Protein AF-0000000084652120 (afdb_homodimer)

Structure (mmCIF, N/CA/C/O backbone):
data_AF-0000000084652120-model_v1
#
loop_
_entity.id
_entity.type
_entity.pdbx_description
1 polymer 'Late competence protein ComEC'
#
loop_
_atom_site.group_PDB
_atom_site.id
_atom_site.type_symbol
_atom_site.label_atom_id
_atom_site.label_alt_id
_atom_site.label_comp_id
_atom_site.label_asym_id
_atom_site.label_entity_id
_atom_site.label_seq_id
_atom_site.pdbx_PDB_ins_code
_atom_site.Cartn_x
_atom_site.Cartn_y
_atom_site.Cartn_z
_atom_site.occupancy
_atom_site.B_iso_or_equiv
_atom_site.auth_seq_id
_atom_site.auth_comp_id
_atom_site.auth_asym_id
_atom_site.auth_atom_id
_atom_site.pdbx_PDB_model_num
ATOM 1 N N . MET A 1 1 ? -69.312 -13.445 14.625 1 25.28 1 MET A N 1
ATOM 2 C CA . MET A 1 1 ? -68.688 -12.891 13.414 1 25.28 1 MET A CA 1
ATOM 3 C C . MET A 1 1 ? -67.375 -12.211 13.719 1 25.28 1 MET A C 1
ATOM 5 O O . MET A 1 1 ? -67.312 -11.07 14.172 1 25.28 1 MET A O 1
ATOM 9 N N . THR A 1 2 ? -66.438 -12.836 14.461 1 26.42 2 THR A N 1
ATOM 10 C CA . THR A 1 2 ? -65.125 -12.633 15.086 1 26.42 2 THR A CA 1
ATOM 11 C C . THR A 1 2 ? -64.125 -12.258 14.047 1 26.42 2 THR A C 1
ATOM 13 O O . THR A 1 2 ? -63.844 -13.016 13.109 1 26.42 2 THR A O 1
ATOM 16 N N . HIS A 1 3 ? -64.25 -11.016 13.43 1 31.11 3 HIS A N 1
ATOM 17 C CA . HIS A 1 3 ? -63.344 -10.352 12.523 1 31.11 3 HIS A CA 1
ATOM 18 C C . HIS A 1 3 ? -61.906 -10.562 12.961 1 31.11 3 HIS A C 1
ATOM 20 O O . HIS A 1 3 ? -61.531 -10.281 14.102 1 31.11 3 HIS A O 1
ATOM 26 N N . GLY A 1 4 ? -61.312 -11.719 12.562 1 28.95 4 GLY A N 1
ATOM 27 C CA . GLY A 1 4 ? -59.938 -12.188 12.742 1 28.95 4 GLY A CA 1
ATOM 28 C C . GLY A 1 4 ? -58.906 -11.117 12.492 1 28.95 4 GLY A C 1
ATOM 29 O O . GLY A 1 4 ? -59.188 -10.117 11.828 1 28.95 4 GLY A O 1
ATOM 30 N N . HIS A 1 5 ? -57.938 -10.906 13.508 1 31.48 5 HIS A N 1
ATOM 31 C CA . HIS A 1 5 ? -56.719 -10.195 13.789 1 31.48 5 HIS A CA 1
ATOM 32 C C . HIS A 1 5 ? -55.75 -10.289 12.617 1 31.48 5 HIS A C 1
ATOM 34 O O . HIS A 1 5 ? -54.969 -11.258 12.508 1 31.48 5 HIS A O 1
ATOM 40 N N . ASP A 1 6 ? -56.25 -10.242 11.367 1 29.95 6 ASP A N 1
ATOM 41 C CA . ASP A 1 6 ? -55.344 -10.422 10.234 1 29.95 6 ASP A CA 1
ATOM 42 C C . ASP A 1 6 ? -54.188 -9.43 10.289 1 29.95 6 ASP A C 1
ATOM 44 O O . ASP A 1 6 ? -53.5 -9.219 9.297 1 29.95 6 ASP A O 1
ATOM 48 N N . ASP A 1 7 ? -54.344 -8.508 11.258 1 26.42 7 ASP A N 1
ATOM 49 C CA . ASP A 1 7 ? -53.594 -7.305 10.953 1 26.42 7 ASP A CA 1
ATOM 50 C C . ASP A 1 7 ? -52.156 -7.648 10.531 1 26.42 7 ASP A C 1
ATOM 52 O O . ASP A 1 7 ? -51.75 -7.363 9.398 1 26.42 7 ASP A O 1
ATOM 56 N N . HIS A 1 8 ? -51.188 -7.359 11.461 1 28.89 8 HIS A N 1
ATOM 57 C CA . HIS A 1 8 ? -49.938 -6.621 11.461 1 28.89 8 HIS A CA 1
ATOM 58 C C . HIS A 1 8 ? -48.75 -7.516 11.039 1 28.89 8 HIS A C 1
ATOM 60 O O . HIS A 1 8 ? -47.625 -7.301 11.469 1 28.89 8 HIS A O 1
ATOM 66 N N . TYR A 1 9 ? -49 -8.75 10.578 1 27.36 9 TYR A N 1
ATOM 67 C CA . TYR A 1 9 ? -47.719 -9.398 10.328 1 27.36 9 TYR A CA 1
ATOM 68 C C . TYR A 1 9 ? -46.875 -8.586 9.344 1 27.36 9 TYR A C 1
ATOM 70 O O . TYR A 1 9 ? -46.969 -8.773 8.133 1 27.36 9 TYR A O 1
ATOM 78 N N . LYS A 1 10 ? -47 -7.281 9.242 1 30.89 10 LYS A N 1
ATOM 79 C CA . LYS A 1 10 ? -46.031 -6.664 8.344 1 30.89 10 LYS A CA 1
ATOM 80 C C . LYS A 1 10 ? -44.688 -7.355 8.445 1 30.89 10 LYS A C 1
ATOM 82 O O . LYS A 1 10 ? -44.062 -7.352 9.5 1 30.89 10 LYS A O 1
ATOM 87 N N . GLY A 1 11 ? -44.531 -8.477 7.914 1 31.05 11 GLY A N 1
ATOM 88 C CA . GLY A 1 11 ? -43.406 -9.359 7.793 1 31.05 11 GLY A CA 1
ATOM 89 C C . GLY A 1 11 ? -42.062 -8.609 7.707 1 31.05 11 GLY A C 1
ATOM 90 O O . GLY A 1 11 ? -42.031 -7.496 7.176 1 31.05 11 GLY A O 1
ATOM 91 N N . LEU A 1 12 ? -41.25 -8.617 8.812 1 30.5 12 LEU A N 1
ATOM 92 C CA . LEU A 1 12 ? -39.812 -8.297 8.773 1 30.5 12 LEU A CA 1
ATOM 93 C C . LEU A 1 12 ? -39.219 -8.672 7.43 1 30.5 12 LEU A C 1
ATOM 95 O O . LEU A 1 12 ? -39.094 -9.852 7.105 1 30.5 12 LEU A O 1
ATOM 99 N N . LEU A 1 13 ? -39.75 -8.242 6.336 1 33.66 13 LEU A N 1
ATOM 100 C CA . LEU A 1 13 ? -38.906 -8.461 5.168 1 33.66 13 LEU A CA 1
ATOM 101 C C . LEU A 1 13 ? -37.438 -8.422 5.559 1 33.66 13 LEU A C 1
ATOM 103 O O . LEU A 1 13 ? -36.969 -7.477 6.207 1 33.66 13 LEU A O 1
ATOM 107 N N . PRO A 1 14 ? -36.875 -9.578 5.832 1 33.91 14 PRO A N 1
ATOM 108 C CA . PRO A 1 14 ? -35.438 -9.508 6.094 1 33.91 14 PRO A CA 1
ATOM 109 C C . PRO A 1 14 ? -34.75 -8.398 5.297 1 33.91 14 PRO A C 1
ATOM 111 O O . PRO A 1 14 ? -34.938 -8.305 4.078 1 33.91 14 PRO A O 1
ATOM 114 N N . VAL A 1 15 ? -34.938 -7.184 5.629 1 33.06 15 VAL A N 1
ATOM 115 C CA . VAL A 1 15 ? -33.969 -6.238 5.062 1 33.06 15 VAL A CA 1
ATOM 116 C C . VAL A 1 15 ? -32.688 -6.965 4.707 1 33.06 15 VAL A C 1
ATOM 118 O O . VAL A 1 15 ? -32 -7.488 5.586 1 33.06 15 VAL A O 1
ATOM 121 N N . LEU A 1 16 ? -32.594 -7.828 3.771 1 36.59 16 LEU A N 1
ATOM 122 C CA . LEU A 1 16 ? -31.328 -8.281 3.227 1 36.59 16 LEU A CA 1
ATOM 123 C C . LEU A 1 16 ? -30.25 -7.238 3.445 1 36.59 16 LEU A C 1
ATOM 125 O O . LEU A 1 16 ? -30.25 -6.188 2.799 1 36.59 16 LEU A O 1
ATOM 129 N N . GLU A 1 17 ? -29.953 -6.793 4.602 1 40.5 17 GLU A N 1
ATOM 130 C CA . GLU A 1 17 ? -28.828 -5.941 5.012 1 40.5 17 GLU A CA 1
ATOM 131 C C . GLU A 1 17 ? -27.594 -6.199 4.156 1 40.5 17 GLU A C 1
ATOM 133 O O . GLU A 1 17 ? -27.125 -7.336 4.059 1 40.5 17 GLU A O 1
ATOM 138 N N . ASN A 1 18 ? -27.5 -5.781 2.984 1 47.03 18 ASN A N 1
ATOM 139 C CA . ASN A 1 18 ? -26.391 -5.715 2.031 1 47.03 18 ASN A CA 1
ATOM 140 C C . ASN A 1 18 ? -25.062 -5.434 2.73 1 47.03 18 ASN A C 1
ATOM 142 O O . ASN A 1 18 ? -24.609 -4.289 2.779 1 47.03 18 ASN A O 1
ATOM 146 N N . PHE A 1 19 ? -24.781 -6.086 3.832 1 52.97 19 PHE A N 1
ATOM 147 C CA . PHE A 1 19 ? -23.516 -5.812 4.512 1 52.97 19 PHE A CA 1
ATOM 148 C C . PHE A 1 19 ? -22.359 -6.5 3.799 1 52.97 19 PHE A C 1
ATOM 150 O O . PHE A 1 19 ? -22.547 -7.547 3.174 1 52.97 19 PHE A O 1
ATOM 157 N N . LYS A 1 20 ? -21.359 -5.809 3.623 1 62.28 20 LYS A N 1
ATOM 158 C CA . LYS A 1 20 ? -20.172 -6.43 3.061 1 62.28 20 LYS A CA 1
ATOM 159 C C . LYS A 1 20 ? -19.703 -7.602 3.918 1 62.28 20 LYS A C 1
ATOM 161 O O . LYS A 1 20 ? -19.875 -7.598 5.137 1 62.28 20 LYS A O 1
ATOM 166 N N . VAL A 1 21 ? -19.547 -8.711 3.25 1 66.12 21 VAL A N 1
ATOM 167 C CA . VAL A 1 21 ? -19.047 -9.938 3.865 1 66.12 21 VAL A CA 1
ATOM 168 C C . VAL A 1 21 ? -17.516 -9.969 3.777 1 66.12 21 VAL A C 1
ATOM 170 O O . VAL A 1 21 ? -16.938 -9.57 2.762 1 66.12 21 VAL A O 1
ATOM 173 N N . GLU A 1 22 ? -16.938 -10.219 4.945 1 76.5 22 GLU A N 1
ATOM 174 C CA . GLU A 1 22 ? -15.5 -10.461 4.977 1 76.5 22 GLU A CA 1
ATOM 175 C C . GLU A 1 22 ? -15.164 -11.852 4.426 1 76.5 22 GLU A C 1
ATOM 177 O O . GLU A 1 22 ? -15.836 -12.828 4.754 1 76.5 22 GLU A O 1
ATOM 182 N N . ASN A 1 23 ? -14.312 -11.836 3.494 1 81.31 23 ASN A N 1
ATOM 183 C CA . ASN A 1 23 ? -13.812 -13.094 2.945 1 81.31 23 ASN A CA 1
ATOM 184 C C . ASN A 1 23 ? -12.312 -13.242 3.176 1 81.31 23 ASN A C 1
ATOM 186 O O . ASN A 1 23 ? -11.555 -12.297 2.982 1 81.31 23 ASN A O 1
ATOM 190 N N . LEU A 1 24 ? -12 -14.383 3.689 1 81.44 24 LEU A N 1
ATOM 191 C CA . LEU A 1 24 ? -10.586 -14.727 3.779 1 81.44 24 LEU A CA 1
ATOM 192 C C . LEU A 1 24 ? -10.125 -15.484 2.539 1 81.44 24 LEU A C 1
ATOM 194 O O . LEU A 1 24 ? -10.672 -16.547 2.217 1 81.44 24 LEU A O 1
ATOM 198 N N . ILE A 1 25 ? -9.219 -14.898 1.898 1 83.62 25 ILE A N 1
ATOM 199 C CA . ILE A 1 25 ? -8.68 -15.508 0.69 1 83.62 25 ILE A CA 1
ATOM 200 C C . ILE A 1 25 ? -7.293 -16.078 0.979 1 83.62 25 ILE A C 1
ATOM 202 O O . ILE A 1 25 ? -6.391 -15.359 1.412 1 83.62 25 ILE A O 1
ATOM 206 N N . ILE A 1 26 ? -7.105 -17.359 0.754 1 83.88 26 ILE A N 1
ATOM 207 C CA . ILE A 1 26 ? -5.828 -18.031 1 1 83.88 26 ILE A CA 1
ATOM 208 C C . ILE A 1 26 ? -5.418 -18.828 -0.232 1 83.88 26 ILE A C 1
ATOM 210 O O . ILE A 1 26 ? -6.254 -19.156 -1.079 1 83.88 26 ILE A O 1
ATOM 214 N N . PRO A 1 27 ? -4.094 -18.984 -0.324 1 84.88 27 PRO A N 1
ATOM 215 C CA . PRO A 1 27 ? -3.668 -19.812 -1.45 1 84.88 27 PRO A CA 1
ATOM 216 C C . PRO A 1 27 ? -4.207 -21.234 -1.366 1 84.88 27 PRO A C 1
ATOM 218 O O . PRO A 1 27 ? -4.324 -21.797 -0.271 1 84.88 27 PRO A O 1
ATOM 221 N N . ASP A 1 28 ? -4.527 -21.734 -2.492 1 82.75 28 ASP A N 1
ATOM 222 C CA . ASP A 1 28 ? -4.961 -23.125 -2.561 1 82.75 28 ASP A CA 1
ATOM 223 C C . ASP A 1 28 ? -3.77 -24.078 -2.525 1 82.75 28 ASP A C 1
ATOM 225 O O . ASP A 1 28 ? -3.383 -24.641 -3.557 1 82.75 28 ASP A O 1
ATOM 229 N N . VAL A 1 29 ? -3.16 -24.125 -1.335 1 76.94 29 VAL A N 1
ATOM 230 C CA . VAL A 1 29 ? -2.018 -25.016 -1.15 1 76.94 29 VAL A CA 1
ATOM 231 C C . VAL A 1 29 ? -2.299 -25.984 -0.011 1 76.94 29 VAL A C 1
ATOM 233 O O . VAL A 1 29 ? -3.152 -25.719 0.841 1 76.94 29 VAL A O 1
ATOM 236 N N . ASP A 1 30 ? -1.745 -27.125 -0.105 1 70.31 30 ASP A N 1
ATOM 237 C CA . ASP A 1 30 ? -1.966 -28.156 0.892 1 70.31 30 ASP A CA 1
ATOM 238 C C . ASP A 1 30 ? -1.346 -27.781 2.234 1 70.31 30 ASP A C 1
ATOM 240 O O . ASP A 1 30 ? -1.688 -28.359 3.27 1 70.31 30 ASP A O 1
ATOM 244 N N . ILE A 1 31 ? -0.412 -26.875 2.213 1 60.03 31 ILE A N 1
ATOM 245 C CA . ILE A 1 31 ? 0.322 -26.547 3.432 1 60.03 31 ILE A CA 1
ATOM 246 C C . ILE A 1 31 ? -0.413 -25.453 4.199 1 60.03 31 ILE A C 1
ATOM 248 O O . ILE A 1 31 ? -0.436 -24.297 3.771 1 60.03 31 ILE A O 1
ATOM 252 N N . ASN A 1 32 ? -1.31 -25.812 5.02 1 60.56 32 ASN A N 1
ATOM 253 C CA . ASN A 1 32 ? -2.121 -24.859 5.77 1 60.56 32 ASN A CA 1
ATOM 254 C C . ASN A 1 32 ? -1.347 -24.281 6.941 1 60.56 32 ASN A C 1
ATOM 256 O O . ASN A 1 32 ? -1.86 -23.406 7.66 1 60.56 32 ASN A O 1
ATOM 260 N N . GLU A 1 33 ? -0.112 -24.734 7.113 1 62.47 33 GLU A N 1
ATOM 261 C CA . GLU A 1 33 ? 0.558 -24.359 8.352 1 62.47 33 GLU A CA 1
ATOM 262 C C . GLU A 1 33 ? 0.798 -22.859 8.422 1 62.47 33 GLU A C 1
ATOM 264 O O . GLU A 1 33 ? 0.634 -22.25 9.477 1 62.47 33 GLU A O 1
ATOM 269 N N . GLY A 1 34 ? 0.96 -22.266 7.352 1 65.44 34 GLY A N 1
ATOM 270 C CA . GLY A 1 34 ? 1.264 -20.844 7.426 1 65.44 34 GLY A CA 1
ATOM 271 C C . GLY A 1 34 ? 0.027 -19.984 7.566 1 65.44 34 GLY A C 1
ATOM 272 O O . GLY A 1 34 ? 0.13 -18.781 7.844 1 65.44 34 GLY A O 1
ATOM 273 N N . PHE A 1 35 ? -1.14 -20.688 7.566 1 74.75 35 PHE A N 1
ATOM 274 C CA . PHE A 1 35 ? -2.371 -19.906 7.59 1 74.75 35 PHE A CA 1
ATOM 275 C C . PHE A 1 35 ? -3.283 -20.375 8.719 1 74.75 35 PHE A C 1
ATOM 277 O O . PHE A 1 35 ? -4.445 -19.969 8.789 1 74.75 35 PHE A O 1
ATOM 284 N N . SER A 1 36 ? -2.719 -21.156 9.562 1 76.25 36 SER A N 1
ATOM 285 C CA . SER A 1 36 ? -3.516 -21.781 10.609 1 76.25 36 SER A CA 1
ATOM 286 C C . SER A 1 36 ? -4.203 -20.734 11.484 1 76.25 36 SER A C 1
ATOM 288 O O . SER A 1 36 ? -5.395 -20.859 11.781 1 76.25 36 SER A O 1
ATOM 290 N N . ASP A 1 37 ? -3.463 -19.781 11.867 1 74 37 ASP A N 1
ATOM 291 C CA . ASP A 1 37 ? -4.035 -18.75 12.727 1 74 37 ASP A CA 1
ATOM 292 C C . ASP A 1 37 ? -5.176 -18.016 12.023 1 74 37 ASP A C 1
ATOM 294 O O . ASP A 1 37 ? -6.23 -17.797 12.617 1 74 37 ASP A O 1
ATOM 298 N N . ALA A 1 38 ? -4.938 -17.703 10.844 1 75.44 38 ALA A N 1
ATOM 299 C CA . ALA A 1 38 ? -5.961 -17 10.078 1 75.44 38 ALA A CA 1
ATOM 300 C C . ALA A 1 38 ? -7.207 -17.859 9.898 1 75.44 38 ALA A C 1
ATOM 302 O O . ALA A 1 38 ? -8.328 -17.375 9.992 1 75.44 38 ALA A O 1
ATOM 303 N N . LEU A 1 39 ? -6.961 -19.047 9.727 1 80.5 39 LEU A N 1
ATOM 304 C CA . LEU A 1 39 ? -8.07 -19.969 9.523 1 80.5 39 LEU A CA 1
ATOM 305 C C . LEU A 1 39 ? -8.875 -20.141 10.805 1 80.5 39 LEU A C 1
ATOM 307 O O . LEU A 1 39 ? -10.102 -20.234 10.766 1 80.5 39 LEU A O 1
ATOM 311 N N . GLU A 1 40 ? -8.203 -20.219 11.781 1 80.62 40 GLU A N 1
ATOM 312 C CA . GLU A 1 40 ? -8.875 -20.344 13.07 1 80.62 40 GLU A CA 1
ATOM 313 C C . GLU A 1 40 ? -9.75 -19.125 13.359 1 80.62 40 GLU A C 1
ATOM 315 O O . GLU A 1 40 ? -10.883 -19.266 13.805 1 80.62 40 GLU A O 1
ATOM 320 N N . ILE A 1 41 ? -9.203 -18.047 13.125 1 74.12 41 ILE A N 1
ATOM 321 C CA . ILE A 1 41 ? -9.945 -16.812 13.352 1 74.12 41 ILE A CA 1
ATOM 322 C C . ILE A 1 41 ? -11.156 -16.766 12.414 1 74.12 41 ILE A C 1
ATOM 324 O O . ILE A 1 41 ? -12.25 -16.359 12.828 1 74.12 41 ILE A O 1
ATOM 328 N N . ALA A 1 42 ? -10.906 -17.109 11.25 1 79.69 42 ALA A N 1
ATOM 329 C CA . ALA A 1 42 ? -12 -17.125 10.281 1 79.69 42 ALA A CA 1
ATOM 330 C C . ALA A 1 42 ? -13.125 -18.047 10.75 1 79.69 42 ALA A C 1
ATOM 332 O O . ALA A 1 42 ? -14.305 -17.734 10.602 1 79.69 42 ALA A O 1
ATOM 333 N N . GLN A 1 43 ? -12.734 -19.125 11.242 1 84.12 43 GLN A N 1
ATOM 334 C CA . GLN A 1 43 ? -13.727 -20.078 11.742 1 84.12 43 GLN A CA 1
ATOM 335 C C . GLN A 1 43 ? -14.5 -19.5 12.922 1 84.12 43 GLN A C 1
ATOM 337 O O . GLN A 1 43 ? -15.734 -19.547 12.945 1 84.12 43 GLN A O 1
ATOM 342 N N . LYS A 1 44 ? -13.828 -18.953 13.766 1 81.44 44 LYS A N 1
ATOM 343 C CA . LYS A 1 44 ? -14.43 -18.375 14.969 1 81.44 44 LYS A CA 1
ATOM 344 C C . LYS A 1 44 ? -15.375 -17.234 14.609 1 81.44 44 LYS A C 1
ATOM 346 O O . LYS A 1 44 ? -16.438 -17.094 15.227 1 81.44 44 LYS A O 1
ATOM 351 N N . ARG A 1 45 ? -14.953 -16.547 13.609 1 75.88 45 ARG A N 1
ATOM 352 C CA . ARG A 1 45 ? -15.719 -15.359 13.242 1 75.88 45 ARG A CA 1
ATOM 353 C C . ARG A 1 45 ? -16.688 -15.664 12.102 1 75.88 45 ARG A C 1
ATOM 355 O O . ARG A 1 45 ? -17.375 -14.766 11.602 1 75.88 45 ARG A O 1
ATOM 362 N N . LYS A 1 46 ? -16.734 -16.891 11.656 1 81.31 46 LYS A N 1
ATOM 363 C CA . LYS A 1 46 ? -17.609 -17.359 10.578 1 81.31 46 LYS A CA 1
ATOM 364 C C . LYS A 1 46 ? -17.375 -16.562 9.297 1 81.31 46 LYS A C 1
ATOM 366 O O . LYS A 1 46 ? -18.328 -16.141 8.641 1 81.31 46 LYS A O 1
ATOM 371 N N . ILE A 1 47 ? -16.188 -16.281 9.094 1 77.38 47 ILE A N 1
ATOM 372 C CA . ILE A 1 47 ? -15.766 -15.648 7.852 1 77.38 47 ILE A CA 1
ATOM 373 C C . ILE A 1 47 ? -15.531 -16.703 6.777 1 77.38 47 ILE A C 1
ATOM 375 O O . ILE A 1 47 ? -14.773 -17.656 6.992 1 77.38 47 ILE A O 1
ATOM 379 N N . PRO A 1 48 ? -16.234 -16.562 5.668 1 83.31 48 PRO A N 1
ATOM 380 C CA . PRO A 1 48 ? -15.961 -17.531 4.598 1 83.31 48 PRO A CA 1
ATOM 381 C C . PRO A 1 48 ? -14.508 -17.516 4.148 1 83.31 48 PRO A C 1
ATOM 383 O O . PRO A 1 48 ? -13.875 -16.453 4.098 1 83.31 48 PRO A O 1
ATOM 386 N N . VAL A 1 49 ? -14.023 -18.734 3.889 1 83.81 49 VAL A N 1
ATOM 387 C CA . VAL A 1 49 ? -12.664 -18.906 3.398 1 83.81 49 VAL A CA 1
ATOM 388 C C . VAL A 1 49 ? -12.688 -19.328 1.934 1 83.81 49 VAL A C 1
ATOM 390 O O . VAL A 1 49 ? -13.398 -20.266 1.569 1 83.81 49 VAL A O 1
ATOM 393 N N . GLU A 1 50 ? -11.992 -18.594 1.165 1 84.06 50 GLU A N 1
ATOM 394 C CA . GLU A 1 50 ? -11.867 -18.922 -0.251 1 84.06 50 GLU A CA 1
ATOM 395 C C . GLU A 1 50 ? -10.43 -19.297 -0.605 1 84.06 50 GLU A C 1
ATOM 397 O O . GLU A 1 50 ? -9.5 -18.531 -0.34 1 84.06 50 GLU A O 1
ATOM 402 N N . LYS A 1 51 ? -10.305 -20.469 -1.164 1 86.69 51 LYS A N 1
ATOM 403 C CA . LYS A 1 51 ? -9 -20.875 -1.673 1 86.69 51 LYS A CA 1
ATOM 404 C C . LYS A 1 51 ? -8.836 -20.484 -3.141 1 86.69 51 LYS A C 1
ATOM 406 O O . LYS A 1 51 ? -9.695 -20.797 -3.969 1 86.69 51 LYS A O 1
ATOM 411 N N . CYS A 1 52 ? -7.742 -19.734 -3.389 1 87.25 52 CYS A N 1
ATOM 412 C CA . CYS A 1 52 ? -7.535 -19.25 -4.75 1 87.25 52 CYS A CA 1
ATOM 413 C C . CYS A 1 52 ? -6.191 -19.719 -5.297 1 87.25 52 CYS A C 1
ATOM 415 O O . CYS A 1 52 ? -5.262 -19.969 -4.531 1 87.25 52 CYS A O 1
ATOM 417 N N . GLU A 1 53 ? -6.156 -19.828 -6.562 1 88.5 53 GLU A N 1
ATOM 418 C CA . GLU A 1 53 ? -4.949 -20.203 -7.285 1 88.5 53 GLU A CA 1
ATOM 419 C C . GLU A 1 53 ? -4.785 -19.375 -8.562 1 88.5 53 GLU A C 1
ATOM 421 O O . GLU A 1 53 ? -5.707 -18.656 -8.961 1 88.5 53 GLU A O 1
ATOM 426 N N . LYS A 1 54 ? -3.633 -19.547 -9.109 1 91.5 54 LYS A N 1
ATOM 427 C CA . LYS A 1 54 ? -3.352 -18.844 -10.352 1 91.5 54 LYS A CA 1
ATOM 428 C C . LYS A 1 54 ? -4.5 -19 -11.344 1 91.5 54 LYS A C 1
ATOM 430 O O . LYS A 1 54 ? -4.988 -20.109 -11.57 1 91.5 54 LYS A O 1
ATOM 435 N N . GLY A 1 55 ? -4.887 -17.812 -11.898 1 90.88 55 GLY A N 1
ATOM 436 C CA . GLY A 1 55 ? -5.938 -17.828 -12.906 1 90.88 55 GLY A CA 1
ATOM 437 C C . GLY A 1 55 ? -7.285 -17.391 -12.367 1 90.88 55 GLY A C 1
ATOM 438 O O . GLY A 1 55 ? -8.18 -17.031 -13.141 1 90.88 55 GLY A O 1
ATOM 439 N N . ASP A 1 56 ? -7.508 -17.469 -11.148 1 90.12 56 ASP A N 1
ATOM 440 C CA . ASP A 1 56 ? -8.75 -17 -10.547 1 90.12 56 ASP A CA 1
ATOM 441 C C . ASP A 1 56 ? -8.867 -15.484 -10.648 1 90.12 56 ASP A C 1
ATOM 443 O O . ASP A 1 56 ? -7.859 -14.773 -10.656 1 90.12 56 ASP A O 1
ATOM 447 N N . VAL A 1 57 ? -10.156 -15.031 -10.805 1 91.25 57 VAL A N 1
ATOM 448 C CA . VAL A 1 57 ? -10.453 -13.602 -10.82 1 91.25 57 VAL A CA 1
ATOM 449 C C . VAL A 1 57 ? -11.547 -13.289 -9.797 1 91.25 57 VAL A C 1
ATOM 451 O O . VAL A 1 57 ? -12.586 -13.945 -9.766 1 91.25 57 VAL A O 1
ATOM 454 N N . ILE A 1 58 ? -11.242 -12.367 -8.938 1 87.31 58 ILE A N 1
ATOM 455 C CA . ILE A 1 58 ? -12.211 -11.875 -7.957 1 87.31 58 ILE A CA 1
ATOM 456 C C . ILE A 1 58 ? -12.758 -10.523 -8.406 1 87.31 58 ILE A C 1
ATOM 458 O O . ILE A 1 58 ? -12.047 -9.516 -8.383 1 87.31 58 ILE A O 1
ATOM 462 N N . THR A 1 59 ? -13.992 -10.469 -8.758 1 86.19 59 THR A N 1
ATOM 463 C CA . THR A 1 59 ? -14.602 -9.234 -9.242 1 86.19 59 THR A CA 1
ATOM 464 C C . THR A 1 59 ? -15.281 -8.484 -8.102 1 86.19 59 THR A C 1
ATOM 466 O O . THR A 1 59 ? -16.094 -9.055 -7.379 1 86.19 59 THR A O 1
ATOM 469 N N . LEU A 1 60 ? -14.914 -7.258 -7.902 1 81.31 60 LEU A N 1
ATOM 470 C CA . LEU A 1 60 ? -15.5 -6.426 -6.859 1 81.31 60 LEU A CA 1
ATOM 471 C C . LEU A 1 60 ? -16.609 -5.551 -7.422 1 81.31 60 LEU A C 1
ATOM 473 O O . LEU A 1 60 ? -17.688 -5.43 -6.816 1 81.31 60 LEU A O 1
ATOM 477 N N . ASP A 1 61 ? -16.328 -4.922 -8.539 1 81.69 61 ASP A N 1
ATOM 478 C CA . ASP A 1 61 ? -17.344 -4.191 -9.305 1 81.69 61 ASP A CA 1
ATOM 479 C C . ASP A 1 61 ? -16.953 -4.105 -10.781 1 81.69 61 ASP A C 1
ATOM 481 O O . ASP A 1 61 ? -16.062 -4.824 -11.234 1 81.69 61 ASP A O 1
ATOM 485 N N . LYS A 1 62 ? -17.625 -3.346 -11.508 1 80.06 62 LYS A N 1
ATOM 486 C CA . LYS A 1 62 ? -17.453 -3.312 -12.961 1 80.06 62 LYS A CA 1
ATOM 487 C C . LYS A 1 62 ? -16.062 -2.832 -13.336 1 80.06 62 LYS A C 1
ATOM 489 O O . LYS A 1 62 ? -15.523 -3.209 -14.375 1 80.06 62 LYS A O 1
ATOM 494 N N . ARG A 1 63 ? -15.469 -2.047 -12.516 1 83.25 63 ARG A N 1
ATOM 495 C CA . ARG A 1 63 ? -14.188 -1.443 -12.875 1 83.25 63 ARG A CA 1
ATOM 496 C C . ARG A 1 63 ? -13.086 -1.883 -11.914 1 83.25 63 ARG A C 1
ATOM 498 O O . ARG A 1 63 ? -11.953 -1.413 -12.008 1 83.25 63 ARG A O 1
ATOM 505 N N . THR A 1 64 ? -13.445 -2.758 -11.07 1 86.56 64 THR A N 1
ATOM 506 C CA . THR A 1 64 ? -12.492 -3.15 -10.039 1 86.56 64 THR A CA 1
ATOM 507 C C . THR A 1 64 ? -12.484 -4.664 -9.859 1 86.56 64 THR A C 1
ATOM 509 O O . THR A 1 64 ? -13.508 -5.254 -9.5 1 86.56 64 THR A O 1
ATOM 512 N N . TYR A 1 65 ? -11.32 -5.254 -10.148 1 90.19 65 TYR A N 1
ATOM 513 C CA . TYR A 1 65 ? -11.203 -6.695 -9.945 1 90.19 65 TYR A CA 1
ATOM 514 C C . TYR A 1 65 ? -9.773 -7.082 -9.602 1 90.19 65 TYR A C 1
ATOM 516 O O . TYR A 1 65 ? -8.844 -6.297 -9.805 1 90.19 65 TYR A O 1
ATOM 524 N N . ILE A 1 66 ? -9.617 -8.352 -9.055 1 91.62 66 ILE A N 1
ATOM 525 C CA . ILE A 1 66 ? -8.328 -8.883 -8.625 1 91.62 66 ILE A CA 1
ATOM 526 C C . ILE A 1 66 ? -8.016 -10.164 -9.391 1 91.62 66 ILE A C 1
ATOM 528 O O . ILE A 1 66 ? -8.844 -11.078 -9.445 1 91.62 66 ILE A O 1
ATOM 532 N N . GLU A 1 67 ? -6.859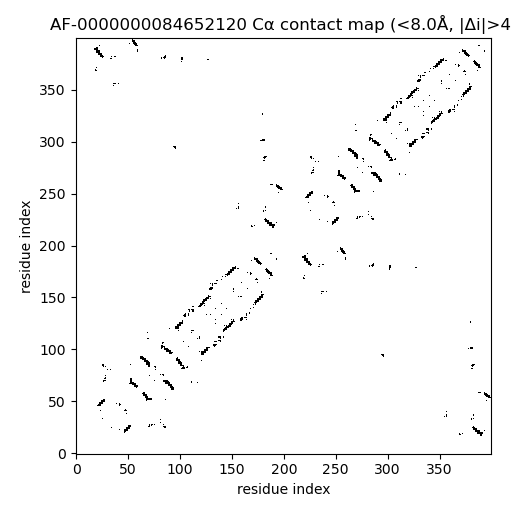 -10.156 -9.961 1 93.5 67 GLU A N 1
ATOM 533 C CA . GLU A 1 67 ? -6.348 -11.383 -10.562 1 93.5 67 GLU A CA 1
ATOM 534 C C . GLU A 1 67 ? -5.398 -12.102 -9.617 1 93.5 67 GLU A C 1
ATOM 536 O O . GLU A 1 67 ? -4.516 -11.484 -9.023 1 93.5 67 GLU A O 1
ATOM 541 N N . VAL A 1 68 ? -5.605 -13.383 -9.484 1 92 68 VAL A N 1
ATOM 542 C CA . VAL A 1 68 ? -4.668 -14.203 -8.734 1 92 68 VAL A CA 1
ATOM 543 C C . VAL A 1 68 ? -3.596 -14.758 -9.664 1 92 68 VAL A C 1
ATOM 545 O O . VAL A 1 68 ? -3.898 -15.508 -10.594 1 92 68 VAL A O 1
ATOM 548 N N . LEU A 1 69 ? -2.383 -14.414 -9.406 1 93.81 69 LEU A N 1
ATOM 549 C CA . LEU A 1 69 ? -1.311 -14.766 -10.336 1 93.81 69 LEU A CA 1
ATOM 550 C C . LEU A 1 69 ? -0.464 -15.906 -9.781 1 93.81 69 LEU A C 1
ATOM 552 O O . LEU A 1 69 ? 0.31 -16.531 -10.516 1 93.81 69 LEU A O 1
ATOM 556 N N . HIS A 1 70 ? -0.557 -16.031 -8.453 1 91.25 70 HIS A N 1
ATOM 557 C CA . HIS A 1 70 ? 0.208 -17.031 -7.73 1 91.25 70 HIS A CA 1
ATOM 558 C C . HIS A 1 70 ? -0.509 -17.469 -6.453 1 91.25 70 HIS A C 1
ATOM 560 O O . HIS A 1 70 ? -1.229 -16.672 -5.848 1 91.25 70 HIS A O 1
ATOM 566 N N . PRO A 1 71 ? -0.435 -18.719 -6.008 1 88.81 71 PRO A N 1
ATOM 567 C CA . PRO A 1 71 ? 0.324 -19.844 -6.562 1 88.81 71 PRO A CA 1
ATOM 568 C C . PRO A 1 71 ? -0.46 -20.625 -7.613 1 88.81 71 PRO A C 1
ATOM 570 O O . PRO A 1 71 ? -1.671 -20.438 -7.754 1 88.81 71 PRO A O 1
ATOM 573 N N . LYS A 1 72 ? 0.395 -21.359 -8.391 1 85.69 72 LYS A N 1
ATOM 574 C CA . LYS A 1 72 ? -0.206 -22.312 -9.312 1 85.69 72 LYS A CA 1
ATOM 575 C C . LYS A 1 72 ? -0.497 -23.641 -8.609 1 85.69 72 LYS A C 1
ATOM 577 O O . LYS A 1 72 ? 0.348 -24.156 -7.879 1 85.69 72 LYS A O 1
ATOM 582 N N . LYS A 1 73 ? -1.743 -24.109 -8.875 1 77.38 73 LYS A N 1
ATOM 583 C CA . LYS A 1 73 ? -2.111 -25.391 -8.266 1 77.38 73 LYS A CA 1
ATOM 584 C C . LYS A 1 73 ? -1.086 -26.469 -8.602 1 77.38 73 LYS A C 1
ATOM 586 O O . LYS A 1 73 ? -0.685 -26.625 -9.758 1 77.38 73 LYS A O 1
ATOM 591 N N . GLY A 1 74 ? -0.646 -27.156 -7.578 1 72 74 GLY A N 1
ATOM 592 C CA . GLY A 1 74 ? 0.259 -28.281 -7.777 1 72 74 GLY A CA 1
ATOM 593 C C . GLY A 1 74 ? 1.715 -27.859 -7.871 1 72 74 GLY A C 1
ATOM 594 O O . GLY A 1 74 ? 2.605 -28.719 -7.941 1 72 74 GLY A O 1
ATOM 595 N N . ALA A 1 75 ? 2.047 -26.656 -8.039 1 65.31 75 ALA A N 1
ATOM 596 C CA . ALA A 1 75 ? 3.422 -26.172 -8.141 1 65.31 75 ALA A CA 1
ATOM 597 C C . ALA A 1 75 ? 3.836 -25.422 -6.879 1 65.31 75 ALA A C 1
ATOM 599 O O . ALA A 1 75 ? 4.348 -24.297 -6.957 1 65.31 75 ALA A O 1
ATOM 600 N N . TYR A 1 76 ? 3.551 -26.125 -5.855 1 67.56 76 TYR A N 1
ATOM 601 C CA . TYR A 1 76 ? 3.863 -25.453 -4.598 1 67.56 76 TYR A CA 1
ATOM 602 C C . TYR A 1 76 ? 5.289 -25.766 -4.156 1 67.56 76 TYR A C 1
ATOM 604 O O . TYR A 1 76 ? 5.871 -26.766 -4.574 1 67.56 76 TYR A O 1
ATOM 612 N N . PHE A 1 77 ? 5.77 -24.734 -3.451 1 67.75 77 PHE A N 1
ATOM 613 C CA . PHE A 1 77 ? 7.105 -24.922 -2.896 1 67.75 77 PHE A CA 1
ATOM 614 C C . PHE A 1 77 ? 7.047 -25.703 -1.588 1 67.75 77 PHE A C 1
ATOM 616 O O . PHE A 1 77 ? 6.328 -25.312 -0.664 1 67.75 77 PHE A O 1
ATOM 623 N N . ASN A 1 78 ? 7.379 -26.906 -1.606 1 62.12 78 ASN A N 1
ATOM 624 C CA . ASN A 1 78 ? 7.414 -27.719 -0.399 1 62.12 78 ASN A CA 1
ATOM 625 C C . ASN A 1 78 ? 8.578 -27.344 0.505 1 62.12 78 ASN A C 1
ATOM 627 O O . ASN A 1 78 ? 8.484 -27.438 1.73 1 62.12 78 ASN A O 1
ATOM 631 N N . GLU A 1 79 ? 9.727 -27.203 -0.023 1 54.03 79 GLU A N 1
ATOM 632 C CA . GLU A 1 79 ? 10.938 -27 0.761 1 54.03 79 GLU A CA 1
ATOM 633 C C . GLU A 1 79 ? 11.172 -25.531 1.044 1 54.03 79 GLU A C 1
ATOM 635 O O . GLU A 1 79 ? 12 -25.172 1.888 1 54.03 79 GLU A O 1
ATOM 640 N N . SER A 1 80 ? 10.492 -24.75 0.251 1 55.06 80 SER A N 1
ATOM 641 C CA . SER A 1 80 ? 10.805 -23.328 0.452 1 55.06 80 SER A CA 1
ATOM 642 C C . SER A 1 80 ? 9.852 -22.703 1.46 1 55.06 80 SER A C 1
ATOM 644 O O . SER A 1 80 ? 8.828 -23.281 1.812 1 55.06 80 SER A O 1
ATOM 646 N N . ASP A 1 81 ? 10.273 -21.562 1.985 1 61.53 81 ASP A N 1
ATOM 647 C CA . ASP A 1 81 ? 9.586 -20.766 2.998 1 61.53 81 ASP A CA 1
ATOM 648 C C . ASP A 1 81 ? 8.109 -20.578 2.637 1 61.53 81 ASP A C 1
ATOM 650 O O . ASP A 1 81 ? 7.777 -20.359 1.471 1 61.53 81 ASP A O 1
ATOM 654 N N . VAL A 1 82 ? 7.316 -21.078 3.469 1 65.94 82 VAL A N 1
ATOM 655 C CA . VAL A 1 82 ? 5.871 -20.875 3.443 1 65.94 82 VAL A CA 1
ATOM 656 C C . VAL A 1 82 ? 5.559 -19.531 2.77 1 65.94 82 VAL A C 1
ATOM 658 O O . VAL A 1 82 ? 4.523 -19.391 2.115 1 65.94 82 VAL A O 1
ATOM 661 N N . ASN A 1 83 ? 6.613 -18.781 2.59 1 73.56 83 ASN A N 1
ATOM 662 C CA . ASN A 1 83 ? 6.43 -17.469 2.006 1 73.56 83 ASN A CA 1
ATOM 663 C C . ASN A 1 83 ? 6.219 -17.547 0.497 1 73.56 83 ASN A C 1
ATOM 665 O O . ASN A 1 83 ? 5.453 -16.75 -0.068 1 73.56 83 ASN A O 1
ATOM 669 N N . ASN A 1 84 ? 6.801 -18.531 -0.105 1 81 84 ASN A N 1
ATOM 670 C CA . ASN A 1 84 ? 6.762 -18.594 -1.562 1 81 84 ASN A CA 1
ATOM 671 C C . ASN A 1 84 ? 5.426 -19.141 -2.064 1 81 84 ASN A C 1
ATOM 673 O O . ASN A 1 84 ? 5.164 -19.141 -3.268 1 81 84 ASN A O 1
ATOM 677 N N . ASN A 1 85 ? 4.633 -19.469 -1.131 1 81.25 85 ASN A N 1
ATOM 678 C CA . ASN A 1 85 ? 3.293 -19.906 -1.512 1 81.25 85 ASN A CA 1
ATOM 679 C C . ASN A 1 85 ? 2.252 -18.828 -1.226 1 81.25 85 ASN A C 1
ATOM 681 O O . ASN A 1 85 ? 1.049 -19.062 -1.336 1 81.25 85 ASN A O 1
ATOM 685 N N . SER A 1 86 ? 2.729 -17.719 -0.957 1 83.69 86 SER A N 1
ATOM 686 C CA . SER A 1 86 ? 1.834 -16.594 -0.704 1 83.69 86 SER A CA 1
ATOM 687 C C . SER A 1 86 ? 1.084 -16.188 -1.969 1 83.69 86 SER A C 1
ATOM 689 O O . SER A 1 86 ? 1.571 -16.406 -3.08 1 83.69 86 SER A O 1
ATOM 691 N N . LEU A 1 87 ? -0.025 -15.586 -1.75 1 87.62 87 LEU A N 1
ATOM 692 C CA . LEU A 1 87 ? -0.804 -15.055 -2.861 1 87.62 87 LEU A CA 1
ATOM 693 C C . LEU A 1 87 ? -0.073 -13.891 -3.527 1 87.62 87 LEU A C 1
ATOM 695 O O . LEU A 1 87 ? 0.51 -13.047 -2.846 1 87.62 87 LEU A O 1
ATOM 699 N N . VAL A 1 88 ? 0.006 -13.883 -4.777 1 90.94 88 VAL A N 1
ATOM 700 C CA . VAL A 1 88 ? 0.336 -12.711 -5.578 1 90.94 88 VAL A CA 1
ATOM 701 C C . VAL A 1 88 ? -0.911 -12.219 -6.305 1 90.94 88 VAL A C 1
ATOM 703 O O . VAL A 1 88 ? -1.538 -12.961 -7.059 1 90.94 88 VAL A O 1
ATOM 706 N N . LEU A 1 89 ? -1.217 -10.961 -6.074 1 92.56 89 LEU A N 1
ATOM 707 C CA . LEU A 1 89 ? -2.492 -10.406 -6.52 1 92.56 89 LEU A CA 1
ATOM 708 C C . LEU A 1 89 ? -2.281 -9.133 -7.324 1 92.56 89 LEU A C 1
ATOM 710 O O . LEU A 1 89 ? -1.444 -8.297 -6.965 1 92.56 89 LEU A O 1
ATOM 714 N N . LYS A 1 90 ? -3.035 -9.047 -8.367 1 94.69 90 LYS A N 1
ATOM 715 C CA . LYS A 1 90 ? -3.061 -7.809 -9.141 1 94.69 90 LYS A CA 1
ATOM 716 C C . LYS A 1 90 ? -4.43 -7.141 -9.062 1 94.69 90 LYS A C 1
ATOM 718 O O . LYS A 1 90 ? -5.418 -7.672 -9.578 1 94.69 90 LYS A O 1
ATOM 723 N N . LEU A 1 91 ? -4.473 -6.047 -8.422 1 92.44 91 LEU A N 1
ATOM 724 C CA . LEU A 1 91 ? -5.688 -5.234 -8.359 1 92.44 91 LEU A CA 1
ATOM 725 C C . LEU A 1 91 ? -5.785 -4.316 -9.57 1 92.44 91 LEU A C 1
ATOM 727 O O . LEU A 1 91 ? -4.898 -3.488 -9.805 1 92.44 91 LEU A O 1
ATOM 731 N N . ASN A 1 92 ? -6.77 -4.535 -10.344 1 92.5 92 ASN A N 1
ATOM 732 C CA . ASN A 1 92 ? -7.109 -3.605 -11.422 1 92.5 92 ASN A CA 1
ATOM 733 C C . ASN A 1 92 ? -8.219 -2.643 -11 1 92.5 92 ASN A C 1
ATOM 735 O O . ASN A 1 92 ? -9.328 -3.066 -10.672 1 92.5 92 ASN A O 1
ATOM 739 N N . PHE A 1 93 ? -7.863 -1.434 -10.977 1 88.38 93 PHE A N 1
ATOM 740 C CA . PHE A 1 93 ? -8.719 -0.383 -10.438 1 88.38 93 PHE A CA 1
ATOM 741 C C . PHE A 1 93 ? -8.648 0.868 -11.312 1 88.38 93 PHE A C 1
ATOM 743 O O . PHE A 1 93 ? -7.598 1.5 -11.414 1 88.38 93 PHE A O 1
ATOM 750 N N . LYS A 1 94 ? -9.836 1.188 -11.977 1 88.12 94 LYS A N 1
ATOM 751 C CA . LYS A 1 94 ? -9.844 2.283 -12.945 1 88.12 94 LYS A CA 1
ATOM 752 C C . LYS A 1 94 ? -8.789 2.072 -14.023 1 88.12 94 LYS A C 1
ATOM 754 O O . LYS A 1 94 ? -8.797 1.059 -14.727 1 88.12 94 LYS A O 1
ATOM 759 N N . ASP A 1 95 ? -7.887 2.943 -14.172 1 88.06 95 ASP A N 1
ATOM 760 C CA . ASP A 1 95 ? -6.871 2.797 -15.203 1 88.06 95 ASP A CA 1
ATOM 761 C C . ASP A 1 95 ? -5.504 2.492 -14.594 1 88.06 95 ASP A C 1
ATOM 763 O O . ASP A 1 95 ? -4.473 2.709 -15.234 1 88.06 95 ASP A O 1
ATOM 767 N N . VAL A 1 96 ? -5.578 1.936 -13.414 1 92.06 96 VAL A N 1
ATOM 768 C CA . VAL A 1 96 ? -4.312 1.65 -12.742 1 92.06 96 VAL A CA 1
ATOM 769 C C . VAL A 1 96 ? -4.32 0.22 -12.211 1 92.06 96 VAL A C 1
ATOM 771 O O . VAL A 1 96 ? -5.371 -0.297 -11.82 1 92.06 96 VAL A O 1
ATOM 774 N N . SER A 1 97 ? -3.143 -0.354 -12.273 1 94.56 97 SER A N 1
ATOM 775 C CA . SER A 1 97 ? -2.992 -1.689 -11.703 1 94.56 97 SER A CA 1
ATOM 776 C C . SER A 1 97 ? -1.938 -1.704 -10.602 1 94.56 97 SER A C 1
ATOM 778 O O . SER A 1 97 ? -0.918 -1.019 -10.703 1 94.56 97 SER A O 1
ATOM 780 N N . ILE A 1 98 ? -2.27 -2.498 -9.539 1 92.38 98 ILE A N 1
ATOM 781 C CA . ILE A 1 98 ? -1.367 -2.639 -8.398 1 92.38 98 ILE A CA 1
ATOM 782 C C . ILE A 1 98 ? -1.05 -4.117 -8.172 1 92.38 98 ILE A C 1
ATOM 784 O O . ILE A 1 98 ? -1.958 -4.938 -8.023 1 92.38 98 ILE A O 1
ATOM 788 N N . LEU A 1 99 ? 0.25 -4.402 -8.148 1 94.19 99 LEU A N 1
ATOM 789 C CA . LEU A 1 99 ? 0.681 -5.773 -7.91 1 94.19 99 LEU A CA 1
ATOM 790 C C . LEU A 1 99 ? 1.118 -5.965 -6.465 1 94.19 99 LEU A C 1
ATOM 792 O O . LEU A 1 99 ? 2.004 -5.258 -5.98 1 94.19 99 LEU A O 1
ATOM 796 N N . PHE A 1 100 ? 0.49 -6.949 -5.785 1 90.44 100 PHE A N 1
ATOM 797 C CA . PHE A 1 100 ? 0.841 -7.332 -4.422 1 90.44 100 PHE A CA 1
ATOM 798 C C . PHE A 1 100 ? 1.588 -8.664 -4.41 1 90.44 100 PHE A C 1
ATOM 800 O O . PHE A 1 100 ? 1.039 -9.695 -4.805 1 90.44 100 PHE A O 1
ATOM 807 N N . THR A 1 101 ? 2.766 -8.656 -3.893 1 88.5 101 THR A N 1
ATOM 808 C CA . THR A 1 101 ? 3.568 -9.867 -4.016 1 88.5 101 THR A CA 1
ATOM 809 C C . THR A 1 101 ? 3.689 -10.578 -2.67 1 88.5 101 THR A C 1
ATOM 811 O O . THR A 1 101 ? 4.238 -11.68 -2.59 1 88.5 101 THR A O 1
ATOM 814 N N . GLY A 1 102 ? 3.143 -10.062 -1.698 1 76.44 102 GLY A N 1
ATOM 815 C CA . GLY A 1 102 ? 3.408 -10.664 -0.402 1 76.44 102 GLY A CA 1
ATOM 816 C C . GLY A 1 102 ? 4.891 -10.789 -0.093 1 76.44 102 GLY A C 1
ATOM 817 O O . GLY A 1 102 ? 5.676 -9.906 -0.443 1 76.44 102 GLY A O 1
ATOM 818 N N . ASP A 1 103 ? 5.305 -11.945 0.553 1 77.31 103 ASP A N 1
ATOM 819 C CA . ASP A 1 103 ? 6.695 -12.133 0.949 1 77.31 103 ASP A CA 1
ATOM 820 C C . ASP A 1 103 ? 7.387 -13.164 0.062 1 77.31 103 ASP A C 1
ATOM 822 O O . ASP A 1 103 ? 8.273 -13.891 0.519 1 77.31 103 ASP A O 1
ATOM 826 N N . ILE A 1 104 ? 7.008 -13.18 -1.102 1 82.12 104 ILE A N 1
ATOM 827 C CA . ILE A 1 104 ? 7.609 -14.172 -1.991 1 82.12 104 ILE A CA 1
ATOM 828 C C . ILE A 1 104 ? 9.078 -13.828 -2.229 1 82.12 104 ILE A C 1
ATOM 830 O O . ILE A 1 104 ? 9.484 -12.672 -2.084 1 82.12 104 ILE A O 1
ATOM 834 N N . GLU A 1 105 ? 9.805 -14.867 -2.619 1 86.69 105 GLU A N 1
ATOM 835 C CA . GLU A 1 105 ? 11.234 -14.727 -2.883 1 86.69 105 GLU A CA 1
ATOM 836 C C . GLU A 1 105 ? 11.562 -15.031 -4.34 1 86.69 105 GLU A C 1
ATOM 838 O O . GLU A 1 105 ? 10.656 -15.18 -5.168 1 86.69 105 GLU A O 1
ATOM 843 N N . LYS A 1 106 ? 12.812 -15.062 -4.582 1 88.69 106 LYS A N 1
ATOM 844 C CA . LYS A 1 106 ? 13.289 -15.164 -5.961 1 88.69 106 LYS A CA 1
ATOM 845 C C . LYS A 1 106 ? 12.727 -16.406 -6.648 1 88.69 106 LYS A C 1
ATOM 847 O O . LYS A 1 106 ? 12.484 -16.391 -7.859 1 88.69 106 LYS A O 1
ATOM 852 N N . GLU A 1 107 ? 12.508 -17.438 -5.938 1 87.88 107 GLU A N 1
ATOM 853 C CA . GLU A 1 107 ? 12.008 -18.672 -6.543 1 87.88 107 GLU A CA 1
ATOM 854 C C . GLU A 1 107 ? 10.594 -18.484 -7.078 1 87.88 107 GLU A C 1
ATOM 856 O O . GLU A 1 107 ? 10.297 -18.875 -8.203 1 87.88 107 GLU A O 1
ATOM 861 N N . ALA A 1 108 ? 9.773 -17.891 -6.293 1 88 108 ALA A N 1
ATOM 862 C CA . ALA A 1 108 ? 8.406 -17.609 -6.734 1 88 108 ALA A CA 1
ATOM 863 C C . ALA A 1 108 ? 8.391 -16.578 -7.848 1 88 108 ALA A C 1
ATOM 865 O O . ALA A 1 108 ? 7.586 -16.672 -8.781 1 88 108 ALA A O 1
ATOM 866 N N . GLU A 1 109 ? 9.273 -15.617 -7.758 1 91.56 109 GLU A N 1
ATOM 867 C CA . GLU A 1 109 ? 9.375 -14.617 -8.812 1 91.56 109 GLU A CA 1
ATOM 868 C C . GLU A 1 109 ? 9.742 -15.25 -10.148 1 91.56 109 GLU A C 1
ATOM 870 O O . GLU A 1 109 ? 9.188 -14.891 -11.188 1 91.56 109 GLU A O 1
ATOM 875 N N . ARG A 1 110 ? 10.688 -16.156 -10.086 1 91.5 110 ARG A N 1
ATOM 876 C CA . ARG A 1 110 ? 11.109 -16.828 -11.305 1 91.5 110 ARG A CA 1
ATOM 877 C C . ARG A 1 110 ? 9.953 -17.609 -11.93 1 91.5 110 ARG A C 1
ATOM 879 O O . ARG A 1 110 ? 9.742 -17.547 -13.148 1 91.5 110 ARG A O 1
ATOM 886 N N . LEU A 1 111 ? 9.266 -18.234 -11.094 1 90.12 111 LEU A N 1
ATOM 887 C CA . LEU A 1 111 ? 8.125 -19 -11.586 1 90.12 111 LEU A CA 1
ATOM 888 C C . LEU A 1 111 ? 7.098 -18.078 -12.242 1 90.12 111 LEU A C 1
ATOM 890 O O . LEU A 1 111 ? 6.551 -18.406 -13.297 1 90.12 111 LEU A O 1
ATOM 894 N N . LEU A 1 112 ? 6.844 -17.016 -11.641 1 93.19 112 LEU A N 1
ATOM 895 C CA . LEU A 1 112 ? 5.898 -16.031 -12.172 1 93.19 112 LEU A CA 1
ATOM 896 C C . LEU A 1 112 ? 6.344 -15.531 -13.539 1 93.19 112 LEU A C 1
ATOM 898 O O . LEU A 1 112 ? 5.527 -15.414 -14.453 1 93.19 112 LEU A O 1
ATOM 902 N N . CYS A 1 113 ? 7.578 -15.289 -13.688 1 94.38 113 CYS A N 1
ATOM 903 C CA . CYS A 1 113 ? 8.109 -14.797 -14.953 1 94.38 113 CYS A CA 1
ATOM 904 C C . CYS A 1 113 ? 8.039 -15.867 -16.031 1 94.38 113 CYS A C 1
ATOM 906 O O . CYS A 1 113 ? 7.77 -15.562 -17.203 1 94.38 113 CYS A O 1
ATOM 908 N N . GLU A 1 114 ? 8.242 -17.062 -15.617 1 92.44 114 GLU A N 1
ATOM 909 C CA . GLU A 1 114 ? 8.273 -18.172 -16.562 1 92.44 114 GLU A CA 1
ATOM 910 C C . GLU A 1 114 ? 6.867 -18.594 -16.984 1 92.44 114 GLU A C 1
ATOM 912 O O . GLU A 1 114 ? 6.668 -19.141 -18.062 1 92.44 114 GLU A O 1
ATOM 917 N N . ASP A 1 115 ? 5.941 -18.312 -16.219 1 88.25 115 ASP A N 1
ATOM 918 C CA . ASP A 1 115 ? 4.574 -18.781 -16.422 1 88.25 115 ASP A CA 1
ATOM 919 C C . ASP A 1 115 ? 3.871 -17.984 -17.516 1 88.25 115 ASP A C 1
ATOM 921 O O . ASP A 1 115 ? 2.816 -18.406 -18 1 88.25 115 ASP A O 1
ATOM 925 N N . GLY A 1 116 ? 4.395 -16.922 -17.938 1 85.5 116 GLY A N 1
ATOM 926 C CA . GLY A 1 116 ? 3.844 -16.141 -19.031 1 85.5 116 GLY A CA 1
ATOM 927 C C . GLY A 1 116 ? 2.648 -15.305 -18.625 1 85.5 116 GLY A C 1
ATOM 928 O O . GLY A 1 116 ? 1.87 -14.867 -19.484 1 85.5 116 GLY A O 1
ATOM 929 N N . VAL A 1 117 ? 2.406 -15.203 -17.422 1 90 117 VAL A N 1
ATOM 930 C CA . VAL A 1 117 ? 1.327 -14.344 -16.953 1 90 117 VAL A CA 1
ATOM 931 C C . VAL A 1 117 ? 1.716 -12.875 -17.125 1 90 117 VAL A C 1
ATOM 933 O O . VAL A 1 117 ? 2.902 -12.539 -17.156 1 90 117 VAL A O 1
ATOM 936 N N . ASP A 1 118 ? 0.642 -12.023 -17.328 1 95.5 118 ASP A N 1
ATOM 937 C CA . ASP A 1 118 ? 0.909 -10.594 -17.422 1 95.5 118 ASP A CA 1
ATOM 938 C C . ASP A 1 118 ? 1.197 -9.992 -16.047 1 95.5 118 ASP A C 1
ATOM 940 O O . ASP A 1 118 ? 0.275 -9.75 -15.273 1 95.5 118 ASP A O 1
ATOM 944 N N . LEU A 1 119 ? 2.377 -9.688 -15.789 1 96.75 119 LEU A N 1
ATOM 945 C CA . LEU A 1 119 ? 2.803 -9.148 -14.508 1 96.75 119 LEU A CA 1
ATOM 946 C C . LEU A 1 119 ? 2.799 -7.625 -14.523 1 96.75 119 LEU A C 1
ATOM 948 O O . LEU A 1 119 ? 3.021 -6.984 -13.492 1 96.75 119 LEU A O 1
ATOM 952 N N . SER A 1 120 ? 2.57 -7.074 -15.695 1 97.5 120 SER A N 1
ATOM 953 C CA . SER A 1 120 ? 2.67 -5.621 -15.805 1 97.5 120 SER A CA 1
ATOM 954 C C . SER A 1 120 ? 1.749 -4.934 -14.805 1 97.5 120 SER A C 1
ATOM 956 O O . SER A 1 120 ? 0.585 -5.312 -14.656 1 97.5 120 SER A O 1
ATOM 958 N N . ALA A 1 121 ? 2.26 -3.967 -14.102 1 96.44 121 ALA A N 1
ATOM 959 C CA . ALA A 1 121 ? 1.495 -3.199 -13.125 1 96.44 121 ALA A CA 1
ATOM 960 C C . ALA A 1 121 ? 2.061 -1.791 -12.969 1 96.44 121 ALA A C 1
ATOM 962 O O . ALA A 1 121 ? 3.275 -1.59 -13.055 1 96.44 121 ALA A O 1
ATOM 963 N N . ASP A 1 122 ? 1.211 -0.871 -12.719 1 94.62 122 ASP A N 1
ATOM 964 C CA . ASP A 1 122 ? 1.631 0.517 -12.547 1 94.62 122 ASP A CA 1
ATOM 965 C C . ASP A 1 122 ? 2.34 0.712 -11.203 1 94.62 122 ASP A C 1
ATOM 967 O O . ASP A 1 122 ? 3.287 1.493 -11.109 1 94.62 122 ASP A O 1
ATOM 971 N N . VAL A 1 123 ? 1.834 -0.011 -10.211 1 92.31 123 VAL A N 1
ATOM 972 C CA . VAL A 1 123 ? 2.385 0.095 -8.867 1 92.31 123 VAL A CA 1
ATOM 973 C C . VAL A 1 123 ? 2.754 -1.294 -8.344 1 92.31 123 VAL A C 1
ATOM 975 O O . VAL A 1 123 ? 1.982 -2.244 -8.492 1 92.31 123 VAL A O 1
ATOM 978 N N . LEU A 1 124 ? 3.977 -1.355 -7.797 1 93 124 LEU A N 1
ATOM 979 C CA . LEU A 1 124 ? 4.43 -2.58 -7.145 1 93 124 LEU A CA 1
ATOM 980 C C . LEU A 1 124 ? 4.5 -2.398 -5.633 1 93 124 LEU A C 1
ATOM 982 O O . LEU A 1 124 ? 5.207 -1.516 -5.145 1 93 124 LEU A O 1
ATOM 986 N N . LYS A 1 125 ? 3.652 -3.174 -4.977 1 88.06 125 LYS A N 1
ATOM 987 C CA . LYS A 1 125 ? 3.762 -3.205 -3.521 1 88.06 125 LYS A CA 1
ATOM 988 C C . LYS A 1 125 ? 4.668 -4.348 -3.062 1 88.06 125 LYS A C 1
ATOM 990 O O . LYS A 1 125 ? 4.332 -5.52 -3.238 1 88.06 125 LYS A O 1
ATOM 995 N N . VAL A 1 126 ? 5.766 -3.914 -2.58 1 75.94 126 VAL A N 1
ATOM 996 C CA . VAL A 1 126 ? 6.746 -4.898 -2.133 1 75.94 126 VAL A CA 1
ATOM 997 C C . VAL A 1 126 ? 6.57 -5.16 -0.639 1 75.94 126 VAL A C 1
ATOM 999 O O . VAL A 1 126 ? 6.414 -4.227 0.149 1 75.94 126 VAL A O 1
ATOM 1002 N N . ALA A 1 127 ? 6.242 -6.332 -0.231 1 63.41 127 ALA A N 1
ATOM 1003 C CA . ALA A 1 127 ? 6 -6.633 1.178 1 63.41 127 ALA A CA 1
ATOM 1004 C C . ALA A 1 127 ? 7.238 -6.344 2.02 1 63.41 127 ALA A C 1
ATOM 1006 O O . ALA A 1 127 ? 8.289 -5.973 1.487 1 63.41 127 ALA A O 1
ATOM 1007 N N . HIS A 1 128 ? 7.18 -6.531 3.441 1 55.44 128 HIS A N 1
ATOM 1008 C CA . HIS A 1 128 ? 7.902 -6.113 4.637 1 55.44 128 HIS A CA 1
ATOM 1009 C C . HIS A 1 128 ? 9.40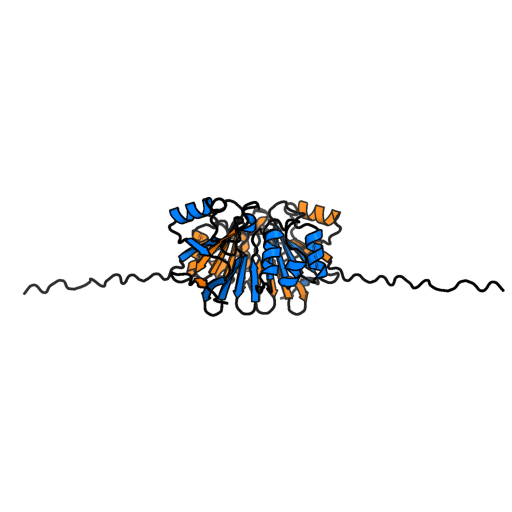6 -6.098 4.395 1 55.44 128 HIS A C 1
ATOM 1011 O O . HIS A 1 128 ? 10.109 -5.191 4.855 1 55.44 128 HIS A O 1
ATOM 1017 N N . HIS A 1 129 ? 9.938 -7.172 3.934 1 51.75 129 HIS A N 1
ATOM 1018 C CA . HIS A 1 129 ? 11.383 -7.254 4.137 1 51.75 129 HIS A CA 1
ATOM 1019 C C . HIS A 1 129 ? 12.141 -6.902 2.859 1 51.75 129 HIS A C 1
ATOM 1021 O O . HIS A 1 129 ? 13.367 -6.824 2.863 1 51.75 129 HIS A O 1
ATOM 1027 N N . GLY A 1 130 ? 11.336 -6.355 1.904 1 53.69 130 GLY A N 1
ATOM 1028 C CA . GLY A 1 130 ? 12.188 -6.082 0.758 1 53.69 130 GLY A CA 1
ATOM 1029 C C . GLY A 1 130 ? 13.523 -6.805 0.816 1 53.69 130 GLY A C 1
ATOM 1030 O O . GLY A 1 130 ? 14.578 -6.195 0.626 1 53.69 130 GLY A O 1
ATOM 1031 N N . SER A 1 131 ? 13.445 -8.008 1.305 1 56.06 131 SER A N 1
ATOM 1032 C CA . SER A 1 131 ? 14.664 -8.773 1.564 1 56.06 131 SER A CA 1
ATOM 1033 C C . SER A 1 131 ? 15.492 -8.938 0.295 1 56.06 131 SER A C 1
ATOM 1035 O O . SER A 1 131 ? 14.961 -8.852 -0.815 1 56.06 131 SER A O 1
ATOM 1037 N N . LEU A 1 132 ? 16.719 -8.953 0.513 1 58.78 132 LEU A N 1
ATOM 1038 C CA . LEU A 1 132 ? 17.703 -9.188 -0.538 1 58.78 132 LEU A CA 1
ATOM 1039 C C . LEU A 1 132 ? 17.25 -10.305 -1.468 1 58.78 132 LEU A C 1
ATOM 1041 O O . LEU A 1 132 ? 17.672 -10.367 -2.627 1 58.78 132 LEU A O 1
ATOM 1045 N N . THR A 1 133 ? 16.25 -10.961 -1.066 1 67.81 133 THR A N 1
ATOM 1046 C CA . THR A 1 133 ? 15.93 -12.172 -1.814 1 67.81 133 THR A CA 1
ATOM 1047 C C . THR A 1 133 ? 14.68 -11.977 -2.658 1 67.81 133 THR A C 1
ATOM 1049 O O . THR A 1 133 ? 14.172 -12.93 -3.262 1 67.81 133 THR A O 1
ATOM 1052 N N . SER A 1 134 ? 14.258 -10.758 -2.766 1 81.94 134 SER A N 1
ATOM 1053 C CA . SER A 1 134 ? 13.102 -10.492 -3.611 1 81.94 134 SER A CA 1
ATOM 1054 C C . SER A 1 134 ? 13.375 -9.344 -4.582 1 81.94 134 SER A C 1
ATOM 1056 O O . SER A 1 134 ? 14.477 -8.797 -4.609 1 81.94 134 SER A O 1
ATOM 1058 N N . SER A 1 135 ? 12.555 -9.164 -5.48 1 88.94 135 SER A N 1
ATOM 1059 C CA . SER A 1 135 ? 12.641 -8.086 -6.461 1 88.94 135 SER A CA 1
ATOM 1060 C C . SER A 1 135 ? 13.828 -8.289 -7.398 1 88.94 135 SER A C 1
ATOM 1062 O O . SER A 1 135 ? 14.648 -7.383 -7.566 1 88.94 135 SER A O 1
ATOM 1064 N N . THR A 1 136 ? 13.898 -9.43 -8.016 1 91.81 136 THR A N 1
ATOM 1065 C CA . THR A 1 136 ? 14.961 -9.734 -8.969 1 91.81 136 THR A CA 1
ATOM 1066 C C . THR A 1 136 ? 14.836 -8.859 -10.211 1 91.81 136 THR A C 1
ATOM 1068 O O . THR A 1 136 ? 13.781 -8.273 -10.461 1 91.81 136 THR A O 1
ATOM 1071 N N . GLU A 1 137 ? 15.961 -8.812 -10.906 1 93.75 137 GLU A N 1
ATOM 1072 C CA . GLU A 1 137 ? 15.969 -7.996 -12.117 1 93.75 137 GLU A CA 1
ATOM 1073 C C . GLU A 1 137 ? 14.906 -8.461 -13.102 1 93.75 137 GLU A C 1
ATOM 1075 O O . GLU A 1 137 ? 14.141 -7.648 -13.633 1 93.75 137 GLU A O 1
ATOM 1080 N N . GLU A 1 138 ? 14.859 -9.711 -13.312 1 94.75 138 GLU A N 1
ATOM 1081 C CA . GLU A 1 138 ? 13.898 -10.273 -14.25 1 94.75 138 GLU A CA 1
ATOM 1082 C C . GLU A 1 138 ? 12.469 -9.969 -13.828 1 94.75 138 GLU A C 1
ATOM 1084 O O . GLU A 1 138 ? 11.625 -9.633 -14.656 1 94.75 138 GLU A O 1
ATOM 1089 N N . PHE A 1 139 ? 12.195 -10.07 -12.625 1 94.88 139 PHE A N 1
ATOM 1090 C CA . PHE A 1 139 ? 10.867 -9.828 -12.094 1 94.88 139 PHE A CA 1
ATOM 1091 C C . PHE A 1 139 ? 10.477 -8.359 -12.266 1 94.88 139 PHE A C 1
ATOM 1093 O O . PHE A 1 139 ? 9.391 -8.055 -12.766 1 94.88 139 PHE A O 1
ATOM 1100 N N . LEU A 1 140 ? 11.391 -7.492 -11.883 1 94.88 140 LEU A N 1
ATOM 1101 C CA . LEU A 1 140 ? 11.141 -6.062 -12.023 1 94.88 140 LEU A CA 1
ATOM 1102 C C . LEU A 1 140 ? 10.93 -5.68 -13.484 1 94.88 140 LEU A C 1
ATOM 1104 O O . LEU A 1 140 ? 10.109 -4.816 -13.797 1 94.88 140 LEU A O 1
ATOM 1108 N N . ASP A 1 141 ? 11.664 -6.328 -14.398 1 96.56 141 ASP A N 1
ATOM 1109 C CA . ASP A 1 141 ? 11.5 -6.074 -15.828 1 96.56 141 ASP A CA 1
ATOM 1110 C C . ASP A 1 141 ? 10.117 -6.527 -16.312 1 96.56 141 ASP A C 1
ATOM 1112 O O . ASP A 1 141 ? 9.516 -5.883 -17.172 1 96.56 141 ASP A O 1
ATOM 1116 N N . SER A 1 142 ? 9.641 -7.562 -15.758 1 96.62 142 SER A N 1
ATOM 1117 C CA . SER A 1 142 ? 8.344 -8.102 -16.141 1 96.62 142 SER A CA 1
ATOM 1118 C C . SER A 1 142 ? 7.207 -7.246 -15.602 1 96.62 142 SER A C 1
ATOM 1120 O O . SER A 1 142 ? 6.203 -7.035 -16.281 1 96.62 142 SER A O 1
ATOM 1122 N N . VAL A 1 143 ? 7.371 -6.785 -14.422 1 96.69 143 VAL A N 1
ATOM 1123 C CA . VAL A 1 143 ? 6.34 -5.953 -13.812 1 96.69 143 VAL A CA 1
ATOM 1124 C C . VAL A 1 143 ? 6.379 -4.551 -14.414 1 96.69 143 VAL A C 1
ATOM 1126 O O . VAL A 1 143 ? 5.332 -3.977 -14.727 1 96.69 143 VAL A O 1
ATOM 1129 N N . ASN A 1 144 ? 7.578 -4.031 -14.531 1 96.56 144 ASN A N 1
ATOM 1130 C CA . ASN A 1 144 ? 7.844 -2.709 -15.094 1 96.56 144 ASN A CA 1
ATOM 1131 C C . ASN A 1 144 ? 6.965 -1.641 -14.453 1 96.56 144 ASN A C 1
ATOM 1133 O O . ASN A 1 144 ? 6.273 -0.894 -15.148 1 96.56 144 ASN A O 1
ATOM 1137 N N . PRO A 1 145 ? 7.012 -1.521 -13.18 1 94.69 145 PRO A N 1
ATOM 1138 C CA . PRO A 1 145 ? 6.176 -0.524 -12.5 1 94.69 145 PRO A CA 1
ATOM 1139 C C . PRO A 1 145 ? 6.73 0.892 -12.625 1 94.69 145 PRO A C 1
ATOM 1141 O O . PRO A 1 145 ? 7.941 1.072 -12.789 1 94.69 145 PRO A O 1
ATOM 1144 N N . ASP A 1 146 ? 5.797 1.866 -12.547 1 91.12 146 ASP A N 1
ATOM 1145 C CA . ASP A 1 146 ? 6.223 3.258 -12.43 1 91.12 146 ASP A CA 1
ATOM 1146 C C . ASP A 1 146 ? 6.656 3.58 -11 1 91.12 146 ASP A C 1
ATOM 1148 O O . ASP A 1 146 ? 7.613 4.332 -10.789 1 91.12 146 ASP A O 1
ATOM 1152 N N . VAL A 1 147 ? 5.953 2.961 -10.055 1 88.94 147 VAL A N 1
ATOM 1153 C CA . VAL A 1 147 ? 6.176 3.256 -8.648 1 88.94 147 VAL A CA 1
ATOM 1154 C C . VAL A 1 147 ? 6.254 1.953 -7.852 1 88.94 147 VAL A C 1
ATOM 1156 O O . VAL A 1 147 ? 5.457 1.037 -8.07 1 88.94 147 VAL A O 1
ATOM 1159 N N . ALA A 1 148 ? 7.215 1.874 -6.988 1 89.69 148 ALA A N 1
ATOM 1160 C CA . ALA A 1 148 ? 7.281 0.812 -5.988 1 89.69 148 ALA A CA 1
ATOM 1161 C C . ALA A 1 148 ? 7.039 1.363 -4.586 1 89.69 148 ALA A C 1
ATOM 1163 O O . ALA A 1 148 ? 7.668 2.342 -4.18 1 89.69 148 ALA A O 1
ATOM 1164 N N . VAL A 1 149 ? 6.066 0.742 -3.934 1 86.25 149 VAL A N 1
ATOM 1165 C CA . VAL A 1 149 ? 5.773 1.118 -2.555 1 86.25 149 VAL A CA 1
ATOM 1166 C C . VAL A 1 149 ? 6.297 0.044 -1.604 1 86.25 149 VAL A C 1
ATOM 1168 O O . VAL A 1 149 ? 5.922 -1.126 -1.714 1 86.25 149 VAL A O 1
ATOM 1171 N N . ILE A 1 150 ? 7.137 0.507 -0.667 1 81.5 150 ILE A N 1
ATOM 1172 C CA . ILE A 1 150 ? 7.766 -0.425 0.261 1 81.5 150 ILE A CA 1
ATOM 1173 C C . ILE A 1 150 ? 7.414 -0.041 1.696 1 81.5 150 ILE A C 1
ATOM 1175 O O . ILE A 1 150 ? 7.625 1.103 2.109 1 81.5 150 ILE A O 1
ATOM 1179 N N . SER A 1 151 ? 6.82 -0.986 2.383 1 73.38 151 SER A N 1
ATOM 1180 C CA . SER A 1 151 ? 6.539 -0.742 3.795 1 73.38 151 SER A CA 1
ATOM 1181 C C . SER A 1 151 ? 7.555 -1.44 4.691 1 73.38 151 SER A C 1
ATOM 1183 O O . SER A 1 151 ? 7.75 -2.652 4.586 1 73.38 151 SER A O 1
ATOM 1185 N N . VAL A 1 152 ? 8.227 -0.661 5.422 1 66.5 152 VAL A N 1
ATOM 1186 C CA . VAL A 1 152 ? 9.219 -1.266 6.305 1 66.5 152 VAL A CA 1
ATOM 1187 C C . VAL A 1 152 ? 8.812 -1.058 7.762 1 66.5 152 VAL A C 1
ATOM 1189 O O . VAL A 1 152 ? 8.18 -0.053 8.102 1 66.5 152 VAL A O 1
ATOM 1192 N N . GLY A 1 153 ? 8.852 -2.145 8.484 1 62.16 153 GLY A N 1
ATOM 1193 C CA . GLY A 1 153 ? 8.531 -2.057 9.898 1 62.16 153 GLY A CA 1
ATOM 1194 C C . GLY A 1 153 ? 9.461 -1.144 10.672 1 62.16 153 GLY A C 1
ATOM 1195 O O . GLY A 1 153 ? 10.297 -0.458 10.078 1 62.16 153 GLY A O 1
ATOM 1196 N N . LYS A 1 154 ? 9.141 -1.099 11.938 1 56.28 154 LYS A N 1
ATOM 1197 C CA . LYS A 1 154 ? 9.961 -0.297 12.844 1 56.28 154 LYS A CA 1
ATOM 1198 C C . LYS A 1 154 ? 11.422 -0.738 12.797 1 56.28 154 LYS A C 1
ATOM 1200 O O . LYS A 1 154 ? 11.711 -1.932 12.703 1 56.28 154 LYS A O 1
ATOM 1205 N N . ASN A 1 155 ? 12.289 0.157 12.828 1 53.19 155 ASN A N 1
ATOM 1206 C CA . ASN A 1 155 ? 13.719 -0.072 13.031 1 53.19 155 ASN A CA 1
ATOM 1207 C C . ASN A 1 155 ? 14.336 -0.824 11.852 1 53.19 155 ASN A C 1
ATOM 1209 O O . ASN A 1 155 ? 15.258 -1.62 12.031 1 53.19 155 ASN A O 1
ATOM 1213 N N . ASN A 1 156 ? 13.664 -0.818 10.906 1 56.81 156 ASN A N 1
ATOM 1214 C CA . ASN A 1 156 ? 14.258 -1.521 9.773 1 56.81 156 ASN A CA 1
ATOM 1215 C C . ASN A 1 156 ? 14.812 -0.547 8.734 1 56.81 156 ASN A C 1
ATOM 1217 O O . ASN A 1 156 ? 14.695 -0.776 7.531 1 56.81 156 ASN A O 1
ATOM 1221 N N . PHE A 1 157 ? 15.453 0.417 9.492 1 55.28 157 PHE A N 1
ATOM 1222 C CA . PHE A 1 157 ? 16.109 1.423 8.664 1 55.28 157 PHE A CA 1
ATOM 1223 C C . PHE A 1 157 ? 17.328 0.842 7.973 1 55.28 157 PHE A C 1
ATOM 1225 O O . PHE A 1 157 ? 18.094 0.078 8.578 1 55.28 157 PHE A O 1
ATOM 1232 N N . GLY A 1 158 ? 17.281 0.212 6.895 1 56.53 158 GLY A N 1
ATOM 1233 C CA . GLY A 1 158 ? 18.25 -0.442 6.043 1 56.53 158 GLY A CA 1
ATOM 1234 C C . GLY A 1 158 ? 17.625 -1.359 5.012 1 56.53 158 GLY A C 1
ATOM 1235 O O . GLY A 1 158 ? 18.312 -1.842 4.105 1 56.53 158 GLY A O 1
ATOM 1236 N N . HIS A 1 159 ? 16.484 -1.511 5.492 1 63.62 159 HIS A N 1
ATOM 1237 C CA . HIS A 1 159 ? 15.773 -2.299 4.5 1 63.62 159 HIS A CA 1
ATOM 1238 C C . HIS A 1 159 ? 14.938 -1.407 3.584 1 63.62 159 HIS A C 1
ATOM 1240 O O . HIS A 1 159 ? 14.492 -0.333 3.994 1 63.62 159 HIS A O 1
ATOM 1246 N N . PRO A 1 160 ? 14.789 -1.851 2.266 1 63.44 160 PRO A N 1
ATOM 1247 C CA . PRO A 1 160 ? 15.438 -2.982 1.6 1 63.44 160 PRO A CA 1
ATOM 1248 C C . PRO A 1 160 ? 16.938 -2.764 1.381 1 63.44 160 PRO A C 1
ATOM 1250 O O . PRO A 1 160 ? 17.438 -1.666 1.627 1 63.44 160 PRO A O 1
ATOM 1253 N N . SER A 1 161 ? 17.5 -3.754 0.889 1 71.38 161 SER A N 1
ATOM 1254 C CA . SER A 1 161 ? 18.938 -3.703 0.641 1 71.38 161 SER A CA 1
ATOM 1255 C C . SER A 1 161 ? 19.281 -2.68 -0.437 1 71.38 161 SER A C 1
ATOM 1257 O O . SER A 1 161 ? 18.422 -2.328 -1.257 1 71.38 161 SER A O 1
ATOM 1259 N N . LYS A 1 162 ? 20.438 -2.26 -0.336 1 73.56 162 LYS A N 1
ATOM 1260 C CA . LYS A 1 162 ? 20.953 -1.338 -1.346 1 73.56 162 LYS A CA 1
ATOM 1261 C C . LYS A 1 162 ? 20.859 -1.946 -2.742 1 73.56 162 LYS A C 1
ATOM 1263 O O . LYS A 1 162 ? 20.578 -1.241 -3.715 1 73.56 162 LYS A O 1
ATOM 1268 N N . GLU A 1 163 ? 21.031 -3.195 -2.762 1 78.88 163 GLU A N 1
ATOM 1269 C CA . GLU A 1 163 ? 21 -3.895 -4.043 1 78.88 163 GLU A CA 1
ATOM 1270 C C . GLU A 1 163 ? 19.609 -3.826 -4.676 1 78.88 163 GLU A C 1
ATOM 1272 O O . GLU A 1 163 ? 19.484 -3.586 -5.879 1 78.88 163 GLU A O 1
ATOM 1277 N N . VAL A 1 164 ? 18.625 -4 -3.865 1 80.81 164 VAL A N 1
ATOM 1278 C CA . VAL A 1 164 ? 17.25 -3.953 -4.363 1 80.81 164 VAL A CA 1
ATOM 1279 C C . VAL A 1 164 ? 16.922 -2.543 -4.852 1 80.81 164 VAL A C 1
ATOM 1281 O O . VAL A 1 164 ? 16.328 -2.367 -5.918 1 80.81 164 VAL A O 1
ATOM 1284 N N . LEU A 1 165 ? 17.375 -1.626 -4.16 1 79.56 165 LEU A N 1
ATOM 1285 C CA . LEU A 1 165 ? 17.125 -0.236 -4.523 1 79.56 165 LEU A CA 1
ATOM 1286 C C . LEU A 1 165 ? 17.844 0.129 -5.816 1 79.56 165 LEU A C 1
ATOM 1288 O O . LEU A 1 165 ? 17.312 0.861 -6.648 1 79.56 165 LEU A O 1
ATOM 1292 N N . GLU A 1 166 ? 19 -0.39 -6.008 1 81.88 166 GLU A N 1
ATOM 1293 C CA . GLU A 1 166 ? 19.766 -0.139 -7.223 1 81.88 166 GLU A CA 1
ATOM 1294 C C . GLU A 1 166 ? 19.094 -0.759 -8.438 1 81.88 166 GLU A C 1
ATOM 1296 O O . GLU A 1 166 ? 19.062 -0.154 -9.516 1 81.88 166 GLU A O 1
ATOM 1301 N N . ARG A 1 167 ? 18.578 -1.904 -8.25 1 86.75 167 ARG A N 1
ATOM 1302 C CA . ARG A 1 167 ? 17.844 -2.547 -9.344 1 86.75 167 ARG A CA 1
ATOM 1303 C C . ARG A 1 167 ? 16.656 -1.7 -9.781 1 86.75 167 ARG A C 1
ATOM 1305 O O . ARG A 1 167 ? 16.375 -1.594 -10.977 1 86.75 167 ARG A O 1
ATOM 1312 N N . MET A 1 168 ? 16.031 -1.139 -8.836 1 86.44 168 MET A N 1
ATOM 1313 C CA . MET A 1 168 ? 14.867 -0.317 -9.133 1 86.44 168 MET A CA 1
ATOM 1314 C C . MET A 1 168 ? 15.281 1.001 -9.781 1 86.44 168 MET A C 1
ATOM 1316 O O . MET A 1 168 ? 14.609 1.485 -10.695 1 86.44 168 MET A O 1
ATOM 1320 N N . ASP A 1 169 ? 16.375 1.44 -9.352 1 82.12 169 ASP A N 1
ATOM 1321 C CA . ASP A 1 169 ? 16.891 2.695 -9.883 1 82.12 169 ASP A CA 1
ATOM 1322 C C . ASP A 1 169 ? 17.266 2.555 -11.359 1 82.12 169 ASP A C 1
ATOM 1324 O O . ASP A 1 169 ? 16.891 3.391 -12.18 1 82.12 169 ASP A O 1
ATOM 1328 N N . ILE A 1 170 ? 17.922 1.537 -11.672 1 84.5 170 ILE A N 1
ATOM 1329 C CA . ILE A 1 170 ? 18.375 1.278 -13.039 1 84.5 170 ILE A CA 1
ATOM 1330 C C . ILE A 1 170 ? 17.156 1.193 -13.969 1 84.5 170 ILE A C 1
ATOM 1332 O O . ILE A 1 170 ? 17.25 1.554 -15.141 1 84.5 170 ILE A O 1
ATOM 1336 N N . ARG A 1 171 ? 16.031 0.999 -13.438 1 89.62 171 ARG A N 1
ATOM 1337 C CA . ARG A 1 171 ? 14.82 0.8 -14.234 1 89.62 171 ARG A CA 1
ATOM 1338 C C . ARG A 1 171 ? 13.898 2.008 -14.133 1 89.62 171 ARG A C 1
ATOM 1340 O O . ARG A 1 171 ? 12.734 1.941 -14.547 1 89.62 171 ARG A O 1
ATOM 1347 N N . ASP A 1 172 ? 14.289 3.002 -13.508 1 85.69 172 ASP A N 1
ATOM 1348 C CA . ASP A 1 172 ? 13.602 4.281 -13.398 1 85.69 172 ASP A CA 1
ATOM 1349 C C . ASP A 1 172 ? 12.297 4.133 -12.609 1 85.69 172 ASP A C 1
ATOM 1351 O O . ASP A 1 172 ? 11.297 4.785 -12.922 1 85.69 172 ASP A O 1
ATOM 1355 N N . ILE A 1 173 ? 12.328 3.27 -11.656 1 87.5 173 ILE A N 1
ATOM 1356 C CA . ILE A 1 173 ? 11.188 3.068 -10.773 1 87.5 173 ILE A CA 1
ATOM 1357 C C . ILE A 1 173 ? 11.266 4.043 -9.602 1 87.5 173 ILE A C 1
ATOM 1359 O O . ILE A 1 173 ? 12.281 4.109 -8.906 1 87.5 173 ILE A O 1
ATOM 1363 N N . TYR A 1 174 ? 10.234 4.785 -9.469 1 85.5 174 TYR A N 1
ATOM 1364 C CA . TYR A 1 174 ? 10.164 5.598 -8.258 1 85.5 174 TYR A CA 1
ATOM 1365 C C . TYR A 1 174 ? 9.93 4.727 -7.027 1 85.5 174 TYR A C 1
ATOM 1367 O O . TYR A 1 174 ? 9.062 3.848 -7.043 1 85.5 174 TYR A O 1
ATOM 1375 N N . VAL A 1 175 ? 10.711 4.996 -6.008 1 86.56 175 VAL A N 1
ATOM 1376 C CA . VAL A 1 175 ? 10.547 4.199 -4.797 1 86.56 175 VAL A CA 1
ATOM 1377 C C . VAL A 1 175 ? 10 5.078 -3.674 1 86.56 175 VAL A C 1
ATOM 1379 O O . VAL A 1 175 ? 10.57 6.129 -3.365 1 86.56 175 VAL A O 1
ATOM 1382 N N . LEU A 1 176 ? 8.867 4.617 -3.186 1 84.25 176 LEU A N 1
ATOM 1383 C CA . LEU A 1 176 ? 8.273 5.203 -1.988 1 84.25 176 LEU A CA 1
ATOM 1384 C C . LEU A 1 176 ? 8.352 4.234 -0.815 1 84.25 176 LEU A C 1
ATOM 1386 O O . LEU A 1 176 ? 7.59 3.262 -0.76 1 84.25 176 LEU A O 1
ATOM 1390 N N . ARG A 1 177 ? 9.211 4.531 0.014 1 80.69 177 ARG A N 1
ATOM 1391 C CA . ARG A 1 177 ? 9.359 3.699 1.203 1 80.69 177 ARG A CA 1
ATOM 1392 C C . ARG A 1 177 ? 8.789 4.395 2.434 1 80.69 177 ARG A C 1
ATOM 1394 O O . ARG A 1 177 ? 9.156 5.535 2.732 1 80.69 177 ARG A O 1
ATOM 1401 N N . THR A 1 178 ? 7.816 3.738 2.996 1 73.5 178 THR A N 1
ATOM 1402 C CA . THR A 1 178 ? 7.219 4.285 4.207 1 73.5 178 THR A CA 1
ATOM 1403 C C . THR A 1 178 ? 7.66 3.492 5.434 1 73.5 178 THR A C 1
ATOM 1405 O O . THR A 1 178 ? 7.652 2.26 5.418 1 73.5 178 THR A O 1
ATOM 1408 N N . ASP A 1 179 ? 8.242 4.285 6.324 1 65.81 179 ASP A N 1
ATOM 1409 C CA . ASP A 1 179 ? 8.656 3.668 7.582 1 65.81 179 ASP A CA 1
ATOM 1410 C C . ASP A 1 179 ? 7.59 3.859 8.664 1 65.81 179 ASP A C 1
ATOM 1412 O O . ASP A 1 179 ? 6.789 4.793 8.594 1 65.81 179 ASP A O 1
ATOM 1416 N N . MET A 1 180 ? 7.562 2.922 9.5 1 59.06 180 MET A N 1
ATOM 1417 C CA . MET A 1 180 ? 6.613 3.014 10.602 1 59.06 180 MET A CA 1
ATOM 1418 C C . MET A 1 180 ? 6.859 4.27 11.43 1 59.06 180 MET A C 1
ATOM 1420 O O . MET A 1 180 ? 5.957 4.75 12.117 1 59.06 180 MET A O 1
ATOM 1424 N N . SER A 1 181 ? 7.996 4.844 11.242 1 60.03 181 SER A N 1
ATOM 1425 C CA . SER A 1 181 ? 8.281 6.047 12.016 1 60.03 181 SER A CA 1
ATOM 1426 C C . SER A 1 181 ? 7.641 7.277 11.375 1 60.03 181 SER A C 1
ATOM 1428 O O . SER A 1 181 ? 7.699 8.375 11.938 1 60.03 181 SER A O 1
ATOM 1430 N N . GLY A 1 182 ? 6.988 7.047 10.266 1 65.12 182 GLY A N 1
ATOM 1431 C CA . GLY A 1 182 ? 6.32 8.172 9.625 1 65.12 182 GLY A CA 1
ATOM 1432 C C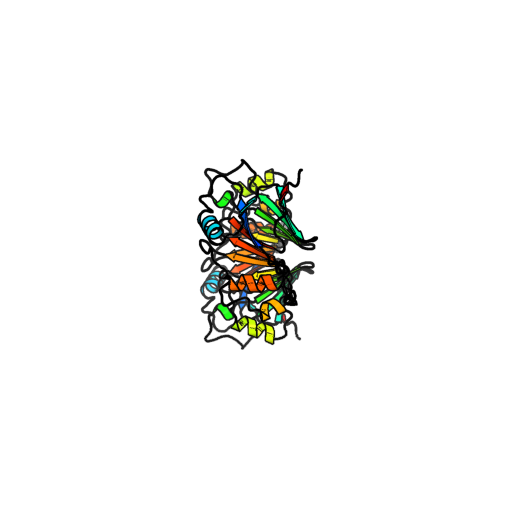 . GLY A 1 182 ? 7.195 8.891 8.617 1 65.12 182 GLY A C 1
ATOM 1433 O O . GLY A 1 182 ? 6.812 9.938 8.094 1 65.12 182 GLY A O 1
ATOM 1434 N N . ALA A 1 183 ? 8.406 8.383 8.383 1 67.44 183 ALA A N 1
ATOM 1435 C CA . ALA A 1 183 ? 9.32 8.938 7.387 1 67.44 183 ALA A CA 1
ATOM 1436 C C . ALA A 1 183 ? 9.102 8.297 6.02 1 67.44 183 ALA A C 1
ATOM 1438 O O . ALA A 1 183 ? 8.531 7.207 5.926 1 67.44 183 ALA A O 1
ATOM 1439 N N . LEU A 1 184 ? 9.43 9.148 5.004 1 75.75 184 LEU A N 1
ATOM 1440 C CA . LEU A 1 184 ? 9.359 8.672 3.625 1 75.75 184 LEU A CA 1
ATOM 1441 C C . LEU A 1 184 ? 10.734 8.719 2.965 1 75.75 184 LEU A C 1
ATOM 1443 O O . LEU A 1 184 ? 11.453 9.711 3.1 1 75.75 184 LEU A O 1
ATOM 1447 N N . VAL A 1 185 ? 11.117 7.621 2.453 1 75.31 185 VAL A N 1
ATOM 1448 C CA . VAL A 1 185 ? 12.297 7.617 1.593 1 75.31 185 VAL A CA 1
ATOM 1449 C C . VAL A 1 185 ? 11.867 7.547 0.129 1 75.31 185 VAL A C 1
ATOM 1451 O O . VAL A 1 185 ? 11.109 6.656 -0.261 1 75.31 185 VAL A O 1
ATOM 1454 N N . LEU A 1 186 ? 12.258 8.555 -0.515 1 78.38 186 LEU A N 1
ATOM 1455 C CA . LEU A 1 186 ? 11.914 8.648 -1.93 1 78.38 186 LEU A CA 1
ATOM 1456 C C . LEU A 1 186 ? 13.164 8.531 -2.799 1 78.38 186 LEU A C 1
ATOM 1458 O O . LEU A 1 186 ? 14.18 9.172 -2.521 1 78.38 186 LEU A O 1
ATOM 1462 N N . LYS A 1 187 ? 13.156 7.66 -3.686 1 75.25 187 LYS A N 1
ATOM 1463 C CA . LYS A 1 187 ? 14.203 7.598 -4.699 1 75.25 187 LYS A CA 1
ATOM 1464 C C . LYS A 1 187 ? 13.695 8.086 -6.051 1 75.25 187 LYS A C 1
ATOM 1466 O O . LYS A 1 187 ? 12.758 7.516 -6.609 1 75.25 187 LYS A O 1
ATOM 1471 N N . THR A 1 188 ? 14.148 9.203 -6.574 1 64.69 188 THR A N 1
ATOM 1472 C CA . THR A 1 188 ? 13.703 9.844 -7.809 1 64.69 188 THR A CA 1
ATOM 1473 C C . THR A 1 188 ? 14.898 10.32 -8.633 1 64.69 188 THR A C 1
ATOM 1475 O O . THR A 1 188 ? 16.031 10.352 -8.133 1 64.69 188 THR A O 1
ATOM 1478 N N . TYR A 1 189 ? 14.5 10.398 -10.094 1 57.47 189 TYR A N 1
ATOM 1479 C CA . TYR A 1 189 ? 15.508 10.969 -10.984 1 57.47 189 TYR A CA 1
ATOM 1480 C C . TYR A 1 189 ? 15.719 12.445 -10.695 1 57.47 189 TYR A C 1
ATOM 1482 O O . TYR A 1 189 ? 14.758 13.18 -10.445 1 57.47 189 TYR A O 1
ATOM 1490 N N . GLY A 1 190 ? 17.047 12.977 -10.586 1 52.12 190 GLY A N 1
ATOM 1491 C CA . GLY A 1 190 ? 17.5 14.359 -10.523 1 52.12 190 GLY A CA 1
ATOM 1492 C C . GLY A 1 190 ? 17.625 14.875 -9.102 1 52.12 190 GLY A C 1
ATOM 1493 O O . GLY A 1 190 ? 17.109 14.266 -8.164 1 52.12 190 GLY A O 1
ATOM 1494 N N . GLU A 1 191 ? 18.594 15.586 -8.906 1 50.56 191 GLU A N 1
ATOM 1495 C CA . GLU A 1 191 ? 19.031 16.125 -7.629 1 50.56 191 GLU A CA 1
ATOM 1496 C C . GLU A 1 191 ? 17.859 16.469 -6.73 1 50.56 191 GLU A C 1
ATOM 1498 O O . GLU A 1 191 ? 17.828 16.109 -5.555 1 50.56 191 GLU A O 1
ATOM 1503 N N . LYS A 1 192 ? 17.172 17.562 -6.996 1 49.81 192 LYS A N 1
ATOM 1504 C CA . LYS A 1 192 ? 16.422 18.328 -6 1 49.81 192 LYS A CA 1
ATOM 1505 C C . LYS A 1 192 ? 14.93 18.031 -6.098 1 49.81 192 LYS A C 1
ATOM 1507 O O . LYS A 1 192 ? 14.359 18.047 -7.191 1 49.81 192 LYS A O 1
ATOM 1512 N N . ILE A 1 193 ? 14.477 17.062 -5.184 1 55.34 193 ILE A N 1
ATOM 1513 C CA . ILE A 1 193 ? 13.031 17.109 -5.004 1 55.34 193 ILE A CA 1
ATOM 1514 C C . ILE A 1 193 ? 12.57 18.562 -4.934 1 55.34 193 ILE A C 1
ATOM 1516 O O . ILE A 1 193 ? 13.18 19.375 -4.242 1 55.34 193 ILE A O 1
ATOM 1520 N N . ARG A 1 194 ? 11.852 19.062 -6.074 1 57 194 ARG A N 1
ATOM 1521 C CA . ARG A 1 194 ? 11.32 20.422 -5.977 1 57 194 ARG A CA 1
ATOM 1522 C C . ARG A 1 194 ? 10.18 20.484 -4.965 1 57 194 ARG A C 1
ATOM 1524 O O . ARG A 1 194 ? 9.18 19.766 -5.094 1 57 194 ARG A O 1
ATOM 1531 N N . ILE A 1 195 ? 10.484 20.875 -3.773 1 59.34 195 ILE A N 1
ATOM 1532 C CA . ILE A 1 195 ? 9.445 21.109 -2.771 1 59.34 195 ILE A CA 1
ATOM 1533 C C . ILE A 1 195 ? 8.844 22.5 -2.977 1 59.34 195 ILE A C 1
ATOM 1535 O O . ILE A 1 195 ? 9.57 23.5 -2.996 1 59.34 195 ILE A O 1
ATOM 1539 N N . ARG A 1 196 ? 7.668 22.609 -3.719 1 61.84 196 ARG A N 1
ATOM 1540 C CA . ARG A 1 196 ? 7.016 23.906 -3.889 1 61.84 196 ARG A CA 1
ATOM 1541 C C . ARG A 1 196 ? 5.93 24.125 -2.838 1 61.84 196 ARG A C 1
ATOM 1543 O O . ARG A 1 196 ? 5.281 23.156 -2.408 1 61.84 196 ARG A O 1
ATOM 1550 N N . GLU A 1 197 ? 5.918 25.188 -2.131 1 56.31 197 GLU A N 1
ATOM 1551 C CA . GLU A 1 197 ? 4.809 25.547 -1.253 1 56.31 197 GLU A CA 1
ATOM 1552 C C . GLU A 1 197 ? 3.553 25.875 -2.055 1 56.31 197 GLU A C 1
ATOM 1554 O O . GLU A 1 197 ? 3.631 26.5 -3.113 1 56.31 197 GLU A O 1
ATOM 1559 N N . THR A 1 198 ? 2.719 24.906 -2.219 1 45.91 198 THR A N 1
ATOM 1560 C CA . THR A 1 198 ? 1.496 25.391 -2.852 1 45.91 198 THR A CA 1
ATOM 1561 C C . THR A 1 198 ? 0.903 26.547 -2.061 1 45.91 198 THR A C 1
ATOM 1563 O O . THR A 1 198 ? 0.642 26.422 -0.863 1 45.91 198 THR A O 1
ATOM 1566 N N . VAL A 1 199 ? 1.389 27.781 -2.326 1 41.34 199 VAL A N 1
ATOM 1567 C CA . VAL A 1 199 ? 0.68 28.938 -1.79 1 41.34 199 VAL A CA 1
ATOM 1568 C C . VAL A 1 199 ? -0.824 28.766 -1.979 1 41.34 199 VAL A C 1
ATOM 1570 O O . VAL A 1 199 ? -1.289 28.5 -3.092 1 41.34 199 VAL A O 1
ATOM 1573 N N . PRO A 1 200 ? -1.555 28.547 -0.813 1 38.22 200 PRO A N 1
ATOM 1574 C CA . PRO A 1 200 ? -2.99 28.734 -1.043 1 38.22 200 PRO A CA 1
ATOM 1575 C C . PRO A 1 200 ? -3.301 29.953 -1.915 1 38.22 200 PRO A C 1
ATOM 1577 O O . PRO A 1 200 ? -2.527 30.906 -1.938 1 38.22 200 PRO A O 1
ATOM 1580 N N . MET B 1 1 ? 63.719 18.703 -32.25 1 25.06 1 MET B N 1
ATOM 1581 C CA . MET B 1 1 ? 62.344 19.125 -32.562 1 25.06 1 MET B CA 1
ATOM 1582 C C . MET B 1 1 ? 61.312 18.172 -31.969 1 25.06 1 MET B C 1
ATOM 1584 O O . MET B 1 1 ? 61.188 17.031 -32.406 1 25.06 1 MET B O 1
ATOM 1588 N N . THR B 1 2 ? 61.25 18 -30.656 1 26.73 2 THR B N 1
ATOM 1589 C CA . THR B 1 2 ? 60.656 17.141 -29.625 1 26.73 2 THR B CA 1
ATOM 1590 C C . THR B 1 2 ? 59.125 17.25 -29.625 1 26.73 2 THR B C 1
ATOM 1592 O O . THR B 1 2 ? 58.562 18.312 -29.359 1 26.73 2 THR B O 1
ATOM 1595 N N . HIS B 1 3 ? 58.5 16.953 -30.844 1 31.41 3 HIS B N 1
ATOM 1596 C CA . HIS B 1 3 ? 57.062 16.969 -31.047 1 31.41 3 HIS B CA 1
ATOM 1597 C C . HIS B 1 3 ? 56.312 16.344 -29.859 1 31.41 3 HIS B C 1
ATOM 1599 O O . HIS B 1 3 ? 56.625 15.227 -29.453 1 31.41 3 HIS B O 1
ATOM 1605 N N . GLY B 1 4 ? 55.969 17.156 -28.859 1 30.67 4 GLY B N 1
ATOM 1606 C CA . GLY B 1 4 ? 55.188 16.969 -27.625 1 30.67 4 GLY B CA 1
ATOM 1607 C C . GLY B 1 4 ? 53.906 16.219 -27.844 1 30.67 4 GLY B C 1
ATOM 1608 O O . GLY B 1 4 ? 53.312 16.281 -28.938 1 30.67 4 GLY B O 1
ATOM 1609 N N . HIS B 1 5 ? 53.781 14.922 -27.312 1 32.28 5 HIS B N 1
ATOM 1610 C CA . HIS B 1 5 ? 52.688 13.961 -27.125 1 32.28 5 HIS B CA 1
ATOM 1611 C C . HIS B 1 5 ? 51.406 14.656 -26.688 1 32.28 5 HIS B C 1
ATOM 1613 O O . HIS B 1 5 ? 51.281 15.078 -25.531 1 32.28 5 HIS B O 1
ATOM 1619 N N . ASP B 1 6 ? 50.781 15.617 -27.391 1 29.53 6 ASP B N 1
ATOM 1620 C CA . ASP B 1 6 ? 49.562 16.359 -27.141 1 29.53 6 ASP B CA 1
ATOM 1621 C C . ASP B 1 6 ? 48.406 15.398 -26.859 1 29.53 6 ASP B C 1
ATOM 1623 O O . ASP B 1 6 ? 47.25 15.828 -26.781 1 29.53 6 ASP B O 1
ATOM 1627 N N . ASP B 1 7 ? 48.5 14.18 -27.359 1 26.81 7 ASP B N 1
ATOM 1628 C CA . ASP B 1 7 ? 47.219 13.625 -27.797 1 26.81 7 ASP B CA 1
ATOM 1629 C C . ASP B 1 7 ? 46.188 13.711 -26.703 1 26.81 7 ASP B C 1
ATOM 1631 O O . ASP B 1 7 ? 45.156 14.398 -26.844 1 26.81 7 ASP B O 1
ATOM 1635 N N . HIS B 1 8 ? 45.719 12.492 -26.109 1 28.66 8 HIS B N 1
ATOM 1636 C CA . HIS B 1 8 ? 44.469 11.781 -25.938 1 28.66 8 HIS B CA 1
ATOM 1637 C C . HIS B 1 8 ? 43.812 12.148 -24.594 1 28.66 8 HIS B C 1
ATOM 1639 O O . HIS B 1 8 ? 43.562 11.273 -23.766 1 28.66 8 HIS B O 1
ATOM 1645 N N . TYR B 1 9 ? 44.125 13.195 -23.891 1 27.75 9 TYR B N 1
ATOM 1646 C CA . TYR B 1 9 ? 43.375 13.297 -22.641 1 27.75 9 TYR B CA 1
ATOM 1647 C C . TYR B 1 9 ? 41.875 13.336 -22.922 1 27.75 9 TYR B C 1
ATOM 1649 O O . TYR B 1 9 ? 41.312 14.406 -23.188 1 27.75 9 TYR B O 1
ATOM 1657 N N . LYS B 1 10 ? 41.344 12.555 -23.844 1 31.42 10 LYS B N 1
ATOM 1658 C CA . LYS B 1 10 ? 39.875 12.531 -23.922 1 31.42 10 LYS B CA 1
ATOM 1659 C C . LYS B 1 10 ? 39.25 12.656 -22.547 1 31.42 10 LYS B C 1
ATOM 1661 O O . LYS B 1 10 ? 39.469 11.812 -21.672 1 31.42 10 LYS B O 1
ATOM 1666 N N . GLY B 1 11 ? 39.031 13.75 -21.984 1 31.61 11 GLY B N 1
ATOM 1667 C CA . GLY B 1 11 ? 38.406 14.211 -20.766 1 31.61 11 GLY B CA 1
ATOM 1668 C C . GLY B 1 11 ? 37.219 13.383 -20.359 1 31.61 11 GLY B C 1
ATOM 1669 O O . GLY B 1 11 ? 36.438 12.938 -21.219 1 31.61 11 GLY B O 1
ATOM 1670 N N . LEU B 1 12 ? 37.375 12.461 -19.359 1 31.06 12 LEU B N 1
ATOM 1671 C CA . LEU B 1 12 ? 36.25 11.836 -18.641 1 31.06 12 LEU B CA 1
ATOM 1672 C C . LEU B 1 12 ? 35.094 12.797 -18.5 1 31.06 12 LEU B C 1
ATOM 1674 O O . LEU B 1 12 ? 35.156 13.797 -17.781 1 31.06 12 LEU B O 1
ATOM 1678 N N . LEU B 1 13 ? 34.531 13.344 -19.531 1 33.81 13 LEU B N 1
ATOM 1679 C CA . LEU B 1 13 ? 33.281 14.031 -19.312 1 33.81 13 LEU B CA 1
ATOM 1680 C C . LEU B 1 13 ? 32.5 13.391 -18.172 1 33.81 13 LEU B C 1
ATOM 1682 O O . LEU B 1 13 ? 32.312 12.172 -18.141 1 33.81 13 LEU B O 1
ATOM 1686 N N . PRO B 1 14 ? 32.594 13.945 -16.969 1 33.91 14 PRO B N 1
ATOM 1687 C CA . PRO B 1 14 ? 31.766 13.359 -15.906 1 33.91 14 PRO B CA 1
ATOM 1688 C C . PRO B 1 14 ? 30.422 12.844 -16.438 1 33.91 14 PRO B C 1
ATOM 1690 O O . PRO B 1 14 ? 29.719 13.562 -17.141 1 33.91 14 PRO B O 1
ATOM 1693 N N . VAL B 1 15 ? 30.375 11.789 -17.109 1 33.34 15 VAL B N 1
ATOM 1694 C CA . VAL B 1 15 ? 29.062 11.188 -17.297 1 33.34 15 VAL B CA 1
ATOM 1695 C C . VAL B 1 15 ? 28.141 11.586 -16.156 1 33.34 15 VAL B C 1
ATOM 1697 O O . VAL B 1 15 ? 28.406 11.25 -14.992 1 33.34 15 VAL B O 1
ATOM 1700 N N . LEU B 1 16 ? 27.703 12.781 -15.953 1 36.81 16 LEU B N 1
ATOM 1701 C CA . LEU B 1 16 ? 26.594 13.125 -15.07 1 36.81 16 LEU B CA 1
ATOM 1702 C C . LEU B 1 16 ? 25.688 11.922 -14.844 1 36.81 16 LEU B C 1
ATOM 1704 O O . LEU B 1 16 ? 24.969 11.492 -15.75 1 36.81 16 LEU B O 1
ATOM 1708 N N . GLU B 1 17 ? 26.109 10.82 -14.336 1 40.5 17 GLU B N 1
ATOM 1709 C CA . GLU B 1 17 ? 25.406 9.617 -13.914 1 40.5 17 GLU B CA 1
ATOM 1710 C C . GLU B 1 17 ? 24.047 9.953 -13.328 1 40.5 17 GLU B C 1
ATOM 1712 O O . GLU B 1 17 ? 23.938 10.727 -12.375 1 40.5 17 GLU B O 1
ATOM 1717 N N . ASN B 1 18 ? 23.062 10.305 -14.023 1 46.69 18 ASN B N 1
ATOM 1718 C CA . ASN B 1 18 ? 21.641 10.492 -13.781 1 46.69 18 ASN B CA 1
ATOM 1719 C C . ASN B 1 18 ? 21.109 9.477 -12.766 1 46.69 18 ASN B C 1
ATOM 1721 O O . ASN B 1 18 ? 20.5 8.477 -13.141 1 46.69 18 ASN B O 1
ATOM 1725 N N . PHE B 1 19 ? 21.828 9.164 -11.711 1 52.25 19 PHE B N 1
ATOM 1726 C CA . PHE B 1 19 ? 21.328 8.172 -10.758 1 52.25 19 PHE B CA 1
ATOM 1727 C C . PHE B 1 19 ? 20.281 8.781 -9.844 1 52.25 19 PHE B C 1
ATOM 1729 O O . PHE B 1 19 ? 20.312 9.984 -9.562 1 52.25 19 PHE B O 1
ATOM 1736 N N . LYS B 1 20 ? 19.25 8.117 -9.672 1 61.69 20 LYS B N 1
ATOM 1737 C CA . LYS B 1 20 ? 18.25 8.57 -8.703 1 61.69 20 LYS B CA 1
ATOM 1738 C C . LYS B 1 20 ? 18.859 8.727 -7.316 1 61.69 20 LYS B C 1
ATOM 1740 O O . LYS B 1 20 ? 19.797 8 -6.953 1 61.69 20 LYS B O 1
ATOM 1745 N N . VAL B 1 21 ? 18.656 9.906 -6.793 1 65.62 21 VAL B N 1
ATOM 1746 C CA . VAL B 1 21 ? 19.094 10.25 -5.441 1 65.62 21 VAL B CA 1
ATOM 1747 C C . VAL B 1 21 ? 18.016 9.859 -4.434 1 65.62 21 VAL B C 1
ATOM 1749 O O . VAL B 1 21 ? 16.828 10.039 -4.691 1 65.62 21 VAL B O 1
ATOM 1752 N N . GLU B 1 22 ? 18.469 9.117 -3.436 1 76.25 22 GLU B N 1
ATOM 1753 C CA . GLU B 1 22 ? 17.609 8.828 -2.299 1 76.25 22 GLU B CA 1
ATOM 1754 C C . GLU B 1 22 ? 17.438 10.062 -1.414 1 76.25 22 GLU B C 1
ATOM 1756 O O . GLU B 1 22 ? 18.406 10.758 -1.115 1 76.25 22 GLU B O 1
ATOM 1761 N N . ASN B 1 23 ? 16.234 10.406 -1.227 1 81.12 23 ASN B N 1
ATOM 1762 C CA . ASN B 1 23 ? 15.906 11.492 -0.311 1 81.12 23 ASN B CA 1
ATOM 1763 C C . ASN B 1 23 ? 15.094 11 0.88 1 81.12 23 ASN B C 1
ATOM 1765 O O . ASN B 1 23 ? 14.164 10.203 0.717 1 81.12 23 ASN B O 1
ATOM 1769 N N . LEU B 1 24 ? 15.57 11.406 2.002 1 81.12 24 LEU B N 1
ATOM 1770 C CA . LEU B 1 24 ? 14.773 11.172 3.201 1 81.12 24 LEU B CA 1
ATOM 1771 C C . LEU B 1 24 ? 13.859 12.352 3.494 1 81.12 24 LEU B C 1
ATOM 1773 O O . LEU B 1 24 ? 14.336 13.484 3.656 1 81.12 24 LEU B O 1
ATOM 1777 N N . ILE B 1 25 ? 12.633 12.062 3.479 1 83.5 25 ILE B N 1
ATOM 1778 C CA . ILE B 1 25 ? 11.641 13.094 3.75 1 83.5 25 ILE B CA 1
ATOM 1779 C C . ILE B 1 25 ? 11.07 12.906 5.156 1 83.5 25 ILE B C 1
ATOM 1781 O O . ILE B 1 25 ? 10.539 11.836 5.477 1 83.5 25 ILE B O 1
ATOM 1785 N N . ILE B 1 26 ? 11.188 13.922 5.992 1 83.62 26 ILE B N 1
ATOM 1786 C CA . ILE B 1 26 ? 10.695 13.852 7.363 1 83.62 26 ILE B CA 1
ATOM 1787 C C . ILE B 1 26 ? 9.828 15.078 7.66 1 83.62 26 ILE B C 1
ATOM 1789 O O . ILE B 1 26 ? 9.922 16.094 6.969 1 83.62 26 ILE B O 1
ATOM 1793 N N . PRO B 1 27 ? 8.93 14.844 8.617 1 84.81 27 PRO B N 1
ATOM 1794 C CA . PRO B 1 27 ? 8.133 16.016 8.984 1 84.81 27 PRO B CA 1
ATOM 1795 C C . PRO B 1 27 ? 8.984 17.156 9.555 1 84.81 27 PRO B C 1
ATOM 1797 O O . PRO B 1 27 ? 9.969 16.891 10.258 1 84.81 27 PRO B O 1
ATOM 1800 N N . ASP B 1 28 ? 8.594 18.312 9.203 1 82.38 28 ASP B N 1
ATOM 1801 C CA . ASP B 1 28 ? 9.266 19.484 9.758 1 82.38 28 ASP B CA 1
ATOM 1802 C C . ASP B 1 28 ? 8.766 19.781 11.164 1 82.38 28 ASP B C 1
ATOM 1804 O O . ASP B 1 28 ? 7.973 20.703 11.367 1 82.38 28 ASP B O 1
ATOM 1808 N N . VAL B 1 29 ? 9.156 18.875 12.062 1 76.88 29 VAL B N 1
ATOM 1809 C CA . VAL B 1 29 ? 8.773 19.062 13.461 1 76.88 29 VAL B CA 1
ATOM 1810 C C . VAL B 1 29 ? 10.023 19.141 14.336 1 76.88 29 VAL B C 1
ATOM 1812 O O . VAL B 1 29 ? 11.102 18.688 13.93 1 76.88 29 VAL B O 1
ATOM 1815 N N . ASP B 1 30 ? 9.922 19.844 15.375 1 70.31 30 ASP B N 1
ATOM 1816 C CA . ASP B 1 30 ? 11.055 20.047 16.266 1 70.31 30 ASP B CA 1
ATOM 1817 C C . ASP B 1 30 ? 11.438 18.75 16.969 1 70.31 30 ASP B C 1
ATOM 1819 O O . ASP B 1 30 ? 12.547 18.625 17.5 1 70.31 30 ASP B O 1
ATOM 1823 N N . ILE B 1 31 ? 10.516 17.828 17.031 1 60.41 31 ILE B N 1
ATOM 1824 C CA . ILE B 1 31 ? 10.758 16.609 17.797 1 60.41 31 ILE B CA 1
ATOM 1825 C C . ILE B 1 31 ? 11.43 15.562 16.891 1 60.41 31 ILE B C 1
ATOM 1827 O O . ILE B 1 31 ? 10.82 15.07 15.945 1 60.41 31 ILE B O 1
ATOM 1831 N N . ASN B 1 32 ? 12.711 15.539 16.891 1 60.78 32 ASN B N 1
ATOM 1832 C CA . ASN B 1 32 ? 13.453 14.617 16.031 1 60.78 32 ASN B CA 1
ATOM 1833 C C . ASN B 1 32 ? 13.531 13.219 16.641 1 60.78 32 ASN B C 1
ATOM 1835 O O . ASN B 1 32 ? 14.094 12.305 16.047 1 60.78 32 ASN B O 1
ATOM 1839 N N . GLU B 1 33 ? 12.961 13.086 17.828 1 62.44 33 GLU B N 1
ATOM 1840 C CA . GLU B 1 33 ? 13.219 11.844 18.547 1 62.44 33 GLU B CA 1
ATOM 1841 C C . GLU B 1 33 ? 12.648 10.648 17.781 1 62.44 33 GLU B C 1
ATOM 1843 O O . GLU B 1 33 ? 13.289 9.594 17.703 1 62.44 33 GLU B O 1
ATOM 1848 N N . GLY B 1 34 ? 11.633 10.836 17.109 1 65.19 34 GLY B N 1
ATOM 1849 C CA . GLY B 1 34 ? 11.047 9.68 16.453 1 65.19 34 GLY B CA 1
ATOM 1850 C C . GLY B 1 34 ? 11.711 9.352 15.133 1 65.19 34 GLY B C 1
ATOM 1851 O O . GLY B 1 34 ? 11.469 8.289 14.555 1 65.19 34 GLY B O 1
ATOM 1852 N N . PHE B 1 35 ? 12.727 10.219 14.789 1 74.19 35 PHE B N 1
ATOM 1853 C CA . PHE B 1 35 ? 13.336 10.023 13.484 1 74.19 35 PHE B CA 1
ATOM 1854 C C . PHE B 1 35 ? 14.852 9.914 13.602 1 74.19 35 PHE B C 1
ATOM 1856 O O . PHE B 1 35 ? 15.562 9.93 12.594 1 74.19 35 PHE B O 1
ATOM 1863 N N . SER B 1 36 ? 15.273 9.789 14.805 1 75.88 36 SER B N 1
ATOM 1864 C CA . SER B 1 36 ? 16.703 9.82 15.07 1 75.88 36 SER B CA 1
ATOM 1865 C C . SER B 1 36 ? 17.438 8.727 14.297 1 75.88 36 SER B C 1
ATOM 1867 O O . SER B 1 36 ? 18.469 8.984 13.688 1 75.88 36 SER B O 1
ATOM 1869 N N . ASP B 1 37 ? 16.906 7.59 14.352 1 73.5 37 ASP B N 1
ATOM 1870 C CA . ASP B 1 37 ? 17.562 6.484 13.656 1 73.5 37 ASP B CA 1
ATOM 1871 C C . ASP B 1 37 ? 17.641 6.742 12.156 1 73.5 37 ASP B C 1
ATOM 1873 O O . ASP B 1 37 ? 18.672 6.52 11.531 1 73.5 37 ASP B O 1
ATOM 1877 N N . ALA B 1 38 ? 16.578 7.176 11.648 1 75.06 38 ALA B N 1
ATOM 1878 C CA . ALA B 1 38 ? 16.547 7.461 10.219 1 75.06 38 ALA B CA 1
ATOM 1879 C C . ALA B 1 38 ? 17.531 8.57 9.852 1 75.06 38 ALA B C 1
ATOM 1881 O O . ALA B 1 38 ? 18.203 8.492 8.82 1 75.06 38 ALA B O 1
ATOM 1882 N N . LEU B 1 39 ? 17.609 9.453 10.68 1 80.19 39 LEU B N 1
ATOM 1883 C CA . LEU B 1 39 ? 18.5 10.57 10.43 1 80.19 39 LEU B CA 1
ATOM 1884 C C . LEU B 1 39 ? 19.969 10.133 10.508 1 80.19 39 LEU B C 1
ATOM 1886 O O . LEU B 1 39 ? 20.797 10.594 9.727 1 80.19 39 LEU B O 1
ATOM 1890 N N . GLU B 1 40 ? 20.188 9.375 11.406 1 80 40 GLU B N 1
ATOM 1891 C CA . GLU B 1 40 ? 21.547 8.859 11.539 1 80 40 GLU B CA 1
ATOM 1892 C C . GLU B 1 40 ? 21.953 8.062 10.305 1 80 40 GLU B C 1
ATOM 1894 O O . GLU B 1 40 ? 23.078 8.227 9.805 1 80 40 GLU B O 1
ATOM 1899 N N . ILE B 1 41 ? 21.109 7.273 9.906 1 73.75 41 ILE B N 1
ATOM 1900 C CA . ILE B 1 41 ? 21.391 6.473 8.719 1 73.75 41 ILE B CA 1
ATOM 1901 C C . ILE B 1 41 ? 21.562 7.383 7.504 1 73.75 41 ILE B C 1
ATOM 1903 O O . ILE B 1 41 ? 22.453 7.168 6.684 1 73.75 41 ILE B O 1
ATOM 1907 N N . ALA B 1 42 ? 20.719 8.289 7.438 1 79.19 42 ALA B N 1
ATOM 1908 C CA . ALA B 1 42 ? 20.812 9.234 6.332 1 79.19 42 ALA B CA 1
ATOM 1909 C C . ALA B 1 42 ? 22.172 9.945 6.336 1 79.19 42 ALA B C 1
ATOM 1911 O O . ALA B 1 42 ? 22.766 10.156 5.281 1 79.19 42 ALA B O 1
ATOM 1912 N N . GLN B 1 43 ? 22.547 10.297 7.465 1 83.75 43 GLN B N 1
ATOM 1913 C CA . GLN B 1 43 ? 23.844 10.961 7.594 1 83.75 43 GLN B CA 1
ATOM 1914 C C . GLN B 1 43 ? 24.984 10.031 7.172 1 83.75 43 GLN B C 1
ATOM 1916 O O . GLN B 1 43 ? 25.844 10.422 6.387 1 83.75 43 GLN B O 1
ATOM 1921 N N . LYS B 1 44 ? 24.938 8.922 7.625 1 80.81 44 LYS B N 1
ATOM 1922 C CA . LYS B 1 44 ? 25.984 7.934 7.332 1 80.81 44 LYS B CA 1
ATOM 1923 C C . LYS B 1 44 ? 26.031 7.621 5.84 1 80.81 44 LYS B C 1
ATOM 1925 O O . LYS B 1 44 ? 27.109 7.445 5.277 1 80.81 44 LYS B O 1
ATOM 1930 N N . ARG B 1 45 ? 24.859 7.625 5.289 1 75.62 45 ARG B N 1
ATOM 1931 C CA . ARG B 1 45 ? 24.781 7.234 3.885 1 75.62 45 ARG B CA 1
ATOM 1932 C C . ARG B 1 45 ? 24.75 8.461 2.977 1 75.62 45 ARG B C 1
ATOM 1934 O O . ARG B 1 45 ? 24.609 8.336 1.76 1 75.62 45 ARG B O 1
ATOM 1941 N N . LYS B 1 46 ? 24.859 9.633 3.535 1 81.19 46 LYS B N 1
ATOM 1942 C CA . LYS B 1 46 ? 24.875 10.898 2.814 1 81.19 46 LYS B CA 1
ATOM 1943 C C . LYS B 1 46 ? 23.609 11.07 1.973 1 81.19 46 LYS B C 1
ATOM 1945 O O . LYS B 1 46 ? 23.688 11.477 0.81 1 81.19 46 LYS B O 1
ATOM 1950 N N . ILE B 1 47 ? 22.594 10.633 2.523 1 77.06 47 ILE B N 1
ATOM 1951 C CA . ILE B 1 47 ? 21.281 10.828 1.912 1 77.06 47 ILE B CA 1
ATOM 1952 C C . ILE B 1 47 ? 20.719 12.195 2.311 1 77.06 47 ILE B C 1
ATOM 1954 O O . ILE B 1 47 ? 20.641 12.516 3.498 1 77.06 47 ILE B O 1
ATOM 1958 N N . PRO B 1 48 ? 20.406 13 1.311 1 83.25 48 PRO B N 1
ATOM 1959 C CA . PRO B 1 48 ? 19.812 14.281 1.67 1 83.25 48 PRO B CA 1
ATOM 1960 C C . PRO B 1 48 ? 18.516 14.125 2.465 1 83.25 48 PRO B C 1
ATOM 1962 O O . PRO B 1 48 ? 17.734 13.203 2.201 1 83.25 48 PRO B O 1
ATOM 1965 N N . VAL B 1 49 ? 18.391 15.023 3.453 1 83.62 49 VAL B N 1
ATOM 1966 C CA . VAL B 1 49 ? 17.172 15.031 4.277 1 83.62 49 VAL B CA 1
ATOM 1967 C C . VAL B 1 49 ? 16.344 16.266 3.953 1 83.62 49 VAL B C 1
ATOM 1969 O O . VAL B 1 49 ? 16.859 17.391 3.918 1 83.62 49 VAL B O 1
ATOM 1972 N N . GLU B 1 50 ? 15.133 16.016 3.646 1 83.94 50 GLU B N 1
ATOM 1973 C CA . GLU B 1 50 ? 14.195 17.094 3.381 1 83.94 50 GLU B CA 1
ATOM 1974 C C . GLU B 1 50 ? 13.094 17.141 4.438 1 83.94 50 GLU B C 1
ATOM 1976 O O . GLU B 1 50 ? 12.414 16.156 4.676 1 83.94 50 GLU B O 1
ATOM 1981 N N . LYS B 1 51 ? 13 18.297 5.039 1 86.5 51 LYS B N 1
ATOM 1982 C CA . LYS B 1 51 ? 11.891 18.516 5.965 1 86.5 51 LYS B CA 1
ATOM 1983 C C . LYS B 1 51 ? 10.68 19.109 5.25 1 86.5 51 LYS B C 1
ATOM 1985 O O . LYS B 1 51 ? 10.797 20.109 4.547 1 86.5 51 LYS B O 1
ATOM 1990 N N . CYS B 1 52 ? 9.562 18.406 5.418 1 87.06 52 CYS B N 1
ATOM 1991 C CA . CYS B 1 52 ? 8.359 18.844 4.719 1 87.06 52 CYS B CA 1
ATOM 1992 C C . CYS B 1 52 ? 7.223 19.109 5.695 1 87.06 52 CYS B C 1
ATOM 1994 O O . CYS B 1 52 ? 7.188 18.531 6.785 1 87.06 52 CYS B O 1
ATOM 1996 N N . GLU B 1 53 ? 6.391 19.984 5.285 1 88.38 53 GLU B N 1
ATOM 1997 C CA . GLU B 1 53 ? 5.203 20.344 6.051 1 88.38 53 GLU B CA 1
ATOM 1998 C C . GLU B 1 53 ? 3.988 20.5 5.141 1 88.38 53 GLU B C 1
ATOM 2000 O O . GLU B 1 53 ? 4.121 20.516 3.916 1 88.38 53 GLU B O 1
ATOM 2005 N N . LYS B 1 54 ? 2.896 20.625 5.82 1 91.56 54 LYS B N 1
ATOM 2006 C CA . LYS B 1 54 ? 1.655 20.812 5.074 1 91.56 54 LYS B CA 1
ATOM 2007 C C . LYS B 1 54 ? 1.814 21.891 4.012 1 91.56 54 LYS B C 1
ATOM 2009 O O . LYS B 1 54 ? 2.334 22.969 4.289 1 91.56 54 LYS B O 1
ATOM 2014 N N . GLY B 1 55 ? 1.337 21.5 2.789 1 90.81 55 GLY B N 1
ATOM 2015 C CA . GLY B 1 55 ? 1.377 22.469 1.701 1 90.81 55 GLY B CA 1
ATOM 2016 C C . GLY B 1 55 ? 2.518 22.234 0.73 1 90.81 55 GLY B C 1
ATOM 2017 O O . GLY B 1 55 ? 2.496 22.719 -0.398 1 90.81 55 GLY B O 1
ATOM 2018 N N . ASP B 1 56 ? 3.51 21.578 1.113 1 89.81 56 ASP B N 1
ATOM 2019 C CA . ASP B 1 56 ? 4.609 21.234 0.217 1 89.81 56 ASP B CA 1
ATOM 2020 C C . ASP B 1 56 ? 4.16 20.25 -0.854 1 89.81 56 ASP B C 1
ATOM 2022 O O . ASP B 1 56 ? 3.256 19.453 -0.623 1 89.81 56 ASP B O 1
ATOM 2026 N N . VAL B 1 57 ? 4.781 20.406 -2.064 1 91.19 57 VAL B N 1
ATOM 2027 C CA . VAL B 1 57 ? 4.535 19.484 -3.168 1 91.19 57 VAL B CA 1
ATOM 2028 C C . VAL B 1 57 ? 5.867 18.953 -3.693 1 91.19 57 VAL B C 1
ATOM 2030 O O . VAL B 1 57 ? 6.789 19.719 -3.971 1 91.19 57 VAL B O 1
ATOM 2033 N N . ILE B 1 58 ? 5.961 17.656 -3.73 1 87.06 58 ILE B N 1
ATOM 2034 C CA . ILE B 1 58 ? 7.121 16.984 -4.301 1 87.06 58 ILE B CA 1
ATOM 2035 C C . ILE B 1 58 ? 6.785 16.469 -5.695 1 87.06 58 ILE B C 1
ATOM 2037 O O . ILE B 1 58 ? 6.012 15.516 -5.836 1 87.06 58 ILE B O 1
ATOM 2041 N N . THR B 1 59 ? 7.359 17.016 -6.688 1 86 59 THR B N 1
ATOM 2042 C CA . THR B 1 59 ? 7.078 16.609 -8.062 1 86 59 THR B CA 1
ATOM 2043 C C . THR B 1 59 ? 8.086 15.562 -8.539 1 86 59 THR B C 1
ATOM 2045 O O . THR B 1 59 ? 9.297 15.781 -8.453 1 86 59 THR B O 1
ATOM 2048 N N . LEU B 1 60 ? 7.598 14.445 -8.977 1 81 60 LEU B N 1
ATOM 2049 C CA . LEU B 1 60 ? 8.453 13.375 -9.484 1 81 60 LEU B CA 1
ATOM 2050 C C . LEU B 1 60 ? 8.562 13.438 -11 1 81 60 LEU B C 1
ATOM 2052 O O . LEU B 1 60 ? 9.656 13.297 -11.555 1 81 60 LEU B O 1
ATOM 2056 N N . ASP B 1 61 ? 7.438 13.594 -11.648 1 81.44 61 ASP B N 1
ATOM 2057 C CA . ASP B 1 61 ? 7.383 13.852 -13.078 1 81.44 61 ASP B CA 1
ATOM 2058 C C . ASP B 1 61 ? 6.105 14.602 -13.453 1 81.44 61 ASP B C 1
ATOM 2060 O O . ASP B 1 61 ? 5.418 15.141 -12.586 1 81.44 61 ASP B O 1
ATOM 2064 N N . LYS B 1 62 ? 5.84 14.727 -14.688 1 80.25 62 LYS B N 1
ATOM 2065 C CA . LYS B 1 62 ? 4.742 15.562 -15.164 1 80.25 62 LYS B CA 1
ATOM 2066 C C . LYS B 1 62 ? 3.398 15.031 -14.672 1 80.25 62 LYS B C 1
ATOM 2068 O O . LYS B 1 62 ? 2.449 15.797 -14.492 1 80.25 62 LYS B O 1
ATOM 2073 N N . ARG B 1 63 ? 3.309 13.781 -14.438 1 83.25 63 ARG B N 1
ATOM 2074 C CA . ARG B 1 63 ? 2.02 13.188 -14.102 1 83.25 63 ARG B CA 1
ATOM 2075 C C . ARG B 1 63 ? 2.049 12.562 -12.711 1 83.25 63 ARG B C 1
ATOM 2077 O O . ARG B 1 63 ? 1.074 11.945 -12.281 1 83.25 63 ARG B O 1
ATOM 2084 N N . THR B 1 64 ? 3.119 12.773 -12.07 1 86.5 64 THR B N 1
ATOM 2085 C CA . THR B 1 64 ? 3.277 12.117 -10.773 1 86.5 64 THR B CA 1
ATOM 2086 C C . THR B 1 64 ? 3.854 13.086 -9.742 1 86.5 64 THR B C 1
ATOM 2088 O O . THR B 1 64 ? 4.961 13.602 -9.922 1 86.5 64 THR B O 1
ATOM 2091 N N . TYR B 1 65 ? 3.055 13.344 -8.711 1 90 65 TYR B N 1
ATOM 2092 C CA . TYR B 1 65 ? 3.543 14.219 -7.648 1 90 65 TYR B CA 1
ATOM 2093 C C . TYR B 1 65 ? 2.924 13.844 -6.309 1 90 65 TYR B C 1
ATOM 2095 O O . TYR B 1 65 ? 1.92 13.125 -6.258 1 90 65 TYR B O 1
ATOM 2103 N N . ILE B 1 66 ? 3.57 14.367 -5.188 1 91.56 66 ILE B N 1
ATOM 2104 C CA . ILE B 1 66 ? 3.145 14.086 -3.822 1 91.56 66 ILE B CA 1
ATOM 2105 C C . ILE B 1 66 ? 2.811 15.391 -3.105 1 91.56 66 ILE B C 1
ATOM 2107 O O . ILE B 1 66 ? 3.607 16.328 -3.117 1 91.56 66 ILE B O 1
ATOM 2111 N N . GLU B 1 67 ? 1.645 15.391 -2.57 1 93.38 67 GLU B N 1
ATOM 2112 C CA . GLU B 1 67 ? 1.268 16.5 -1.692 1 93.38 67 GLU B CA 1
ATOM 2113 C C . GLU B 1 67 ? 1.48 16.125 -0.226 1 93.38 67 GLU B C 1
ATOM 2115 O O . GLU B 1 67 ? 1.089 15.047 0.213 1 93.38 67 GLU B O 1
ATOM 2120 N N . VAL B 1 68 ? 2.088 17.031 0.484 1 91.94 68 VAL B N 1
ATOM 2121 C CA . VAL B 1 68 ? 2.211 16.859 1.928 1 91.94 68 VAL B CA 1
ATOM 2122 C C . VAL B 1 68 ? 1.024 17.516 2.627 1 91.94 68 VAL B C 1
ATOM 2124 O O . VAL B 1 68 ? 0.836 18.734 2.531 1 91.94 68 VAL B O 1
ATOM 2127 N N . LEU B 1 69 ? 0.288 16.75 3.334 1 93.75 69 LEU B N 1
ATOM 2128 C CA . LEU B 1 69 ? -0.953 17.25 3.91 1 93.75 69 LEU B CA 1
ATOM 2129 C C . LEU B 1 69 ? -0.807 17.469 5.414 1 93.75 69 LEU B C 1
ATOM 2131 O O . LEU B 1 69 ? -1.635 18.141 6.031 1 93.75 69 LEU B O 1
ATOM 2135 N N . HIS B 1 70 ? 0.179 16.75 5.941 1 91.12 70 HIS B N 1
ATOM 2136 C CA . HIS B 1 70 ? 0.453 16.781 7.371 1 91.12 70 HIS B CA 1
ATOM 2137 C C . HIS B 1 70 ? 1.923 16.5 7.66 1 91.12 70 HIS B C 1
ATOM 2139 O O . HIS B 1 70 ? 2.574 15.766 6.918 1 91.12 70 HIS B O 1
ATOM 2145 N N . PRO B 1 71 ? 2.561 17.094 8.68 1 88.62 71 PRO B N 1
ATOM 2146 C CA . PRO B 1 71 ? 2.018 18.031 9.68 1 88.62 71 PRO B CA 1
ATOM 2147 C C . PRO B 1 71 ? 2.076 19.484 9.219 1 88.62 71 PRO B C 1
ATOM 2149 O O . PRO B 1 71 ? 2.736 19.797 8.227 1 88.62 71 PRO B O 1
ATOM 2152 N N . LYS B 1 72 ? 1.215 20.234 9.961 1 85.69 72 LYS B N 1
ATOM 2153 C CA . LYS B 1 72 ? 1.295 21.688 9.789 1 85.69 72 LYS B CA 1
ATOM 2154 C C . LYS B 1 72 ? 2.365 22.281 10.695 1 85.69 72 LYS B C 1
ATOM 2156 O O . LYS B 1 72 ? 2.443 21.953 11.883 1 85.69 72 LYS B O 1
ATOM 2161 N N . LYS B 1 73 ? 3.156 23.156 10.047 1 77.44 73 LYS B N 1
ATOM 2162 C CA . LYS B 1 73 ? 4.195 23.812 10.836 1 77.44 73 LYS B CA 1
ATOM 2163 C C . LYS B 1 73 ? 3.605 24.5 12.062 1 77.44 73 LYS B C 1
ATOM 2165 O O . LYS B 1 73 ? 2.602 25.203 11.969 1 77.44 73 LYS B O 1
ATOM 2170 N N . GLY B 1 74 ? 4.195 24.219 13.203 1 72 74 GLY B N 1
ATOM 2171 C CA . GLY B 1 74 ? 3.785 24.875 14.43 1 72 74 GLY B CA 1
ATOM 2172 C C . GLY B 1 74 ? 2.613 24.203 15.109 1 72 74 GLY B C 1
ATOM 2173 O O . GLY B 1 74 ? 2.217 24.594 16.203 1 72 74 GLY B O 1
ATOM 2174 N N . ALA B 1 75 ? 1.92 23.328 14.5 1 65.19 75 ALA B N 1
ATOM 2175 C CA . ALA B 1 75 ? 0.78 22.625 15.078 1 65.19 75 ALA B CA 1
ATOM 2176 C C . ALA B 1 75 ? 1.125 21.172 15.375 1 65.19 75 ALA B C 1
ATOM 2178 O O . ALA B 1 75 ? 0.472 20.25 14.867 1 65.19 75 ALA B O 1
ATOM 2179 N N . TYR B 1 76 ? 2.182 21.141 16.094 1 66.75 76 TYR B N 1
ATOM 2180 C CA . TYR B 1 76 ? 2.621 19.781 16.375 1 66.75 76 TYR B CA 1
ATOM 2181 C C . TYR B 1 76 ? 2.031 19.281 17.703 1 66.75 76 TYR B C 1
ATOM 2183 O O . TYR B 1 76 ? 1.648 20.078 18.547 1 66.75 76 TYR B O 1
ATOM 2191 N N . PHE B 1 77 ? 1.87 17.969 17.641 1 66.88 77 PHE B N 1
ATOM 2192 C CA . PHE B 1 77 ? 1.387 17.344 18.859 1 66.88 77 PHE B CA 1
ATOM 2193 C C . PHE B 1 77 ? 2.537 17.094 19.828 1 66.88 77 PHE B C 1
ATOM 2195 O O . PHE B 1 77 ? 3.525 16.453 19.469 1 66.88 77 PHE B O 1
ATOM 2202 N N . ASN B 1 78 ? 2.672 17.875 20.797 1 61.47 78 ASN B N 1
ATOM 2203 C CA . ASN B 1 78 ? 3.705 17.688 21.812 1 61.47 78 ASN B CA 1
ATOM 2204 C C . ASN B 1 78 ? 3.4 16.484 22.703 1 61.47 78 ASN B C 1
ATOM 2206 O O . ASN B 1 78 ? 4.316 15.82 23.188 1 61.47 78 ASN B O 1
ATOM 2210 N N . GLU B 1 79 ? 2.242 16.406 23.172 1 53.25 79 GLU B N 1
ATOM 2211 C CA . GLU B 1 79 ? 1.882 15.391 24.172 1 53.25 79 GLU B CA 1
ATOM 2212 C C . GLU B 1 79 ? 1.466 14.086 23.5 1 53.25 79 GLU B C 1
ATOM 2214 O O . GLU B 1 79 ? 1.343 13.055 24.172 1 53.25 79 GLU B O 1
ATOM 2219 N N . SER B 1 80 ? 1.179 14.242 22.25 1 54.78 80 SER B N 1
ATOM 2220 C CA . SER B 1 80 ? 0.681 13.008 21.641 1 54.78 80 SER B CA 1
ATOM 2221 C C . SER B 1 80 ? 1.811 12.203 21 1 54.78 80 SER B C 1
ATOM 2223 O O . SER B 1 80 ? 2.914 12.727 20.812 1 54.78 80 SER B O 1
ATOM 2225 N N . ASP B 1 81 ? 1.541 10.938 20.797 1 61.5 81 ASP B N 1
ATOM 2226 C CA . ASP B 1 81 ? 2.457 9.945 20.25 1 61.5 81 ASP B CA 1
ATOM 2227 C C . ASP B 1 81 ? 3.146 10.469 18.984 1 61.5 81 ASP B C 1
ATOM 2229 O O . ASP B 1 81 ? 2.521 11.141 18.172 1 61.5 81 ASP B O 1
ATOM 2233 N N . VAL B 1 82 ? 4.395 10.547 19.094 1 65.62 82 VAL B N 1
ATOM 2234 C CA . VAL B 1 82 ? 5.289 10.836 17.969 1 65.62 82 VAL B CA 1
ATOM 2235 C C . VAL B 1 82 ? 4.641 10.391 16.672 1 65.62 82 VAL B C 1
ATOM 2237 O O . VAL B 1 82 ? 4.855 11.008 15.617 1 65.62 82 VAL B O 1
ATOM 2240 N N . ASN B 1 83 ? 3.57 9.656 16.844 1 73.38 83 ASN B N 1
ATOM 2241 C CA . ASN B 1 83 ? 2.896 9.117 15.672 1 73.38 83 ASN B CA 1
ATOM 2242 C C . ASN B 1 83 ? 2.049 10.18 14.977 1 73.38 83 ASN B C 1
ATOM 2244 O O . ASN B 1 83 ? 1.953 10.203 13.75 1 73.38 83 ASN B O 1
ATOM 2248 N N . ASN B 1 84 ? 1.562 11.109 15.75 1 80.56 84 ASN B N 1
ATOM 2249 C CA . ASN B 1 84 ? 0.63 12.078 15.188 1 80.56 84 ASN B CA 1
ATOM 2250 C C . ASN B 1 84 ? 1.36 13.188 14.43 1 80.56 84 ASN B C 1
ATOM 2252 O O . ASN B 1 84 ? 0.729 14.023 13.781 1 80.56 84 ASN B O 1
ATOM 2256 N N . ASN B 1 85 ? 2.621 13.062 14.469 1 81.12 85 ASN B N 1
ATOM 2257 C CA . ASN B 1 85 ? 3.404 14.016 13.695 1 81.12 85 ASN B CA 1
ATOM 2258 C C . ASN B 1 85 ? 3.971 13.383 12.43 1 81.12 85 ASN B C 1
ATOM 2260 O O . ASN B 1 85 ? 4.777 13.992 11.727 1 81.12 85 ASN B O 1
ATOM 2264 N N . SER B 1 86 ? 3.492 12.273 12.164 1 83.62 86 SER B N 1
ATOM 2265 C CA . SER B 1 86 ? 3.928 11.578 10.961 1 83.62 86 SER B CA 1
ATOM 2266 C C . SER B 1 86 ? 3.461 12.305 9.703 1 83.62 86 SER B C 1
ATOM 2268 O O . SER B 1 86 ? 2.441 13 9.719 1 83.62 86 SER B O 1
ATOM 2270 N N . LEU B 1 87 ? 4.18 12.078 8.68 1 87.44 87 LEU B N 1
ATOM 2271 C CA . LEU B 1 87 ? 3.797 12.625 7.379 1 87.44 87 LEU B CA 1
ATOM 2272 C C . LEU B 1 87 ? 2.506 11.984 6.879 1 87.44 87 LEU B C 1
ATOM 2274 O O . LEU B 1 87 ? 2.314 10.773 7.012 1 87.44 87 LEU B O 1
ATOM 2278 N N . VAL B 1 88 ? 1.61 12.742 6.43 1 90.81 88 VAL B N 1
ATOM 2279 C CA . VAL B 1 88 ? 0.493 12.297 5.598 1 90.81 88 VAL B CA 1
ATOM 2280 C C . VAL B 1 88 ? 0.696 12.781 4.164 1 90.81 88 VAL B C 1
ATOM 2282 O O . VAL B 1 88 ? 0.838 13.977 3.916 1 90.81 88 VAL B O 1
ATOM 2285 N N . LEU B 1 89 ? 0.68 11.82 3.258 1 92.44 89 LEU B N 1
ATOM 2286 C CA . LEU B 1 89 ? 1.077 12.094 1.88 1 92.44 89 LEU B CA 1
ATOM 2287 C C . LEU B 1 89 ? 0.008 11.617 0.903 1 92.44 89 LEU B C 1
ATOM 2289 O O . LEU B 1 89 ? -0.566 10.539 1.08 1 92.44 89 LEU B O 1
ATOM 2293 N N . LYS B 1 90 ? -0.212 12.438 -0.06 1 94.56 90 LYS B N 1
ATOM 2294 C CA . LYS B 1 90 ? -1.086 12.047 -1.16 1 94.56 90 LYS B CA 1
ATOM 2295 C C . LYS B 1 90 ? -0.307 11.93 -2.467 1 94.56 90 LYS B C 1
ATOM 2297 O O . LYS B 1 90 ? 0.174 12.93 -3 1 94.56 90 LYS B O 1
ATOM 2302 N N . LEU B 1 91 ? -0.178 10.758 -2.93 1 92.31 91 LEU B N 1
ATOM 2303 C CA . LEU B 1 91 ? 0.436 10.5 -4.23 1 92.31 91 LEU B CA 1
ATOM 2304 C C . LEU B 1 91 ? -0.589 10.633 -5.352 1 92.31 91 LEU B C 1
ATOM 2306 O O . LEU B 1 91 ? -1.597 9.922 -5.363 1 92.31 91 LEU B O 1
ATOM 2310 N N . ASN B 1 92 ? -0.367 11.57 -6.18 1 92.5 92 ASN B N 1
ATOM 2311 C CA . ASN B 1 92 ? -1.138 11.68 -7.414 1 92.5 92 ASN B CA 1
ATOM 2312 C C . ASN B 1 92 ? -0.397 11.055 -8.594 1 92.5 92 ASN B C 1
ATOM 2314 O O . ASN B 1 92 ? 0.699 11.492 -8.945 1 92.5 92 ASN B O 1
ATOM 2318 N N . PHE B 1 93 ? -0.987 10.062 -9.109 1 88.25 93 PHE B N 1
ATOM 2319 C CA . PHE B 1 93 ? -0.36 9.234 -10.133 1 88.25 93 PHE B CA 1
ATOM 2320 C C . PHE B 1 93 ? -1.366 8.852 -11.211 1 88.25 93 PHE B C 1
ATOM 2322 O O . PHE B 1 93 ? -2.334 8.141 -10.938 1 88.25 93 PHE B O 1
ATOM 2329 N N . LYS B 1 94 ? -1.116 9.398 -12.469 1 88.06 94 LYS B N 1
ATOM 2330 C CA . LYS B 1 94 ? -2.088 9.211 -13.547 1 88.06 94 LYS B CA 1
ATOM 2331 C C . LYS B 1 94 ? -3.467 9.711 -13.133 1 88.06 94 LYS B C 1
ATOM 2333 O O . LYS B 1 94 ? -3.627 10.883 -12.781 1 88.06 94 LYS B O 1
ATOM 2338 N N . ASP B 1 95 ? -4.441 8.914 -13.141 1 88.19 95 ASP B N 1
ATOM 2339 C CA . ASP B 1 95 ? -5.781 9.359 -12.773 1 88.19 95 ASP B CA 1
ATOM 2340 C C . ASP B 1 95 ? -6.207 8.781 -11.422 1 88.19 95 ASP B C 1
ATOM 2342 O O . ASP B 1 95 ? -7.398 8.711 -11.125 1 88.19 95 ASP B O 1
ATOM 2346 N N . VAL B 1 96 ? -5.184 8.469 -10.656 1 92.06 96 VAL B N 1
ATOM 2347 C CA . VAL B 1 96 ? -5.504 7.875 -9.367 1 92.06 96 VAL B CA 1
ATOM 2348 C C . VAL B 1 96 ? -4.711 8.578 -8.266 1 92.06 96 VAL B C 1
ATOM 2350 O O . VAL B 1 96 ? -3.586 9.023 -8.492 1 92.06 96 VAL B O 1
ATOM 2353 N N . SER B 1 97 ? -5.379 8.672 -7.141 1 94.56 97 SER B N 1
ATOM 2354 C CA . SER B 1 97 ? -4.699 9.227 -5.977 1 94.56 97 SER B CA 1
ATOM 2355 C C . SER B 1 97 ? -4.668 8.234 -4.824 1 94.56 97 SER B C 1
ATOM 2357 O O . SER B 1 97 ? -5.629 7.496 -4.605 1 94.56 97 SER B O 1
ATOM 2359 N N . ILE B 1 98 ? -3.488 8.234 -4.129 1 92.31 98 ILE B N 1
ATOM 2360 C CA . ILE B 1 98 ? -3.291 7.352 -2.986 1 92.31 98 ILE B CA 1
ATOM 2361 C C . ILE B 1 98 ? -2.91 8.172 -1.758 1 92.31 98 ILE B C 1
ATOM 2363 O O . ILE B 1 98 ? -1.951 8.953 -1.797 1 92.31 98 ILE B O 1
ATOM 2367 N N . LEU B 1 99 ? -3.676 7.969 -0.683 1 94.19 99 LEU B N 1
ATOM 2368 C CA . LEU B 1 99 ? -3.393 8.68 0.562 1 94.19 99 LEU B CA 1
ATOM 2369 C C . LEU B 1 99 ? -2.658 7.773 1.546 1 94.19 99 LEU B C 1
ATOM 2371 O O . LEU B 1 99 ? -3.146 6.691 1.888 1 94.19 99 LEU B O 1
ATOM 2375 N N . PHE B 1 100 ? -1.485 8.242 2.004 1 90.38 100 PHE B N 1
ATOM 2376 C CA . PHE B 1 100 ? -0.691 7.562 3.018 1 90.38 100 PHE B CA 1
ATOM 2377 C C . PHE B 1 100 ? -0.79 8.281 4.359 1 90.38 100 PHE B C 1
ATOM 2379 O O . PHE B 1 100 ? -0.383 9.438 4.477 1 90.38 100 PHE B O 1
ATOM 2386 N N . THR B 1 101 ? -1.222 7.59 5.348 1 88.56 101 THR B N 1
ATOM 2387 C CA . THR B 1 101 ? -1.491 8.297 6.594 1 88.56 101 THR B CA 1
ATOM 2388 C C . THR B 1 101 ? -0.456 7.938 7.656 1 88.56 101 THR B C 1
ATOM 2390 O O . THR B 1 101 ? -0.459 8.508 8.75 1 88.56 101 THR B O 1
ATOM 2393 N N . GLY B 1 102 ? 0.424 7.129 7.348 1 76.62 102 GLY B N 1
ATOM 2394 C CA . GLY B 1 102 ? 1.298 6.684 8.422 1 76.62 102 GLY B CA 1
ATOM 2395 C C . GLY B 1 102 ? 0.542 6.125 9.617 1 76.62 102 GLY B C 1
ATOM 2396 O O . GLY B 1 102 ? -0.486 5.465 9.453 1 76.62 102 GLY B O 1
ATOM 2397 N N . ASP B 1 103 ? 1.04 6.426 10.875 1 77.44 103 ASP B N 1
ATOM 2398 C CA . ASP B 1 103 ? 0.418 5.887 12.078 1 77.44 103 ASP B CA 1
ATOM 2399 C C . ASP B 1 103 ? -0.336 6.977 12.836 1 77.44 103 ASP B C 1
ATOM 2401 O O . ASP B 1 103 ? -0.402 6.945 14.07 1 77.44 103 ASP B O 1
ATOM 2405 N N . ILE B 1 104 ? -0.857 7.832 12.141 1 82.06 104 ILE B N 1
ATOM 2406 C CA . ILE B 1 104 ? -1.567 8.914 12.805 1 82.06 104 ILE B CA 1
ATOM 2407 C C . ILE B 1 104 ? -2.822 8.375 13.484 1 82.06 104 ILE B C 1
ATOM 2409 O O . ILE B 1 104 ? -3.344 7.328 13.086 1 82.06 104 ILE B O 1
ATOM 2413 N N . GLU B 1 105 ? -3.268 9.156 14.461 1 86.5 105 GLU B N 1
ATOM 2414 C CA . GLU B 1 105 ? -4.453 8.781 15.227 1 86.5 105 GLU B CA 1
ATOM 2415 C C . GLU B 1 105 ? -5.562 9.812 15.07 1 86.5 105 GLU B C 1
ATOM 2417 O O . GLU B 1 105 ? -5.461 10.719 14.234 1 86.5 105 GLU B O 1
ATOM 2422 N N . LYS B 1 106 ? -6.562 9.617 15.828 1 88.56 106 LYS B N 1
ATOM 2423 C CA . LYS B 1 106 ? -7.781 10.398 15.672 1 88.56 106 LYS B CA 1
ATOM 2424 C C . LYS B 1 106 ? -7.492 11.891 15.797 1 88.56 106 LYS B C 1
ATOM 2426 O O . LYS B 1 106 ? -8.148 12.711 15.156 1 88.56 106 LYS B O 1
ATOM 2431 N N . GLU B 1 107 ? -6.547 12.25 16.578 1 87.81 107 GLU B N 1
ATOM 2432 C CA . GLU B 1 107 ? -6.246 13.672 16.766 1 87.81 107 GLU B CA 1
ATOM 2433 C C . GLU B 1 107 ? -5.707 14.297 15.492 1 87.81 107 GLU B C 1
ATOM 2435 O O . GLU B 1 107 ? -6.145 15.383 15.094 1 87.81 107 GLU B O 1
ATOM 2440 N N . ALA B 1 108 ? -4.793 13.625 14.891 1 87.81 108 ALA B N 1
ATOM 2441 C CA . ALA B 1 108 ? -4.254 14.117 13.625 1 87.81 108 ALA B CA 1
ATOM 2442 C C . ALA B 1 108 ? -5.305 14.078 12.523 1 87.81 108 ALA B C 1
ATOM 2444 O O . ALA B 1 108 ? -5.359 14.961 11.672 1 87.81 108 ALA B O 1
ATOM 2445 N N . GLU B 1 109 ? -6.129 13.07 12.562 1 91.5 109 GLU B N 1
ATOM 2446 C CA . GLU B 1 109 ? -7.207 12.977 11.578 1 91.5 109 GLU B CA 1
ATOM 2447 C C . GLU B 1 109 ? -8.164 14.156 11.703 1 91.5 109 GLU B C 1
ATOM 2449 O O . GLU B 1 109 ? -8.594 14.727 10.695 1 91.5 109 GLU B O 1
ATOM 2454 N N . ARG B 1 110 ? -8.484 14.484 12.922 1 91.5 110 ARG B N 1
ATOM 2455 C CA . ARG B 1 110 ? -9.383 15.609 13.156 1 91.5 110 ARG B CA 1
ATOM 2456 C C . ARG B 1 110 ? -8.797 16.906 12.609 1 91.5 110 ARG B C 1
ATOM 2458 O O . ARG B 1 110 ? -9.492 17.688 11.953 1 91.5 110 ARG B O 1
ATOM 2465 N N . LEU B 1 111 ? -7.582 17.047 12.875 1 90.12 111 LEU B N 1
ATOM 2466 C CA . LEU B 1 111 ? -6.91 18.25 12.391 1 90.12 111 LEU B CA 1
ATOM 2467 C C . LEU B 1 111 ? -6.934 18.312 10.867 1 90.12 111 LEU B C 1
ATOM 2469 O O . LEU B 1 111 ? -7.18 19.359 10.281 1 90.12 111 LEU B O 1
ATOM 2473 N N . LEU B 1 112 ? -6.68 17.234 10.266 1 93.12 112 LEU B N 1
ATOM 2474 C CA . LEU B 1 112 ? -6.691 17.156 8.805 1 93.12 112 LEU B CA 1
ATOM 2475 C C . LEU B 1 112 ? -8.062 17.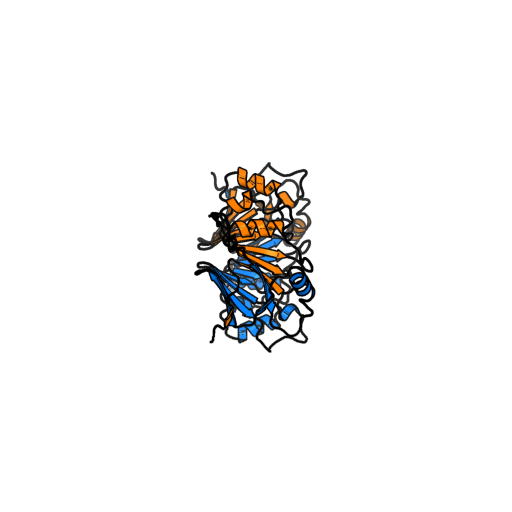516 8.25 1 93.12 112 LEU B C 1
ATOM 2477 O O . LEU B 1 112 ? -8.164 18.25 7.262 1 93.12 112 LEU B O 1
ATOM 2481 N N . CYS B 1 113 ? -9.078 17.062 8.867 1 94.44 113 CYS B N 1
ATOM 2482 C CA . CYS B 1 113 ? -10.438 17.344 8.422 1 94.44 113 CYS B CA 1
ATOM 2483 C C . CYS B 1 113 ? -10.789 18.812 8.617 1 94.44 113 CYS B C 1
ATOM 2485 O O . CYS B 1 113 ? -11.484 19.406 7.785 1 94.44 113 CYS B O 1
ATOM 2487 N N . GLU B 1 114 ? -10.281 19.359 9.664 1 92.44 114 GLU B N 1
ATOM 2488 C CA . GLU B 1 114 ? -10.609 20.734 10 1 92.44 114 GLU B CA 1
ATOM 2489 C C . GLU B 1 114 ? -9.805 21.719 9.148 1 92.44 114 GLU B C 1
ATOM 2491 O O . GLU B 1 114 ? -10.234 22.844 8.93 1 92.44 114 GLU B O 1
ATOM 2496 N N . ASP B 1 115 ? -8.758 21.312 8.648 1 88.12 115 ASP B N 1
ATOM 2497 C CA . ASP B 1 115 ? -7.816 22.172 7.953 1 88.12 115 ASP B CA 1
ATOM 2498 C C . ASP B 1 115 ? -8.312 22.516 6.551 1 88.12 115 ASP B C 1
ATOM 2500 O O . ASP B 1 115 ? -7.793 23.438 5.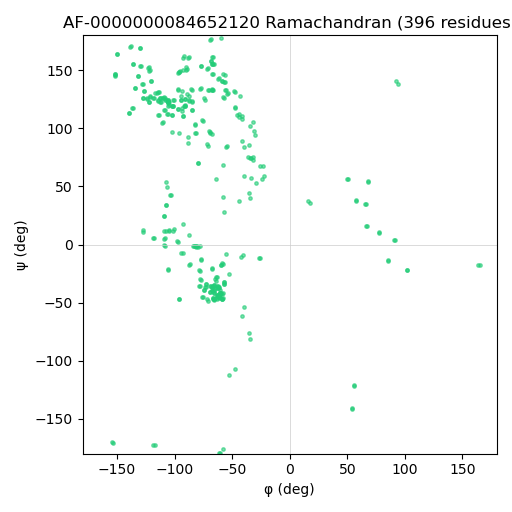906 1 88.12 115 ASP B O 1
ATOM 2504 N N . GLY B 1 116 ? -9.289 21.844 6.078 1 85.25 116 GLY B N 1
ATOM 2505 C CA . GLY B 1 116 ? -9.883 22.156 4.785 1 85.25 116 GLY B CA 1
ATOM 2506 C C . GLY B 1 116 ? -9.055 21.656 3.615 1 85.25 116 GLY B C 1
ATOM 2507 O O . GLY B 1 116 ? -9.234 22.109 2.482 1 85.25 116 GLY B O 1
ATOM 2508 N N . VAL B 1 117 ? -8.102 20.906 3.871 1 89.88 117 VAL B N 1
ATOM 2509 C CA . VAL B 1 117 ? -7.316 20.328 2.795 1 89.88 117 VAL B CA 1
ATOM 2510 C C . VAL B 1 117 ? -8.141 19.266 2.07 1 89.88 117 VAL B C 1
ATOM 2512 O O . VAL B 1 117 ? -9.062 18.688 2.648 1 89.88 117 VAL B O 1
ATOM 2515 N N . ASP B 1 118 ? -7.801 19.094 0.731 1 95.5 118 ASP B N 1
ATOM 2516 C CA . ASP B 1 118 ? -8.477 18.047 -0.023 1 95.5 118 ASP B CA 1
ATOM 2517 C C . ASP B 1 118 ? -7.93 16.672 0.339 1 95.5 118 ASP B C 1
ATOM 2519 O O . ASP B 1 118 ? -6.852 16.281 -0.117 1 95.5 118 ASP B O 1
ATOM 2523 N N . LEU B 1 119 ? -8.648 15.922 1.031 1 96.75 119 LEU B N 1
ATOM 2524 C CA . LEU B 1 119 ? -8.234 14.602 1.491 1 96.75 119 LEU B CA 1
ATOM 2525 C C . LEU B 1 119 ? -8.711 13.523 0.527 1 96.75 119 LEU B C 1
ATOM 2527 O O . LEU B 1 119 ? -8.359 12.352 0.687 1 96.75 119 LEU B O 1
ATOM 2531 N N . SER B 1 120 ? -9.508 13.93 -0.431 1 97.5 120 SER B N 1
ATOM 2532 C CA . SER B 1 120 ? -10.078 12.922 -1.313 1 97.5 120 SER B CA 1
ATOM 2533 C C . SER B 1 120 ? -8.992 12.07 -1.969 1 97.5 120 SER B C 1
ATOM 2535 O O . SER B 1 120 ? -7.996 12.602 -2.455 1 97.5 120 SER B O 1
ATOM 2537 N N . ALA B 1 121 ? -9.172 10.789 -1.948 1 96.44 121 ALA B N 1
ATOM 2538 C CA . ALA B 1 121 ? -8.234 9.852 -2.559 1 96.44 121 ALA B CA 1
ATOM 2539 C C . ALA B 1 121 ? -8.938 8.578 -3 1 96.44 121 ALA B C 1
ATOM 2541 O O . ALA B 1 121 ? -9.875 8.117 -2.346 1 96.44 121 ALA B O 1
ATOM 2542 N N . ASP B 1 122 ? -8.469 8.016 -4.059 1 94.56 122 ASP B N 1
ATOM 2543 C CA . ASP B 1 122 ? -9.055 6.785 -4.578 1 94.56 122 ASP B CA 1
ATOM 2544 C C . ASP B 1 122 ? -8.695 5.594 -3.697 1 94.56 122 ASP B C 1
ATOM 2546 O O . ASP B 1 122 ? -9.508 4.684 -3.51 1 94.56 122 ASP B O 1
ATOM 2550 N N . VAL B 1 123 ? -7.465 5.637 -3.189 1 92.31 123 VAL B N 1
ATOM 2551 C CA . VAL B 1 123 ? -6.965 4.551 -2.355 1 92.31 123 VAL B CA 1
ATOM 2552 C C . VAL B 1 123 ? -6.445 5.105 -1.032 1 92.31 123 VAL B C 1
ATOM 2554 O O . VAL B 1 123 ? -5.734 6.113 -1.011 1 92.31 123 VAL B O 1
ATOM 2557 N N . LEU B 1 124 ? -6.887 4.441 0.039 1 93.06 124 LEU B N 1
ATOM 2558 C CA . LEU B 1 124 ? -6.387 4.773 1.368 1 93.06 124 LEU B CA 1
ATOM 2559 C C . LEU B 1 124 ? -5.473 3.674 1.899 1 93.06 124 LEU B C 1
ATOM 2561 O O . LEU B 1 124 ? -5.891 2.518 2.012 1 93.06 124 LEU B O 1
ATOM 2565 N N . LYS B 1 125 ? -4.23 4.07 2.078 1 88 125 LYS B N 1
ATOM 2566 C CA . LYS B 1 125 ? -3.318 3.145 2.746 1 88 125 LYS B CA 1
ATOM 2567 C C . LYS B 1 125 ? -3.283 3.398 4.25 1 88 125 LYS B C 1
ATOM 2569 O O . LYS B 1 125 ? -2.816 4.449 4.699 1 88 125 LYS B O 1
ATOM 2574 N N . VAL B 1 126 ? -3.834 2.455 4.914 1 76 126 VAL B N 1
ATOM 2575 C CA . VAL B 1 126 ? -3.908 2.582 6.363 1 76 126 VAL B CA 1
ATOM 2576 C C . VAL B 1 126 ? -2.705 1.892 7.004 1 76 126 VAL B C 1
ATOM 2578 O O . VAL B 1 126 ? -2.355 0.77 6.633 1 76 126 VAL B O 1
ATOM 2581 N N . ALA B 1 127 ? -1.842 2.598 7.652 1 62.78 127 ALA B N 1
ATOM 2582 C CA . ALA B 1 127 ? -0.642 2.002 8.234 1 62.78 127 ALA B CA 1
ATOM 2583 C C . ALA B 1 127 ? -1.001 0.898 9.227 1 62.78 127 ALA B C 1
ATOM 2585 O O . ALA B 1 127 ? -2.182 0.637 9.469 1 62.78 127 ALA B O 1
ATOM 2586 N N . HIS B 1 128 ? 0.02 0.265 9.961 1 55.72 128 HIS B N 1
ATOM 2587 C CA . HIS B 1 128 ? 0.246 -0.979 10.688 1 55.72 128 HIS B CA 1
ATOM 2588 C C . HIS B 1 128 ? -0.972 -1.358 11.523 1 55.72 128 HIS B C 1
ATOM 2590 O O . HIS B 1 128 ? -1.355 -2.529 11.578 1 55.72 128 HIS B O 1
ATOM 2596 N N . HIS B 1 129 ? -1.317 -0.53 12.43 1 51.28 129 HIS B N 1
ATOM 2597 C CA . HIS B 1 129 ? -2.139 -1.092 13.5 1 51.28 129 HIS B CA 1
ATOM 2598 C C . HIS B 1 129 ? -3.613 -0.76 13.289 1 51.28 129 HIS B C 1
ATOM 2600 O O . HIS B 1 129 ? -4.469 -1.204 14.055 1 51.28 129 HIS B O 1
ATOM 2606 N N . GLY B 1 130 ? -3.867 -0.29 12.031 1 53.44 130 GLY B N 1
ATOM 2607 C CA . GLY B 1 130 ? -5.297 -0.035 11.984 1 53.44 130 GLY B CA 1
ATOM 2608 C C . GLY B 1 130 ? -5.926 0.062 13.367 1 53.44 130 GLY B C 1
ATOM 2609 O O . GLY B 1 130 ? -6.973 -0.536 13.617 1 53.44 130 GLY B O 1
ATOM 2610 N N . SER B 1 131 ? -5.156 0.616 14.266 1 55.72 131 SER B N 1
ATOM 2611 C CA . SER B 1 131 ? -5.582 0.646 15.664 1 55.72 131 SER B CA 1
ATOM 2612 C C . SER B 1 131 ? -6.941 1.319 15.812 1 55.72 131 SER B C 1
ATOM 2614 O O . SER B 1 131 ? -7.344 2.113 14.961 1 55.72 131 SER B O 1
ATOM 2616 N N . LEU B 1 132 ? -7.637 0.828 16.719 1 58.34 132 LEU B N 1
ATOM 2617 C CA . LEU B 1 132 ? -8.938 1.364 17.109 1 58.34 132 LEU B CA 1
ATOM 2618 C C . LEU B 1 132 ? -8.906 2.889 17.125 1 58.34 132 LEU B C 1
ATOM 2620 O O . LEU B 1 132 ? -9.953 3.535 17 1 58.34 132 L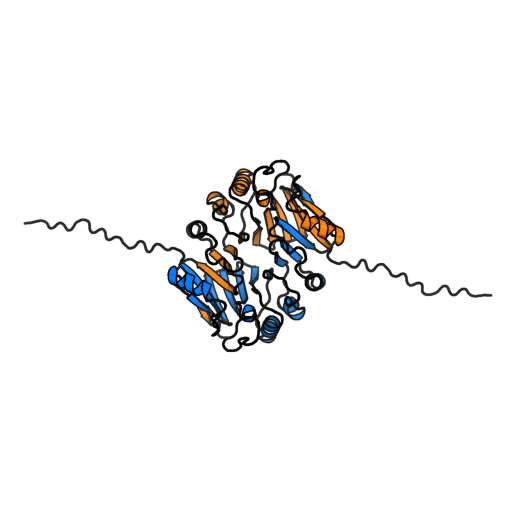EU B O 1
ATOM 2624 N N . THR B 1 133 ? -7.754 3.412 16.984 1 67.62 133 THR B N 1
ATOM 2625 C CA . THR B 1 133 ? -7.676 4.848 17.234 1 67.62 133 THR B CA 1
ATOM 2626 C C . THR B 1 133 ? -7.461 5.617 15.945 1 67.62 133 THR B C 1
ATOM 2628 O O . THR B 1 133 ? -7.238 6.828 15.961 1 67.62 133 THR B O 1
ATOM 2631 N N . SER B 1 134 ? -7.621 4.926 14.844 1 81.81 134 SER B N 1
ATOM 2632 C CA . SER B 1 134 ? -7.488 5.625 13.57 1 81.81 134 SER B CA 1
ATOM 2633 C C . SER B 1 134 ? -8.672 5.324 12.656 1 81.81 134 SER B C 1
ATOM 2635 O O . SER B 1 134 ? -9.602 4.609 13.039 1 81.81 134 SER B O 1
ATOM 2637 N N . SER B 1 135 ? -8.781 6.02 11.633 1 89 135 SER B N 1
ATOM 2638 C CA . SER B 1 135 ? -9.828 5.832 10.633 1 89 135 SER B CA 1
ATOM 2639 C C . SER B 1 135 ? -11.195 6.203 11.188 1 89 135 SER B C 1
ATOM 2641 O O . SER B 1 135 ? -12.141 5.41 11.102 1 89 135 SER B O 1
ATOM 2643 N N . THR B 1 136 ? -11.312 7.387 11.695 1 91.69 136 THR B N 1
ATOM 2644 C CA . THR B 1 136 ? -12.578 7.887 12.219 1 91.69 136 THR B CA 1
ATOM 2645 C C . THR B 1 136 ? -13.594 8.07 11.094 1 91.69 136 THR B C 1
ATOM 2647 O O . THR B 1 136 ? -13.227 8.125 9.914 1 91.69 136 THR B O 1
ATOM 2650 N N . GLU B 1 137 ? -14.844 8.141 11.531 1 93.75 137 GLU B N 1
ATOM 2651 C CA . GLU B 1 137 ? -15.906 8.312 10.555 1 93.75 137 GLU B CA 1
ATOM 2652 C C . GLU B 1 137 ? -15.703 9.586 9.734 1 93.75 137 GLU B C 1
ATOM 2654 O O . GLU B 1 137 ? -15.789 9.562 8.508 1 93.75 137 GLU B O 1
ATOM 2659 N N . GLU B 1 138 ? -15.43 10.625 10.406 1 94.81 138 GLU B N 1
ATOM 2660 C CA . GLU B 1 138 ? -15.234 11.906 9.742 1 94.81 138 GLU B CA 1
ATOM 2661 C C . GLU B 1 138 ? -14.07 11.852 8.758 1 94.81 138 GLU B C 1
ATOM 2663 O O . GLU B 1 138 ? -14.156 12.391 7.652 1 94.81 138 GLU B O 1
ATOM 2668 N N . PHE B 1 139 ? -13.062 11.25 9.133 1 94.88 139 PHE B N 1
ATOM 2669 C CA . PHE B 1 139 ? -11.875 11.141 8.289 1 94.88 139 PHE B CA 1
ATOM 2670 C C . PHE B 1 139 ? -12.164 10.312 7.043 1 94.88 139 PHE B C 1
ATOM 2672 O O . PHE B 1 139 ? -11.859 10.734 5.926 1 94.88 139 PHE B O 1
ATOM 2679 N N . LEU B 1 140 ? -12.797 9.18 7.254 1 94.88 140 LEU B N 1
ATOM 2680 C CA . LEU B 1 140 ? -13.148 8.312 6.133 1 94.88 140 LEU B CA 1
ATOM 2681 C C . LEU B 1 140 ? -14.102 9.023 5.176 1 94.88 140 LEU B C 1
ATOM 2683 O O . LEU B 1 140 ? -14.016 8.844 3.959 1 94.88 140 LEU B O 1
ATOM 2687 N N . ASP B 1 141 ? -15.023 9.844 5.711 1 96.62 141 ASP B N 1
ATOM 2688 C CA . ASP B 1 141 ? -15.945 10.609 4.875 1 96.62 141 ASP B CA 1
ATOM 2689 C C . ASP B 1 141 ? -15.195 11.648 4.047 1 96.62 141 ASP B C 1
ATOM 2691 O O . ASP B 1 141 ? -15.555 11.914 2.9 1 96.62 141 ASP B O 1
ATOM 2695 N N . SER B 1 142 ? -14.188 12.18 4.605 1 96.62 142 SER B N 1
ATOM 2696 C CA . SER B 1 142 ? -13.398 13.203 3.922 1 96.62 142 SER B CA 1
ATOM 2697 C C . SER B 1 142 ? -12.523 12.594 2.834 1 96.62 142 SER B C 1
ATOM 2699 O O . SER B 1 142 ? -12.367 13.18 1.76 1 96.62 142 SER B O 1
ATOM 2701 N N . VAL B 1 143 ? -11.992 11.469 3.113 1 96.69 143 VAL B N 1
ATOM 2702 C CA . VAL B 1 143 ? -11.133 10.797 2.145 1 96.69 143 VAL B CA 1
ATOM 2703 C C . VAL B 1 143 ? -11.992 10.156 1.051 1 96.69 143 VAL B C 1
ATOM 2705 O O . VAL B 1 143 ? -11.664 10.258 -0.135 1 96.69 143 VAL B O 1
ATOM 2708 N N . ASN B 1 144 ? -13.039 9.5 1.479 1 96.56 144 ASN B N 1
ATOM 2709 C CA . ASN B 1 144 ? -13.992 8.82 0.604 1 96.56 144 ASN B CA 1
ATOM 2710 C C . ASN B 1 144 ? -13.289 7.918 -0.403 1 96.56 144 ASN B C 1
ATOM 2712 O O . ASN B 1 144 ? -13.516 8.031 -1.608 1 96.56 144 ASN B O 1
ATOM 2716 N N . PRO B 1 145 ? -12.5 7.016 0.055 1 94.69 145 PRO B N 1
ATOM 2717 C CA . PRO B 1 145 ? -11.781 6.129 -0.865 1 94.69 145 PRO B CA 1
ATOM 2718 C C . PRO B 1 145 ? -12.672 5.023 -1.43 1 94.69 145 PRO B C 1
ATOM 2720 O O . PRO B 1 145 ? -13.656 4.637 -0.799 1 94.69 145 PRO B O 1
ATOM 2723 N N . ASP B 1 146 ? -12.273 4.559 -2.629 1 91.12 146 ASP B N 1
ATOM 2724 C CA . ASP B 1 146 ? -12.906 3.357 -3.168 1 91.12 146 ASP B CA 1
ATOM 2725 C C . ASP B 1 146 ? -12.344 2.098 -2.514 1 91.12 146 ASP B C 1
ATOM 2727 O O . ASP B 1 146 ? -13.078 1.141 -2.262 1 91.12 146 ASP B O 1
ATOM 2731 N N . VAL B 1 147 ? -11.047 2.166 -2.232 1 88.94 147 VAL B N 1
ATOM 2732 C CA . VAL B 1 147 ? -10.344 1.001 -1.708 1 88.94 147 VAL B CA 1
ATOM 2733 C C . VAL B 1 147 ? -9.469 1.413 -0.528 1 88.94 147 VAL B C 1
ATOM 2735 O O . VAL B 1 147 ? -8.797 2.447 -0.576 1 88.94 147 VAL B O 1
ATOM 2738 N N . ALA B 1 148 ? -9.523 0.633 0.519 1 89.75 148 ALA B N 1
ATOM 2739 C CA . ALA B 1 148 ? -8.578 0.747 1.624 1 89.75 148 ALA B CA 1
ATOM 2740 C C . ALA B 1 148 ? -7.637 -0.455 1.668 1 89.75 148 ALA B C 1
ATOM 2742 O O . ALA B 1 148 ? -8.086 -1.604 1.639 1 89.75 148 ALA B O 1
ATOM 2743 N N . VAL B 1 149 ? -6.359 -0.125 1.664 1 86.25 149 VAL B N 1
ATOM 2744 C CA . VAL B 1 149 ? -5.348 -1.173 1.772 1 86.25 149 VAL B CA 1
ATOM 2745 C C . VAL B 1 149 ? -4.734 -1.158 3.172 1 86.25 149 VAL B C 1
ATOM 2747 O O . VAL B 1 149 ? -4.199 -0.138 3.609 1 86.25 149 VAL B O 1
ATOM 2750 N N . ILE B 1 150 ? -4.809 -2.332 3.82 1 81.62 150 ILE B N 1
ATOM 2751 C CA . ILE B 1 150 ? -4.328 -2.438 5.195 1 81.62 150 ILE B CA 1
ATOM 2752 C C . ILE B 1 150 ? -3.246 -3.512 5.281 1 81.62 150 ILE B C 1
ATOM 2754 O O . ILE B 1 150 ? -3.459 -4.652 4.863 1 81.62 150 ILE B O 1
ATOM 2758 N N . SER B 1 151 ? -2.102 -3.082 5.75 1 73.38 151 SER B N 1
ATOM 2759 C CA . SER B 1 151 ? -1.042 -4.062 5.965 1 73.38 151 SER B CA 1
ATOM 2760 C C . SER B 1 151 ? -0.918 -4.434 7.438 1 73.38 151 SER B C 1
ATOM 2762 O O . SER B 1 151 ? -0.754 -3.561 8.289 1 73.38 151 SER B O 1
ATOM 2764 N N . VAL B 1 152 ? -1.113 -5.66 7.688 1 67.06 152 VAL B N 1
ATOM 2765 C CA . VAL B 1 152 ? -1.011 -6.082 9.078 1 67.06 152 VAL B CA 1
ATOM 2766 C C . VAL B 1 152 ? 0.177 -7.027 9.25 1 67.06 152 VAL B C 1
ATOM 2768 O O . VAL B 1 152 ? 0.523 -7.77 8.328 1 67.06 152 VAL B O 1
ATOM 2771 N N . GLY B 1 153 ? 0.963 -6.723 10.25 1 62.16 153 GLY B N 1
ATOM 2772 C CA . GLY B 1 153 ? 2.104 -7.578 10.531 1 62.16 153 GLY B CA 1
ATOM 2773 C C . GLY B 1 153 ? 1.707 -9 10.891 1 62.16 153 GLY B C 1
ATOM 2774 O O . GLY B 1 153 ? 0.535 -9.367 10.789 1 62.16 153 GLY B O 1
ATOM 2775 N N . LYS B 1 154 ? 2.762 -9.727 11.141 1 56.44 154 LYS B N 1
ATOM 2776 C CA . LYS B 1 154 ? 2.566 -11.117 11.547 1 56.44 154 LYS B CA 1
ATOM 2777 C C . LYS B 1 154 ? 1.685 -11.211 12.781 1 56.44 154 LYS B C 1
ATOM 2779 O O . LYS B 1 154 ? 1.798 -10.391 13.695 1 56.44 154 LYS B O 1
ATOM 2784 N N . ASN B 1 155 ? 0.843 -12.133 12.82 1 53.19 155 ASN B N 1
ATOM 2785 C CA . ASN B 1 155 ? 0.083 -12.523 14 1 53.19 155 ASN B CA 1
ATOM 2786 C C . ASN B 1 155 ? -0.892 -11.43 14.43 1 53.19 155 ASN B C 1
ATOM 2788 O O . ASN B 1 155 ? -1.167 -11.273 15.617 1 53.19 155 ASN B O 1
ATOM 2792 N N . ASN B 1 156 ? -1.066 -10.633 13.594 1 56.97 156 ASN B N 1
ATOM 2793 C CA . ASN B 1 156 ? -2.012 -9.594 13.992 1 56.97 156 ASN B CA 1
ATOM 2794 C C . ASN B 1 156 ? -3.379 -9.805 13.352 1 56.97 156 ASN B C 1
ATOM 2796 O O . ASN B 1 156 ? -4.027 -8.836 12.93 1 56.97 156 ASN B O 1
ATOM 2800 N N . PHE B 1 157 ? -3.607 -11.148 13.469 1 55.69 157 PHE B N 1
ATOM 2801 C CA . PHE B 1 157 ? -4.914 -11.539 12.945 1 55.69 157 PHE B CA 1
ATOM 2802 C C . PHE B 1 157 ? -6.027 -11.055 13.859 1 55.69 157 PHE B C 1
ATOM 2804 O O . PHE B 1 157 ? -5.902 -11.117 15.086 1 55.69 157 PHE B O 1
ATOM 2811 N N . GLY B 1 158 ? -6.535 -9.93 13.773 1 56.5 158 GLY B N 1
ATOM 2812 C CA . GLY B 1 158 ? -7.57 -9.219 14.508 1 56.5 158 GLY B CA 1
ATOM 2813 C C . GLY B 1 158 ? -7.555 -7.723 14.266 1 56.5 158 GLY B C 1
ATOM 2814 O O . GLY B 1 158 ? -8.477 -7.016 14.664 1 56.5 158 GLY B O 1
ATOM 2815 N N . HIS B 1 159 ? -6.402 -7.574 13.789 1 63.66 159 HIS B N 1
ATOM 2816 C CA . HIS B 1 159 ? -6.344 -6.164 13.414 1 63.66 159 HIS B CA 1
ATOM 2817 C C . HIS B 1 159 ? -6.66 -5.973 11.938 1 63.66 159 HIS B C 1
ATOM 2819 O O . HIS B 1 159 ? -6.414 -6.867 11.125 1 63.66 159 HIS B O 1
ATOM 2825 N N . PRO B 1 160 ? -7.297 -4.781 11.594 1 63.56 160 PRO B N 1
ATOM 2826 C CA . PRO B 1 160 ? -7.84 -3.746 12.484 1 63.56 160 PRO B CA 1
ATOM 2827 C C . PRO B 1 160 ? -9.062 -4.219 13.266 1 63.56 160 PRO B C 1
ATOM 2829 O O . PRO B 1 160 ? -9.57 -5.316 13.016 1 63.56 160 PRO B O 1
ATOM 2832 N N . SER B 1 161 ? -9.492 -3.371 14.07 1 71.44 161 SER B N 1
ATOM 2833 C CA . SER B 1 161 ? -10.648 -3.686 14.898 1 71.44 161 SER B CA 1
ATOM 2834 C C . SER B 1 161 ? -11.906 -3.844 14.062 1 71.44 161 SER B C 1
ATOM 2836 O O . SER B 1 161 ? -11.984 -3.326 12.945 1 71.44 161 SER B O 1
ATOM 2838 N N . LYS B 1 162 ? -12.75 -4.559 14.609 1 73.44 162 LYS B N 1
ATOM 2839 C CA . LYS B 1 162 ? -14.055 -4.742 13.977 1 73.44 162 LYS B CA 1
ATOM 2840 C C . LYS B 1 162 ? -14.742 -3.4 13.75 1 73.44 162 LYS B C 1
ATOM 2842 O O . LYS B 1 162 ? -15.422 -3.213 12.734 1 73.44 162 LYS B O 1
ATOM 2847 N N . GLU B 1 163 ? -14.492 -2.547 14.641 1 78.75 163 GLU B N 1
ATOM 2848 C CA . GLU B 1 163 ? -15.125 -1.231 14.555 1 78.75 163 GLU B CA 1
ATOM 2849 C C . GLU B 1 163 ? -14.633 -0.462 13.336 1 78.75 163 GLU B C 1
ATOM 2851 O O . GLU B 1 163 ? -15.422 0.157 12.625 1 78.75 163 GLU B O 1
ATOM 2856 N N . VAL B 1 164 ? -13.375 -0.542 13.094 1 80.69 164 VAL B N 1
ATOM 2857 C CA . VAL B 1 164 ? -12.797 0.155 11.945 1 80.69 164 VAL B CA 1
ATOM 2858 C C . VAL B 1 164 ? -13.328 -0.454 10.656 1 80.69 164 VAL B C 1
ATOM 2860 O O . VAL B 1 164 ? -13.695 0.269 9.727 1 80.69 164 VAL B O 1
ATOM 2863 N N . LEU B 1 165 ? -13.43 -1.681 10.648 1 79.56 165 LEU B N 1
ATOM 2864 C CA . LEU B 1 165 ? -13.922 -2.373 9.461 1 79.56 165 LEU B CA 1
ATOM 2865 C C . LEU B 1 165 ? -15.391 -2.047 9.203 1 79.56 165 LEU B C 1
ATOM 2867 O O . LEU B 1 165 ? -15.805 -1.885 8.055 1 79.56 165 LEU B O 1
ATOM 2871 N N . GLU B 1 166 ? -16.141 -1.905 10.242 1 81.75 166 GLU B N 1
ATOM 2872 C CA . GLU B 1 166 ? -17.562 -1.559 10.117 1 81.75 166 GLU B CA 1
ATOM 2873 C C . GLU B 1 166 ? -17.734 -0.144 9.57 1 81.75 166 GLU B C 1
ATOM 2875 O O . GLU B 1 166 ? -18.609 0.104 8.75 1 81.75 166 GLU B O 1
ATOM 2880 N N . ARG B 1 167 ? -16.906 0.715 10.016 1 86.69 167 ARG B N 1
ATOM 2881 C CA . ARG B 1 167 ? -16.969 2.08 9.5 1 86.69 167 ARG B CA 1
ATOM 2882 C C . ARG B 1 167 ? -16.703 2.109 7.996 1 86.69 167 ARG B C 1
ATOM 2884 O O . ARG B 1 167 ? -17.344 2.869 7.27 1 86.69 167 ARG B O 1
ATOM 2891 N N . MET B 1 168 ? -15.82 1.296 7.598 1 86.5 168 MET B N 1
ATOM 2892 C CA . MET B 1 168 ? -15.477 1.247 6.18 1 86.5 168 MET B CA 1
ATOM 2893 C C . MET B 1 168 ? -16.594 0.582 5.371 1 86.5 168 MET B C 1
ATOM 2895 O O . MET B 1 168 ? -16.891 1.011 4.258 1 86.5 168 MET B O 1
ATOM 2899 N N . ASP B 1 169 ? -17.172 -0.332 6.004 1 82 169 ASP B N 1
ATOM 2900 C CA .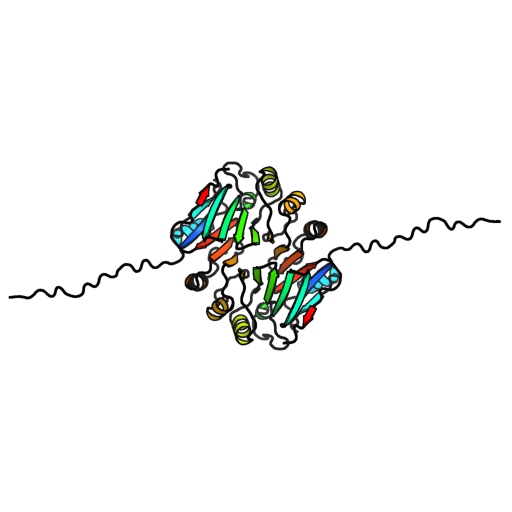 ASP B 1 169 ? -18.266 -1.054 5.355 1 82 169 ASP B CA 1
ATOM 2901 C C . ASP B 1 169 ? -19.453 -0.136 5.109 1 82 169 ASP B C 1
ATOM 2903 O O . ASP B 1 169 ? -20.016 -0.108 4.004 1 82 169 ASP B O 1
ATOM 2907 N N . ILE B 1 170 ? -19.797 0.585 6.066 1 84.56 170 ILE B N 1
ATOM 2908 C CA . ILE B 1 170 ? -20.953 1.49 5.992 1 84.56 170 ILE B CA 1
ATOM 2909 C C . ILE B 1 170 ? -20.734 2.502 4.867 1 84.56 170 ILE B C 1
ATOM 2911 O O . ILE B 1 170 ? -21.688 2.953 4.238 1 84.56 170 ILE B O 1
ATOM 2915 N N . ARG B 1 171 ? -19.547 2.66 4.434 1 89.69 171 ARG B N 1
ATOM 2916 C CA . ARG B 1 171 ? -19.203 3.666 3.434 1 89.69 171 ARG B CA 1
ATOM 2917 C C . ARG B 1 171 ? -18.875 3.016 2.094 1 89.69 171 ARG B C 1
ATOM 2919 O O . ARG B 1 171 ? -18.344 3.67 1.192 1 89.69 171 ARG B O 1
ATOM 2926 N N . ASP B 1 172 ? -19.031 1.788 1.978 1 85.88 172 ASP B N 1
ATOM 2927 C CA . ASP B 1 172 ? -18.875 1.008 0.754 1 85.88 172 ASP B CA 1
ATOM 2928 C C . ASP B 1 172 ? -17.422 1.018 0.28 1 85.88 172 ASP B C 1
ATOM 2930 O O . ASP B 1 172 ? -17.156 1.05 -0.923 1 85.88 172 ASP B O 1
ATOM 2934 N N . ILE B 1 173 ? -16.547 1.034 1.225 1 87.56 173 ILE B N 1
ATOM 2935 C CA . ILE B 1 173 ? -15.117 0.965 0.93 1 87.56 173 ILE B CA 1
ATOM 2936 C C . ILE B 1 173 ? -14.68 -0.494 0.836 1 87.56 173 ILE B C 1
ATOM 2938 O O . ILE B 1 173 ? -14.93 -1.284 1.75 1 87.56 173 ILE B O 1
ATOM 2942 N N . TYR B 1 174 ? -14.109 -0.805 -0.269 1 85.69 174 TYR B N 1
ATOM 2943 C CA . TYR B 1 174 ? -13.5 -2.129 -0.344 1 85.69 174 TYR B CA 1
ATOM 2944 C C . TYR B 1 174 ? -12.25 -2.203 0.524 1 85.69 174 TYR B C 1
ATOM 2946 O O . TYR B 1 174 ? -11.406 -1.307 0.486 1 85.69 174 TYR B O 1
ATOM 2954 N N . VAL B 1 175 ? -12.188 -3.273 1.288 1 86.75 175 VAL B N 1
ATOM 2955 C CA . VAL B 1 175 ? -11.023 -3.414 2.156 1 86.75 175 VAL B CA 1
ATOM 2956 C C . VAL B 1 175 ? -10.164 -4.586 1.684 1 86.75 175 VAL B C 1
ATOM 2958 O O . VAL B 1 175 ? -10.656 -5.703 1.53 1 86.75 175 VAL B O 1
ATOM 2961 N N . LEU B 1 176 ? -8.93 -4.227 1.401 1 84.44 176 LEU B N 1
ATOM 2962 C CA . LEU B 1 176 ? -7.902 -5.219 1.109 1 84.44 176 LEU B CA 1
ATOM 2963 C C . LEU B 1 176 ? -6.867 -5.277 2.229 1 84.44 176 LEU B C 1
ATOM 2965 O O . LEU B 1 176 ? -6.023 -4.387 2.346 1 84.44 176 LEU B O 1
ATOM 2969 N N . ARG B 1 177 ? -6.984 -6.273 2.961 1 80.94 177 ARG B N 1
ATOM 2970 C CA . ARG B 1 177 ? -6.027 -6.469 4.047 1 80.94 177 ARG B CA 1
ATOM 2971 C C . ARG B 1 177 ? -5.027 -7.566 3.709 1 80.94 177 ARG B C 1
ATOM 2973 O O . ARG B 1 177 ? -5.418 -8.68 3.361 1 80.94 177 ARG B O 1
ATOM 2980 N N . THR B 1 178 ? -3.795 -7.156 3.688 1 73.94 178 THR B N 1
ATOM 2981 C CA . THR B 1 178 ? -2.744 -8.133 3.424 1 73.94 178 THR B CA 1
ATOM 2982 C C . THR B 1 178 ? -1.984 -8.469 4.703 1 73.94 178 THR B C 1
ATOM 2984 O O . THR B 1 178 ? -1.616 -7.574 5.469 1 73.94 178 THR B O 1
ATOM 2987 N N . ASP B 1 179 ? -2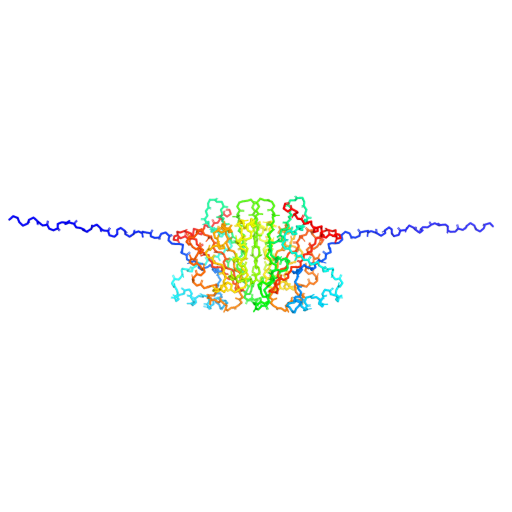.012 -9.766 4.941 1 66.44 179 ASP B N 1
ATOM 2988 C CA . ASP B 1 179 ? -1.264 -10.242 6.102 1 66.44 179 ASP B CA 1
ATOM 2989 C C . ASP B 1 179 ? 0.124 -10.734 5.699 1 66.44 179 ASP B C 1
ATOM 2991 O O . ASP B 1 179 ? 0.339 -11.125 4.551 1 66.44 179 ASP B O 1
ATOM 2995 N N . MET B 1 180 ? 0.993 -10.562 6.602 1 59.5 180 MET B N 1
ATOM 2996 C CA . MET B 1 180 ? 2.354 -11.031 6.34 1 59.5 180 MET B CA 1
ATOM 2997 C C . MET B 1 180 ? 2.371 -12.523 6.043 1 59.5 180 MET B C 1
ATOM 2999 O O . MET B 1 180 ? 3.299 -13.023 5.406 1 59.5 180 MET B O 1
ATOM 3003 N N . SER B 1 181 ? 1.319 -13.172 6.379 1 60.47 181 SER B N 1
ATOM 3004 C CA . SER B 1 181 ? 1.284 -14.609 6.121 1 60.47 181 SER B CA 1
ATOM 3005 C C . SER B 1 181 ? 0.919 -14.906 4.672 1 60.47 181 SER B C 1
ATOM 3007 O O . SER B 1 181 ? 0.923 -16.062 4.246 1 60.47 181 SER B O 1
ATOM 3009 N N . GLY B 1 182 ? 0.66 -13.828 3.926 1 65.69 182 GLY B N 1
ATOM 3010 C CA . GLY B 1 182 ? 0.348 -14.039 2.521 1 65.69 182 GLY B CA 1
ATOM 3011 C C . GLY B 1 182 ? -1.139 -14.188 2.256 1 65.69 182 GLY B C 1
ATOM 3012 O O . GLY B 1 182 ? -1.548 -14.484 1.133 1 65.69 182 GLY B O 1
ATOM 3013 N N . ALA B 1 183 ? -1.959 -14.039 3.291 1 68.25 183 ALA B N 1
ATOM 3014 C CA . ALA B 1 183 ? -3.412 -14.094 3.158 1 68.25 183 ALA B CA 1
ATOM 3015 C C . ALA B 1 183 ? -3.988 -12.703 2.879 1 68.25 183 ALA B C 1
ATOM 3017 O O . ALA B 1 183 ? -3.34 -11.695 3.146 1 68.25 183 ALA B O 1
ATOM 3018 N N . LEU B 1 184 ? -5.16 -12.781 2.178 1 76.38 184 LEU B N 1
ATOM 3019 C CA . LEU B 1 184 ? -5.898 -11.555 1.887 1 76.38 184 LEU B CA 1
ATOM 3020 C C . LEU B 1 184 ? -7.285 -11.594 2.516 1 76.38 184 LEU B C 1
ATOM 3022 O O . LEU B 1 184 ? -7.984 -12.609 2.422 1 76.38 184 LEU B O 1
ATOM 3026 N N . VAL B 1 185 ? -7.562 -10.602 3.266 1 76.06 185 VAL B N 1
ATOM 3027 C CA . VAL B 1 185 ? -8.938 -10.414 3.717 1 76.06 185 VAL B CA 1
ATOM 3028 C C . VAL B 1 185 ? -9.609 -9.312 2.895 1 76.06 185 VAL B C 1
ATOM 3030 O O . VAL B 1 185 ? -9.094 -8.203 2.795 1 76.06 185 VAL B O 1
ATOM 3033 N N . LEU B 1 186 ? -10.617 -9.758 2.273 1 79.38 186 LEU B N 1
ATOM 3034 C CA . LEU B 1 186 ? -11.367 -8.828 1.426 1 79.38 186 LEU B CA 1
ATOM 3035 C C . LEU B 1 186 ? -12.758 -8.57 1.993 1 79.38 186 LEU B C 1
ATOM 3037 O O . LEU B 1 186 ? -13.445 -9.508 2.402 1 79.38 186 LEU B O 1
ATOM 3041 N N . LYS B 1 187 ? -13.086 -7.379 2.174 1 75.88 187 LYS B N 1
ATOM 3042 C CA . LYS B 1 187 ? -14.461 -7.016 2.52 1 75.88 187 LYS B CA 1
ATOM 3043 C C . LYS B 1 187 ? -15.172 -6.367 1.336 1 75.88 187 LYS B C 1
ATOM 3045 O O . LYS B 1 187 ? -14.742 -5.324 0.843 1 75.88 187 LYS B O 1
ATOM 3050 N N . THR B 1 188 ? -16.172 -6.988 0.736 1 65.06 188 THR B N 1
ATOM 3051 C CA . THR B 1 188 ? -16.891 -6.547 -0.446 1 65.06 188 THR B CA 1
ATOM 3052 C C . THR B 1 188 ? -18.391 -6.734 -0.259 1 65.06 188 THR B C 1
ATOM 3054 O O . THR B 1 188 ? -18.828 -7.402 0.682 1 65.06 188 THR B O 1
ATOM 3057 N N . TYR B 1 189 ? -19.125 -5.762 -1.155 1 58.16 189 TYR B N 1
ATOM 3058 C CA . TYR B 1 189 ? -20.578 -5.926 -1.179 1 58.16 189 TYR B CA 1
ATOM 3059 C C . TYR B 1 189 ? -20.969 -7.238 -1.845 1 58.16 189 TYR B C 1
ATOM 3061 O O . TYR B 1 189 ? -20.375 -7.629 -2.857 1 58.16 189 TYR B O 1
ATOM 3069 N N . GLY B 1 190 ? -21.922 -8.102 -1.24 1 52.62 190 GLY B N 1
ATOM 3070 C CA . GLY B 1 190 ? -22.578 -9.273 -1.781 1 52.62 190 GLY B CA 1
ATOM 3071 C C . GLY B 1 190 ? -21.875 -10.57 -1.446 1 52.62 190 GLY B C 1
ATOM 3072 O O . GLY B 1 190 ? -20.719 -10.562 -1.028 1 52.62 190 GLY B O 1
ATOM 3073 N N . GLU B 1 191 ? -22.609 -11.461 -1.146 1 50.97 191 GLU B N 1
ATOM 3074 C CA . GLU B 1 191 ? -22.188 -12.789 -0.689 1 50.97 191 GLU B CA 1
ATOM 3075 C C . GLU B 1 191 ? -20.906 -13.227 -1.378 1 50.97 191 GLU B C 1
ATOM 3077 O O . GLU B 1 191 ? -19.953 -13.656 -0.717 1 50.97 191 GLU B O 1
ATOM 3082 N N . LYS B 1 192 ? -20.969 -13.734 -2.582 1 50.19 192 LYS B N 1
ATOM 3083 C CA . LYS B 1 192 ? -20.016 -14.656 -3.191 1 50.19 192 LYS B CA 1
ATOM 3084 C C . LYS B 1 192 ? -19 -13.914 -4.059 1 50.19 192 LYS B C 1
ATOM 3086 O O . LYS B 1 192 ? -19.375 -13.102 -4.906 1 50.19 192 LYS B O 1
ATOM 3091 N N . ILE B 1 193 ? -17.781 -13.617 -3.4 1 55.59 193 ILE B N 1
ATOM 3092 C CA . ILE B 1 193 ? -16.719 -13.305 -4.344 1 55.59 193 ILE B CA 1
ATOM 3093 C C . ILE B 1 193 ? -16.781 -14.258 -5.531 1 55.59 193 ILE B C 1
ATOM 3095 O O . ILE B 1 193 ? -16.953 -15.469 -5.355 1 55.59 193 ILE B O 1
ATOM 3099 N N . ARG B 1 194 ? -17.188 -13.688 -6.797 1 58.09 194 ARG B N 1
ATOM 3100 C CA . ARG B 1 194 ? -17.156 -14.562 -7.961 1 58.09 194 ARG B CA 1
ATOM 3101 C C . ARG B 1 194 ? -15.719 -14.898 -8.359 1 58.09 194 ARG B C 1
ATOM 3103 O O . ARG B 1 194 ? -14.922 -14 -8.625 1 58.09 194 ARG B O 1
ATOM 3110 N N . ILE B 1 195 ? -15.258 -15.992 -7.914 1 60.75 195 ILE B N 1
ATOM 3111 C CA . ILE B 1 195 ? -13.961 -16.484 -8.352 1 60.75 195 ILE B CA 1
ATOM 3112 C C . ILE B 1 195 ? -14.102 -17.188 -9.703 1 60.75 195 ILE B C 1
ATOM 3114 O O . ILE B 1 195 ? -14.914 -18.094 -9.859 1 60.75 195 ILE B O 1
ATOM 3118 N N . ARG B 1 196 ? -13.828 -16.469 -10.852 1 62.19 196 ARG B N 1
ATOM 3119 C CA . ARG B 1 196 ? -13.875 -17.094 -12.172 1 62.19 196 ARG B CA 1
ATOM 3120 C C . ARG B 1 196 ? -12.492 -17.594 -12.586 1 62.19 196 ARG B C 1
ATOM 3122 O O . ARG B 1 196 ? -11.477 -17 -12.227 1 62.19 196 ARG B O 1
ATOM 3129 N N . GLU B 1 197 ? -12.375 -18.797 -13.047 1 57.34 197 GLU B N 1
ATOM 3130 C CA . GLU B 1 197 ? -11.148 -19.281 -13.68 1 57.34 197 GLU B CA 1
ATOM 3131 C C . GLU B 1 197 ? -10.93 -18.625 -15.039 1 57.34 197 GLU B C 1
ATOM 3133 O O . GLU B 1 197 ? -11.883 -18.391 -15.781 1 57.34 197 GLU B O 1
ATOM 3138 N N . THR B 1 198 ? -10.117 -17.594 -15.055 1 46.25 198 THR B N 1
ATOM 3139 C CA . THR B 1 198 ? -9.852 -17.156 -16.422 1 46.25 198 THR B CA 1
ATOM 3140 C C . THR B 1 198 ? -9.312 -18.312 -17.266 1 46.25 198 THR B C 1
ATOM 3142 O O . THR B 1 198 ? -8.312 -18.938 -16.891 1 46.25 198 THR B O 1
ATOM 3145 N N . VAL B 1 199 ? -10.211 -19.156 -17.828 1 41.44 199 VAL B N 1
ATOM 3146 C CA . VAL B 1 199 ? -9.742 -20.109 -18.844 1 41.44 199 VAL B CA 1
ATOM 3147 C C . VAL B 1 199 ? -8.797 -19.406 -19.812 1 41.44 199 VAL B C 1
ATOM 3149 O O . VAL B 1 199 ? -9.133 -18.359 -20.375 1 41.44 199 VAL B O 1
ATOM 3152 N N . PRO B 1 200 ? -7.465 -19.812 -19.766 1 38.12 200 PRO B N 1
ATOM 3153 C CA . PRO B 1 200 ? -6.707 -19.359 -20.938 1 38.12 200 PRO B CA 1
ATOM 3154 C C . PRO B 1 200 ? -7.461 -19.594 -22.234 1 38.12 200 PRO B C 1
ATOM 3156 O O . PRO B 1 200 ? -8.297 -20.5 -22.328 1 38.12 200 PRO B O 1
#

Radius of gyration: 24.14 Å; Cα contacts (8 Å, |Δi|>4): 875; chains: 2; bounding box: 131×57×57 Å

InterPro domains:
  IPR001279 Metallo-beta-lactamase [PF00753] (2-153)
  IPR035681 ComA-like, MBL domain [cd07731] (2-129)
  IPR036866 Ribonuclease Z/Hydroxyacylglutathione hydrolase-like [G3DSA:3.60.15.10] (1-194)
  IPR036866 Ribonuclease Z/Hydroxyacylglutathione hydrolase-like [SSF56281] (2-195)
  IPR052159 Bacterial competence-related DNA uptake protein [PTHR30619] (2-196)

Secondary structure (DSSP, 8-state):
------------------PPEEEEEEE--S--GGGHHHHHHHHHHT--EEEE-TTEEEEEETTEEEEEEEPPTT---SSS-GGGGS-EEEEEETTEEEEE-TT--HHHHHHHHHTT-----SEEEE-TT--TTSS-HHHHHHH--SEEEEEE-TT-BTBS-HHHHHHHHHTT-EEEEEETTS-EEEEESSS--EEEE---/------------------PPEEEEEEE--S--GGGHHHHHHHHHHT--EEEE-TTEEEEEETTEEEEEEEPPTT---SSS-GGGGS-EEEEEETTEEEEE-TT--HHHHHHHHHTT-----SEEEE-TT--TTS--HHHHHHH--SEEEEEE-TT-BTBS-HHHHHHHHHTT-EEEEEETTS-EEEEESSS--EEEE---

Foldseek 3Di:
DPPDPPDDCPPVPVPPPPDDAAEAEWAPDPCCPVCVVVVVVCVVVVGHYHHDAAPDKADDDDQKIKGWHDDHPPPDDPPDDPQLRGTWIWIGHHPFIEIERGAHFPVSLVVSLVVPDQLAGQEYEDEAALDPGHQDLSSCVRHLYQEYEYEYEPPPVCPPDPVNVVSCVVSQHWYWYQYPVRDTDTDHPDDDPPDDPPPD/DPPDPPDDPVDVPVPPPPDDAAEAEWAPDPPCPVVVVVVVVCVVVVHHYHHDAAPDKADDDPQKIKGWHDDHPPPDDPPDDPQLRGTWIWIGHHPFIEIERGRHFPVSLVVSLVVPDQLAGQEYEDEEALDPGHQDLSSCVRHLYQEYEYEYEPPPVCPPDPVNVVSCVVSQHWYWYQYPVGDTDTDHPDDDPPDDDPPD

Solvent-accessible surface area (backbone atoms only — not comparable to full-atom values): 21363 Å² total; per-residue (Å²): 137,80,82,74,86,72,71,76,76,71,66,77,62,74,69,76,73,79,53,51,41,54,33,37,38,36,40,56,55,91,72,49,76,67,41,45,67,56,49,50,50,25,58,76,66,69,35,52,75,43,71,41,30,41,40,28,30,40,56,75,52,96,59,29,35,32,39,28,69,24,31,47,73,91,65,65,63,80,88,47,59,70,36,45,43,18,29,23,38,34,40,37,43,80,95,43,32,37,32,38,42,34,56,37,32,50,70,42,41,49,49,46,64,70,66,68,61,86,52,61,20,47,28,34,39,44,34,60,56,45,41,80,51,29,75,44,69,69,42,47,64,51,25,54,34,55,33,34,41,34,47,27,55,74,89,36,83,62,58,46,32,69,65,48,51,46,56,36,42,79,65,67,27,32,35,43,31,40,35,61,61,18,35,36,39,36,32,38,79,52,85,70,72,50,71,41,69,58,73,128,136,81,78,74,87,74,74,78,77,73,69,78,62,74,70,78,73,81,55,51,41,55,32,37,37,35,42,56,53,91,72,50,75,67,42,45,68,57,48,49,50,25,58,75,66,68,35,51,75,42,70,41,30,41,40,28,30,40,55,73,52,98,57,29,35,33,39,28,68,25,30,45,74,88,64,65,62,79,88,48,62,70,36,45,44,18,28,21,37,34,39,37,45,79,95,41,32,37,32,37,42,34,54,38,31,49,68,41,40,50,49,47,64,69,67,68,61,87,54,62,21,46,29,35,40,44,36,61,57,45,41,85,53,30,76,44,68,68,42,47,64,51,24,56,33,54,33,34,41,35,47,28,56,72,88,35,83,62,58,47,34,69,65,48,52,48,55,34,43,78,64,67,28,32,34,43,33,39,35,60,61,18,34,35,38,36,32,38,78,50,84,73,72,50,69,40,70,58,74,128

Sequence (400 aa):
MTHGHDDHYKGLLPVLENFKVENLIIPDVDINEGFSDALEIAQKRKIPVEKCEKGDVITLDKRTYIEVLHPKKGAYFNESDVNNNSLVLKLNFKDVSILFTGDIEKEAERLLCEDGVDLSADVLKVAHHGSLTSSTEEFLDSVNPDVAVISVGKNNFGHPSKEVLERMDIRDIYVLRTDMSGALVLKTYGEKIRIRETVPMTHGHDDHYKGLLPVLENFKVENLIIPDVDINEGFSDALEIAQKRKIPVEKCEKGDVITLDKRTYIEVLHPKKGAYFNESDVNNNSLVLKLNFKDVSILFTGDIEKEAERLLCEDGVDLSADVLKVAHHGSLTSSTEEFLDSVNPDVAVISVGKNNFGHPSKEVLERMDIRDIYVLRTDMSGALVLKTYGEKIRIRETVP

pLDDT: mean 74.33, std 18.78, range [25.06, 97.5]

Organism: NCBI:txid1294263

Nearest PDB structures (foldseek):
  2a6q-assembly3_D  TM=5.842E-01  e=1.166E+00  Escherichia coli
  3a1v-assembly2_B  TM=2.794E-01  e=1.185E-01  Thermotoga maritima
  8qev-assembly1_A  TM=4.789E-01  e=4.012E+00  Arabidopsis thaliana
  5g1o-assembly2_C  TM=5.139E-01  e=7.916E+00  Homo sapiens
  8gyg-assembly1_A  TM=5.802E-01  e=7.405E-06  Paraglaciecola sp. T6c